Protein AF-0000000078786953 (afdb_homodimer)

pLDDT: mean 86.35, std 18.05, range [27.72, 98.38]

Organism: NCBI:txid997887

Structure (mmCIF, N/CA/C/O backbone):
data_AF-0000000078786953-model_v1
#
loop_
_entity.id
_entity.type
_entity.pdbx_description
1 polymer 'Uncharacterized protein'
#
loop_
_atom_site.group_PDB
_atom_site.id
_atom_site.type_symbol
_atom_site.label_atom_id
_atom_site.label_alt_id
_atom_site.label_comp_id
_atom_site.label_asym_id
_atom_site.label_entity_id
_atom_site.label_seq_id
_atom_site.pdbx_PDB_ins_code
_atom_site.Cartn_x
_atom_site.Cartn_y
_atom_site.Cartn_z
_atom_site.occupancy
_atom_site.B_iso_or_equiv
_atom_site.auth_seq_id
_atom_site.auth_comp_id
_atom_site.auth_asym_id
_atom_site.auth_atom_id
_atom_site.pdbx_PDB_model_num
ATOM 1 N N . MET A 1 1 ? 36.094 77.312 34.938 1 33.16 1 MET A N 1
ATOM 2 C CA . MET A 1 1 ? 34.781 76.875 34.469 1 33.16 1 MET A CA 1
ATOM 3 C C . MET A 1 1 ? 34.938 75.625 33.562 1 33.16 1 MET A C 1
ATOM 5 O O . MET A 1 1 ? 35.375 75.75 32.438 1 33.16 1 MET A O 1
ATOM 9 N N . LYS A 1 2 ? 35.406 74.438 34.219 1 42.31 2 LYS A N 1
ATOM 10 C CA . LYS A 1 2 ? 35.688 73.188 33.531 1 42.31 2 LYS A CA 1
ATOM 11 C C . LYS A 1 2 ? 34.438 72.625 32.875 1 42.31 2 LYS A C 1
ATOM 13 O O . LYS A 1 2 ? 33.406 72.438 33.531 1 42.31 2 LYS A O 1
ATOM 18 N N . LYS A 1 3 ? 34.344 72.75 31.469 1 45.06 3 LYS A N 1
ATOM 19 C CA . LYS A 1 3 ? 33.344 72.188 30.578 1 45.06 3 LYS A CA 1
ATOM 20 C C . LYS A 1 3 ? 33.25 70.688 30.766 1 45.06 3 LYS A C 1
ATOM 22 O O . LYS A 1 3 ? 34.219 69.938 30.484 1 45.06 3 LYS A O 1
ATOM 27 N N . VAL A 1 4 ? 32.562 70.125 31.859 1 34.94 4 VAL A N 1
ATOM 28 C CA . VAL A 1 4 ? 32.281 68.688 32.031 1 34.94 4 VAL A CA 1
ATOM 29 C C . VAL A 1 4 ? 31.484 68.188 30.828 1 34.94 4 VAL A C 1
ATOM 31 O O . VAL A 1 4 ? 30.375 68.625 30.562 1 34.94 4 VAL A O 1
ATOM 34 N N . LEU A 1 5 ? 32.188 67.812 29.656 1 32.62 5 LEU A N 1
ATOM 35 C CA . LEU A 1 5 ? 31.625 67.062 28.547 1 32.62 5 LEU A CA 1
ATOM 36 C C . LEU A 1 5 ? 30.984 65.812 29.016 1 32.62 5 LEU A C 1
ATOM 38 O O . LEU A 1 5 ? 31.672 64.875 29.5 1 32.62 5 LEU A O 1
ATOM 42 N N . ILE A 1 6 ? 29.781 65.875 29.719 1 33.28 6 ILE A N 1
ATOM 43 C CA . ILE A 1 6 ? 29.016 64.688 29.984 1 33.28 6 ILE A CA 1
ATOM 44 C C . ILE A 1 6 ? 28.781 63.906 28.688 1 33.28 6 ILE A C 1
ATOM 46 O O . ILE A 1 6 ? 28.109 64.375 27.781 1 33.28 6 ILE A O 1
ATOM 50 N N . GLY A 1 7 ? 29.828 63.188 28.219 1 32.62 7 GLY A N 1
ATOM 51 C CA . GLY A 1 7 ? 29.609 62.25 27.125 1 32.62 7 GLY A CA 1
ATOM 52 C C . GLY A 1 7 ? 28.422 61.344 27.344 1 32.62 7 GLY A C 1
ATOM 53 O O . GLY A 1 7 ? 28.359 60.625 28.344 1 32.62 7 GLY A O 1
ATOM 54 N N . LEU A 1 8 ? 27.188 61.812 26.938 1 29.62 8 LEU A N 1
ATOM 55 C CA . LEU A 1 8 ? 25.984 60.969 26.812 1 29.62 8 LEU A CA 1
ATOM 56 C C . LEU A 1 8 ? 26.312 59.656 26.109 1 29.62 8 LEU A C 1
ATOM 58 O O . LEU A 1 8 ? 26.609 59.656 24.906 1 29.62 8 LEU A O 1
ATOM 62 N N . PHE A 1 9 ? 27.016 58.719 26.812 1 31.55 9 PHE A N 1
ATOM 63 C CA . PHE A 1 9 ? 27.094 57.344 26.281 1 31.55 9 PHE A CA 1
ATOM 64 C C . PHE A 1 9 ? 25.703 56.812 25.984 1 31.55 9 PHE A C 1
ATOM 66 O O . PHE A 1 9 ? 24.938 56.531 26.906 1 31.55 9 PHE A O 1
ATOM 73 N N . LEU A 1 10 ? 25 57.344 24.938 1 31.84 10 LEU A N 1
ATOM 74 C CA . LEU A 1 10 ? 23.875 56.594 24.391 1 31.84 10 LEU A CA 1
ATOM 75 C C . LEU A 1 10 ? 24.25 55.156 24.109 1 31.84 10 LEU A C 1
ATOM 77 O O . LEU A 1 10 ? 25.047 54.875 23.219 1 31.84 10 LEU A O 1
ATOM 81 N N . GLY A 1 11 ? 24.547 54.344 25.156 1 30.58 11 GLY A N 1
ATOM 82 C CA . GLY A 1 11 ? 24.625 52.906 24.922 1 30.58 11 GLY A CA 1
ATOM 83 C C . GLY A 1 11 ? 23.516 52.375 24.016 1 30.58 11 GLY A C 1
ATOM 84 O O . GLY A 1 11 ? 22.344 52.5 24.344 1 30.58 11 GLY A O 1
ATOM 85 N N . LEU A 1 12 ? 23.625 52.562 22.719 1 28.92 12 LEU A N 1
ATOM 86 C CA . LEU A 1 12 ? 22.922 51.75 21.75 1 28.92 12 LEU A CA 1
ATOM 87 C C . LEU A 1 12 ? 22.906 50.281 22.172 1 28.92 12 LEU A C 1
ATOM 89 O O . LEU A 1 12 ? 23.938 49.594 22.109 1 28.92 12 LEU A O 1
ATOM 93 N N . PHE A 1 13 ? 22.344 49.938 23.375 1 30.8 13 PHE A N 1
ATOM 94 C CA . PHE A 1 13 ? 22.047 48.5 23.531 1 30.8 13 PHE A CA 1
ATOM 95 C C . PHE A 1 13 ? 21.5 47.938 22.234 1 30.8 13 PHE A C 1
ATOM 97 O O . PHE A 1 13 ? 20.5 48.406 21.703 1 30.8 13 PHE A O 1
ATOM 104 N N . CYS A 1 14 ? 22.359 47.688 21.297 1 31.44 14 CYS A N 1
ATOM 105 C CA . CYS A 1 14 ? 22.078 46.875 20.125 1 31.44 14 CYS A CA 1
ATOM 106 C C . CYS A 1 14 ? 21.062 45.781 20.438 1 31.44 14 CYS A C 1
ATOM 108 O O . CYS A 1 14 ? 21.266 45 21.359 1 31.44 14 CYS A O 1
ATOM 110 N N . CYS A 1 15 ? 19.75 46.094 20.406 1 32.31 15 CYS A N 1
ATOM 111 C CA . CYS A 1 15 ? 18.672 45.125 20.25 1 32.31 15 CYS A CA 1
ATOM 112 C C . CYS A 1 15 ? 19.109 43.938 19.422 1 32.31 15 CYS A C 1
ATOM 114 O O . CYS A 1 15 ? 19.438 44.094 18.234 1 32.31 15 CYS A O 1
ATOM 116 N N . SER A 1 16 ? 20.109 43.188 19.844 1 37.06 16 SER A N 1
ATOM 117 C CA . SER A 1 16 ? 20.25 41.906 19.125 1 37.06 16 SER A CA 1
ATOM 118 C C . SER A 1 16 ? 18.906 41.406 18.609 1 37.06 16 SER A C 1
ATOM 120 O O . SER A 1 16 ? 17.938 41.312 19.359 1 37.06 16 SER A O 1
ATOM 122 N N . ALA A 1 17 ? 18.516 41.75 17.422 1 42 17 ALA A N 1
ATOM 123 C CA . ALA A 1 17 ? 17.391 41.25 16.656 1 42 17 ALA A CA 1
ATOM 124 C C . ALA A 1 17 ? 17.219 39.75 16.891 1 42 17 ALA A C 1
ATOM 126 O O . ALA A 1 17 ? 17.844 38.906 16.219 1 42 17 ALA A O 1
ATOM 127 N N . TYR A 1 18 ? 17.438 39.125 18.031 1 43.44 18 TYR A N 1
ATOM 128 C CA . TYR A 1 18 ? 16.984 37.75 18.234 1 43.44 18 TYR A CA 1
ATOM 129 C C . TYR A 1 18 ? 15.633 37.531 17.578 1 43.44 18 TYR A C 1
ATOM 131 O O . TYR A 1 18 ? 14.773 38.406 17.578 1 43.44 18 TYR A O 1
ATOM 139 N N . SER A 1 19 ? 15.641 36.844 16.516 1 54.38 19 SER A N 1
ATOM 140 C CA . SER A 1 19 ? 14.352 36.438 15.984 1 54.38 19 SER A CA 1
ATOM 141 C C . SER A 1 19 ? 13.297 36.344 17.078 1 54.38 19 SER A C 1
ATOM 143 O O . SER A 1 19 ? 13.477 35.625 18.078 1 54.38 19 SER A O 1
ATOM 145 N N . GLN A 1 20 ? 12.688 37.406 17.438 1 77.62 20 GLN A N 1
ATOM 146 C CA . GLN A 1 20 ? 11.766 37.562 18.547 1 77.62 20 GLN A CA 1
ATOM 147 C C . GLN A 1 20 ? 10.641 36.531 18.5 1 77.62 20 GLN A C 1
ATOM 149 O O . GLN A 1 20 ? 10.016 36.344 17.453 1 77.62 20 GLN A O 1
ATOM 154 N N . THR A 1 21 ? 10.789 35.531 19.344 1 87.19 21 THR A N 1
ATOM 155 C CA . THR A 1 21 ? 9.727 34.562 19.562 1 87.19 21 THR A CA 1
ATOM 156 C C . THR A 1 21 ? 8.594 35.188 20.375 1 87.19 21 THR A C 1
ATOM 158 O O . THR A 1 21 ? 8.836 35.875 21.359 1 87.19 21 THR A O 1
ATOM 161 N N . GLU A 1 22 ? 7.414 35.219 19.859 1 88.69 22 GLU A N 1
ATOM 162 C CA . GLU A 1 22 ? 6.203 35.531 20.609 1 88.69 22 GLU A CA 1
ATOM 163 C C . GLU A 1 22 ? 5.672 34.312 21.344 1 88.69 22 GLU A C 1
ATOM 165 O O . GLU A 1 22 ? 5.281 33.312 20.703 1 88.69 22 GLU A O 1
ATOM 170 N N . VAL A 1 23 ? 5.801 34.312 22.688 1 91.25 23 VAL A N 1
ATOM 171 C CA . VAL A 1 23 ? 5.32 33.188 23.484 1 91.25 23 VAL A CA 1
ATOM 172 C C . VAL A 1 23 ? 3.879 33.469 23.922 1 91.25 23 VAL A C 1
ATOM 174 O O . VAL A 1 23 ? 3.592 34.469 24.578 1 91.25 23 VAL A O 1
ATOM 177 N N . ILE A 1 24 ? 2.98 32.625 23.469 1 92.06 24 ILE A N 1
ATOM 178 C CA . ILE A 1 24 ? 1.583 32.656 23.891 1 92.06 24 ILE A CA 1
ATOM 179 C C . ILE A 1 24 ? 1.299 31.5 24.844 1 92.06 24 ILE A C 1
ATOM 181 O O . ILE A 1 24 ? 1.058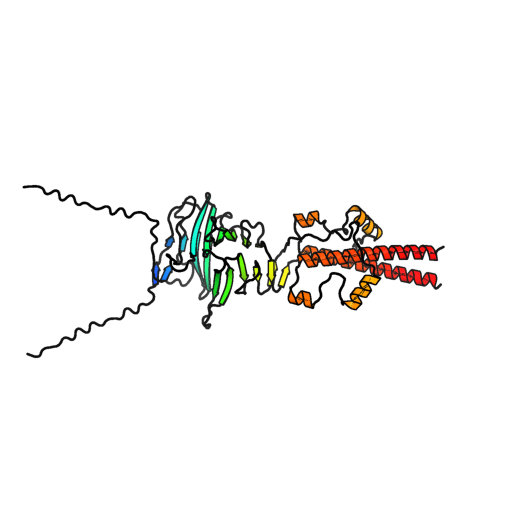 30.375 24.406 1 92.06 24 ILE A O 1
ATOM 185 N N . ASP A 1 25 ? 1.352 31.688 26.188 1 93.19 25 ASP A N 1
ATOM 186 C CA . ASP A 1 25 ? 1.233 30.625 27.188 1 93.19 25 ASP A CA 1
ATOM 187 C C . ASP A 1 25 ? -0.231 30.344 27.5 1 93.19 25 ASP A C 1
ATOM 189 O O . ASP A 1 25 ? -0.627 30.328 28.672 1 93.19 25 ASP A O 1
ATOM 193 N N . LYS A 1 26 ? -1.053 30.234 26.562 1 94.12 26 LYS A N 1
ATOM 194 C CA . LYS A 1 26 ? -2.447 29.812 26.594 1 94.12 26 LYS A CA 1
ATOM 195 C C . LYS A 1 26 ? -2.805 29 25.344 1 94.12 26 LYS A C 1
ATOM 197 O O . LYS A 1 26 ? -2.004 28.922 24.406 1 94.12 26 LYS A O 1
ATOM 202 N N . ASP A 1 27 ? -3.945 28.469 25.375 1 93.62 27 ASP A N 1
ATOM 203 C CA . ASP A 1 27 ? -4.457 27.891 24.125 1 93.62 27 ASP A CA 1
ATOM 204 C C . ASP A 1 27 ? -4.688 28.969 23.078 1 93.62 27 ASP A C 1
ATOM 206 O O . ASP A 1 27 ? -5.059 30.094 23.406 1 93.62 27 ASP A O 1
ATOM 210 N N . VAL A 1 28 ? -4.324 28.641 21.859 1 92.88 28 VAL A N 1
ATOM 211 C CA . VAL A 1 28 ? -4.559 29.562 20.734 1 92.88 28 VAL A CA 1
ATOM 212 C C . VAL A 1 28 ? -5.602 28.953 19.797 1 92.88 28 VAL A C 1
ATOM 214 O O . VAL A 1 28 ? -5.5 27.797 19.406 1 92.88 28 VAL A O 1
ATOM 217 N N . GLN A 1 29 ? -6.66 29.688 19.531 1 92.06 29 GLN A N 1
ATOM 218 C CA . GLN A 1 29 ? -7.684 29.266 18.578 1 92.06 29 GLN A CA 1
ATOM 219 C C . GLN A 1 29 ? -7.641 30.109 17.297 1 92.06 29 GLN A C 1
ATOM 221 O O . GLN A 1 29 ? -7.688 31.328 17.359 1 92.06 29 GLN A O 1
ATOM 226 N N . ILE A 1 30 ? -7.422 29.484 16.219 1 92.31 30 ILE A N 1
ATOM 227 C CA . ILE A 1 30 ? -7.492 30.141 14.922 1 92.31 30 ILE A CA 1
ATOM 228 C C . ILE A 1 30 ? -8.914 30.062 14.383 1 92.31 30 ILE A C 1
ATOM 230 O O . ILE A 1 30 ? -9.359 29 13.938 1 92.31 30 ILE A O 1
ATOM 234 N N . GLY A 1 31 ? -9.602 31.125 14.398 1 88.81 31 GLY A N 1
ATOM 235 C CA . GLY A 1 31 ? -10.992 31.172 13.969 1 88.81 31 GLY A CA 1
ATOM 236 C C . GLY A 1 31 ? -11.969 30.922 15.102 1 88.81 31 GLY A C 1
ATOM 237 O O . GLY A 1 31 ? -11.609 30.344 16.125 1 88.81 31 GLY A O 1
ATOM 238 N N . GLY A 1 32 ? -13.195 31.359 14.977 1 86 32 GLY A N 1
ATOM 239 C CA . GLY A 1 32 ? -14.258 31.172 15.953 1 86 32 GLY A CA 1
ATOM 240 C C . GLY A 1 32 ? -15.203 30.047 15.609 1 86 32 GLY A C 1
ATOM 241 O O . GLY A 1 32 ? -14.781 29 15.117 1 86 32 GLY A O 1
ATOM 242 N N . LEU A 1 33 ? -16.453 30.328 15.984 1 83.06 33 LEU A N 1
ATOM 243 C CA . LEU A 1 33 ? -17.5 29.359 15.719 1 83.06 33 LEU A CA 1
ATOM 244 C C . LEU A 1 33 ? -17.75 29.203 14.219 1 83.06 33 LEU A C 1
ATOM 246 O O . LEU A 1 33 ? -17.891 30.203 13.508 1 83.06 33 LEU A O 1
ATOM 250 N N . ILE A 1 34 ? -17.672 28.047 13.758 1 79.31 34 ILE A N 1
ATOM 251 C CA . ILE A 1 34 ? -17.953 27.703 12.367 1 79.31 34 ILE A CA 1
ATOM 252 C C . ILE A 1 34 ? -18.891 26.516 12.312 1 79.31 34 ILE A C 1
ATOM 254 O O . ILE A 1 34 ? -18.625 25.469 12.906 1 79.31 34 ILE A O 1
ATOM 258 N N . THR A 1 35 ? -20.062 26.625 11.773 1 81.31 35 THR A N 1
ATOM 259 C CA . THR A 1 35 ? -21.016 25.531 11.695 1 81.31 35 THR A CA 1
ATOM 260 C C . THR A 1 35 ? -20.75 24.688 10.453 1 81.31 35 THR A C 1
ATOM 262 O O . THR A 1 35 ? -20.734 23.453 10.523 1 81.31 35 THR A O 1
ATOM 265 N N . GLU A 1 36 ? -20.578 25.422 9.281 1 88 36 GLU A N 1
ATOM 266 C CA . GLU A 1 36 ? -20.312 24.75 8.016 1 88 36 GLU A CA 1
ATOM 267 C C . GLU A 1 36 ? -19.375 25.578 7.141 1 88 36 GLU A C 1
ATOM 269 O O . GLU A 1 36 ? -19.391 26.797 7.188 1 88 36 GLU A O 1
ATOM 274 N N . GLY A 1 37 ? -18.562 24.781 6.402 1 90.62 37 GLY A N 1
ATOM 275 C CA . GLY A 1 37 ? -17.672 25.453 5.477 1 90.62 37 GLY A CA 1
ATOM 276 C C . GLY A 1 37 ? -16.281 25.672 6.039 1 90.62 37 GLY A C 1
ATOM 277 O O . GLY A 1 37 ? -15.898 25.047 7.023 1 90.62 37 GLY A O 1
ATOM 278 N N . TYR A 1 38 ? -15.516 26.594 5.445 1 91.69 38 TYR A N 1
ATOM 279 C CA . TYR A 1 38 ? -14.109 26.828 5.762 1 91.69 38 TYR A CA 1
ATOM 280 C C . TYR A 1 38 ? -13.961 27.797 6.93 1 91.69 38 TYR A C 1
ATOM 282 O O . TYR A 1 38 ? -14.703 28.781 7.027 1 91.69 38 TYR A O 1
ATOM 290 N N . GLY A 1 39 ? -13.031 27.469 7.777 1 91.62 39 GLY A N 1
ATOM 291 C CA . GLY A 1 39 ? -12.648 28.391 8.836 1 91.62 39 GLY A CA 1
ATOM 292 C C . GLY A 1 39 ? -11.547 29.344 8.422 1 91.62 39 GLY A C 1
ATOM 293 O O . GLY A 1 39 ? -11.492 29.781 7.27 1 91.62 39 GLY A O 1
ATOM 294 N N . LYS A 1 40 ? -10.766 29.781 9.438 1 92 40 LYS A N 1
ATOM 295 C CA . LYS A 1 40 ? -9.656 30.688 9.18 1 92 40 LYS A CA 1
ATOM 296 C C . LYS A 1 40 ? -8.352 29.922 8.977 1 92 40 LYS A C 1
ATOM 298 O O . LYS A 1 40 ? -8.164 28.844 9.555 1 92 40 LYS A O 1
ATOM 303 N N . LYS A 1 41 ? -7.492 30.453 8.258 1 92.56 41 LYS A N 1
ATOM 304 C CA . LYS A 1 41 ? -6.234 29.797 7.895 1 92.56 41 LYS A CA 1
ATOM 305 C C . LYS A 1 41 ? -5.16 30.047 8.945 1 92.56 41 LYS A C 1
ATOM 307 O O . LYS A 1 41 ? -5.066 31.156 9.492 1 92.56 41 LYS A O 1
ATOM 312 N N . LEU A 1 42 ? -4.508 29.047 9.359 1 94.31 42 LEU A N 1
ATOM 313 C CA . LEU A 1 42 ? -3.145 29.203 9.844 1 94.31 42 LEU A CA 1
ATOM 314 C C . LEU A 1 42 ? -2.145 29.141 8.695 1 94.31 42 LEU A C 1
ATOM 316 O O . LEU A 1 42 ? -1.785 28.047 8.242 1 94.31 42 LEU A O 1
ATOM 320 N N . GLN A 1 43 ? -1.802 30.25 8.234 1 92.38 43 GLN A N 1
ATOM 321 C CA . GLN A 1 43 ? -0.935 30.344 7.062 1 92.38 43 GLN A CA 1
ATOM 322 C C . GLN A 1 43 ? 0.53 30.469 7.473 1 92.38 43 GLN A C 1
ATOM 324 O O . GLN A 1 43 ? 0.86 31.203 8.406 1 92.38 43 GLN A O 1
ATOM 329 N N . PHE A 1 44 ? 1.258 29.578 6.938 1 90.62 44 PHE A N 1
ATOM 330 C CA . PHE A 1 44 ? 2.699 29.688 7.137 1 90.62 44 PHE A CA 1
ATOM 331 C C . PHE A 1 44 ? 3.324 30.609 6.105 1 90.62 44 PHE A C 1
ATOM 333 O O . PHE A 1 44 ? 3.463 30.25 4.934 1 90.62 44 PHE A O 1
ATOM 340 N N . GLY A 1 45 ? 3.156 31.688 6.395 1 66.19 45 GLY A N 1
ATOM 341 C CA . GLY A 1 45 ? 3.49 32.906 5.656 1 66.19 45 GLY A CA 1
ATOM 342 C C . GLY A 1 45 ? 3.752 32.625 4.184 1 66.19 45 GLY A C 1
ATOM 343 O O . GLY A 1 45 ? 3.754 31.484 3.738 1 66.19 45 GLY A O 1
ATOM 344 N N . SER A 1 46 ? 2.895 32.75 2.672 1 60.5 46 SER A N 1
ATOM 345 C CA . SER A 1 46 ? 3.605 33.562 1.701 1 60.5 46 SER A CA 1
ATOM 346 C C . SER A 1 46 ? 2.777 34.781 1.296 1 60.5 46 SER A C 1
ATOM 348 O O . SER A 1 46 ? 1.757 34.656 0.617 1 60.5 46 SER A O 1
ATOM 350 N N . PRO A 1 47 ? 2.121 35.875 1.799 1 51.09 47 PRO A N 1
ATOM 351 C CA . PRO A 1 47 ? 1.402 37.094 1.431 1 51.09 47 PRO A CA 1
ATOM 352 C C . PRO A 1 47 ? 1.83 37.656 0.072 1 51.09 47 PRO A C 1
ATOM 354 O O . 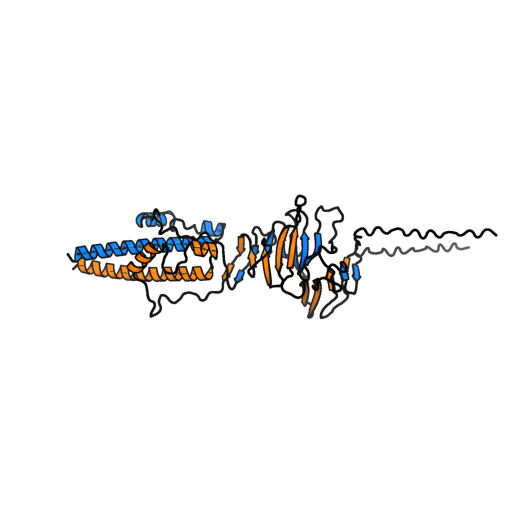PRO A 1 47 ? 1.421 38.75 -0.311 1 51.09 47 PRO A O 1
ATOM 357 N N . LYS A 1 48 ? 2.301 37.469 -0.806 1 62.41 48 LYS A N 1
ATOM 358 C CA . LYS A 1 48 ? 2.438 37.312 -2.252 1 62.41 48 LYS A CA 1
ATOM 359 C C . LYS A 1 48 ? 3.9 37.375 -2.678 1 62.41 48 LYS A C 1
ATOM 361 O O . LYS A 1 48 ? 4.203 37.656 -3.836 1 62.41 48 LYS A O 1
ATOM 366 N N . GLY A 1 49 ? 5.305 36.938 -1.514 1 59.19 49 GLY A N 1
ATOM 367 C CA . GLY A 1 49 ? 6.008 36.75 -2.771 1 59.19 49 GLY A CA 1
ATOM 368 C C . GLY A 1 49 ? 6.176 35.281 -3.152 1 59.19 49 GLY A C 1
ATOM 369 O O . GLY A 1 49 ? 6.488 34.969 -4.305 1 59.19 49 GLY A O 1
ATOM 370 N N . ASN A 1 50 ? 6.668 34.125 -2.729 1 66.19 50 ASN A N 1
ATOM 371 C CA . ASN A 1 50 ? 6.676 32.781 -3.316 1 66.19 50 ASN A CA 1
ATOM 372 C C . ASN A 1 50 ? 5.273 32.344 -3.719 1 66.19 50 ASN A C 1
ATOM 374 O O . ASN A 1 50 ? 4.289 32.719 -3.09 1 66.19 50 ASN A O 1
ATOM 378 N N . SER A 1 51 ? 5.125 32.062 -4.852 1 73.75 51 SER A N 1
ATOM 379 C CA . SER A 1 51 ? 3.861 31.797 -5.531 1 73.75 51 SER A CA 1
ATOM 380 C C . SER A 1 51 ? 3.131 30.609 -4.906 1 73.75 51 SER A C 1
ATOM 382 O O . SER A 1 51 ? 2.016 30.281 -5.312 1 73.75 51 SER A O 1
ATOM 384 N N . ASP A 1 52 ? 3.732 29.984 -3.654 1 83.62 52 ASP A N 1
ATOM 385 C CA . ASP A 1 52 ? 3.041 28.828 -3.096 1 83.62 52 ASP A CA 1
ATOM 386 C C . ASP A 1 52 ? 2.33 29.188 -1.795 1 83.62 52 ASP A C 1
ATOM 388 O O . ASP A 1 52 ? 2.949 29.719 -0.868 1 83.62 52 ASP A O 1
ATOM 392 N N . ASP A 1 53 ? 1.084 29.047 -1.712 1 85 53 ASP A N 1
ATOM 393 C CA . ASP A 1 53 ? 0.335 29.188 -0.468 1 85 53 ASP A CA 1
ATOM 394 C C . ASP A 1 53 ? 0.414 27.906 0.367 1 85 53 ASP A C 1
ATOM 396 O O . ASP A 1 53 ? 0.155 26.812 -0.137 1 85 53 ASP A O 1
ATOM 400 N N . VAL A 1 54 ? 0.875 28.016 1.635 1 92.06 54 VAL A N 1
ATOM 401 C CA . VAL A 1 54 ? 0.946 26.891 2.559 1 92.06 54 VAL A CA 1
ATOM 402 C C . VAL A 1 54 ? 0.147 27.203 3.822 1 92.06 54 VAL A C 1
ATOM 404 O O . VAL A 1 54 ? 0.477 28.141 4.555 1 92.06 54 VAL A O 1
ATOM 407 N N . TYR A 1 55 ? -0.946 26.438 4.059 1 93.62 55 TYR A N 1
ATOM 408 C CA . TYR A 1 55 ? -1.758 26.766 5.223 1 93.62 55 TYR A CA 1
ATOM 409 C C . TYR A 1 55 ? -2.539 25.547 5.703 1 93.62 55 TYR A C 1
ATOM 411 O O . TYR A 1 55 ? -2.795 24.609 4.93 1 93.62 55 TYR A O 1
ATOM 419 N N . PHE A 1 56 ? -2.855 25.594 6.965 1 96 56 PHE A N 1
ATOM 420 C CA . PHE A 1 56 ? -3.898 24.734 7.512 1 96 56 PHE A CA 1
ATOM 421 C C . PHE A 1 56 ? -5.246 25.453 7.512 1 96 56 PHE A C 1
ATOM 423 O O . PHE A 1 56 ? -5.32 26.641 7.797 1 96 56 PHE A O 1
ATOM 430 N N . ILE A 1 57 ? -6.301 24.703 7.242 1 94.44 57 ILE A N 1
ATOM 431 C CA . ILE A 1 57 ? -7.645 25.266 7.328 1 94.44 57 ILE A CA 1
ATOM 432 C C . ILE A 1 57 ? -8.641 24.172 7.727 1 94.44 57 ILE A C 1
ATOM 434 O O . ILE A 1 57 ? -8.531 23.031 7.262 1 94.44 57 ILE A O 1
ATOM 438 N N . ARG A 1 58 ? -9.5 24.531 8.633 1 94 58 ARG A N 1
ATOM 439 C CA . ARG A 1 58 ? -10.617 23.672 8.977 1 94 58 ARG A CA 1
ATOM 440 C C . ARG A 1 58 ? -11.75 23.812 7.961 1 94 58 ARG A C 1
ATOM 442 O O . ARG A 1 58 ? -12.062 24.922 7.52 1 94 58 ARG A O 1
ATOM 449 N N . ASN A 1 59 ? -12.32 22.703 7.535 1 93.25 59 ASN A N 1
ATOM 450 C CA . ASN A 1 59 ? -13.508 22.688 6.688 1 93.25 59 ASN A CA 1
ATOM 451 C C . ASN A 1 59 ? -14.602 21.797 7.27 1 93.25 59 ASN A C 1
ATOM 453 O O . ASN A 1 59 ? -14.453 20.578 7.32 1 93.25 59 ASN A O 1
ATOM 457 N N . ASN A 1 60 ? -15.664 22.406 7.773 1 92 60 ASN A N 1
ATOM 458 C CA . ASN A 1 60 ? -16.828 21.641 8.219 1 92 60 ASN A CA 1
ATOM 459 C C . ASN A 1 60 ? -17.703 21.234 7.039 1 92 60 ASN A C 1
ATOM 461 O O . ASN A 1 60 ? -18.422 22.062 6.477 1 92 60 ASN A O 1
ATOM 465 N N . ILE A 1 61 ? -17.625 19.969 6.75 1 91.06 61 ILE A N 1
ATOM 466 C CA . ILE A 1 61 ? -18.359 19.453 5.609 1 91.06 61 ILE A CA 1
ATOM 467 C C . ILE A 1 61 ? -19.859 19.422 5.93 1 91.06 61 ILE A C 1
ATOM 469 O O . ILE A 1 61 ? -20.672 19.812 5.102 1 91.06 61 ILE A O 1
ATOM 473 N N . GLU A 1 62 ? -20.266 18.891 7.012 1 88.88 62 GLU A N 1
ATOM 474 C CA . GLU A 1 62 ? -21.594 18.859 7.605 1 88.88 62 GLU A CA 1
ATOM 475 C C . GLU A 1 62 ? -21.516 18.844 9.133 1 88.88 62 GLU A C 1
ATOM 477 O O . GLU A 1 62 ? -20.438 18.953 9.703 1 88.88 62 GLU A O 1
ATOM 482 N N . SER A 1 63 ? -22.688 18.844 9.656 1 86.38 63 SER A N 1
ATOM 483 C CA . SER A 1 63 ? -22.688 18.781 11.117 1 86.38 63 SER A CA 1
ATOM 484 C C . SER A 1 63 ? -21.906 17.578 11.617 1 86.38 63 SER A C 1
ATOM 486 O O . SER A 1 63 ? -22.109 16.453 11.148 1 86.38 63 SER A O 1
ATOM 488 N N . ASP A 1 64 ? -20.953 17.875 12.445 1 88.56 64 ASP A N 1
ATOM 489 C CA . ASP A 1 64 ? -20.188 16.844 13.117 1 88.56 64 ASP A CA 1
ATOM 490 C C . ASP A 1 64 ? -19.281 16.094 12.133 1 88.56 64 ASP A C 1
ATOM 492 O O . ASP A 1 64 ? -19.062 14.891 12.281 1 88.56 64 ASP A O 1
ATOM 496 N N . ARG A 1 65 ? -19 16.609 11.031 1 92.19 65 ARG A N 1
ATOM 497 C CA . ARG A 1 65 ? -18.031 16.094 10.062 1 92.19 65 ARG A CA 1
ATOM 498 C C . ARG A 1 65 ? -17.062 17.172 9.625 1 92.19 65 ARG A C 1
ATOM 500 O O . ARG A 1 65 ? -17.438 18.125 8.953 1 92.19 65 ARG A O 1
ATOM 507 N N . THR A 1 66 ? -15.812 16.969 9.992 1 93.5 66 THR A N 1
ATOM 508 C CA . THR A 1 66 ? -14.828 18.031 9.828 1 93.5 66 THR A CA 1
ATOM 509 C C . THR A 1 66 ? -13.562 17.5 9.156 1 93.5 66 THR A C 1
ATOM 511 O O . THR A 1 66 ? -13.086 16.406 9.484 1 93.5 66 THR A O 1
ATOM 514 N N . ASP A 1 67 ? -13.062 18.266 8.188 1 94.38 67 ASP A N 1
ATOM 515 C CA . ASP A 1 67 ? -11.75 18.031 7.602 1 94.38 67 ASP A CA 1
ATOM 516 C C . ASP A 1 67 ? -10.734 19.062 8.07 1 94.38 67 ASP A C 1
ATOM 518 O O . ASP A 1 67 ? -11.039 20.25 8.133 1 94.38 67 ASP A O 1
ATOM 522 N N . LEU A 1 68 ? -9.609 18.609 8.555 1 96.5 68 LEU A N 1
ATOM 523 C CA . LEU A 1 68 ? -8.461 19.5 8.609 1 96.5 68 LEU A CA 1
ATOM 524 C C . LEU A 1 68 ? -7.602 19.359 7.355 1 96.5 68 LEU A C 1
ATOM 526 O O . LEU A 1 68 ? -7.133 18.266 7.043 1 96.5 68 LEU A O 1
ATOM 530 N N . ILE A 1 69 ? -7.41 20.484 6.707 1 96.44 69 ILE A N 1
ATOM 531 C CA . ILE A 1 69 ? -6.742 20.453 5.41 1 96.44 69 ILE A CA 1
ATOM 532 C C . ILE A 1 69 ? -5.383 21.141 5.516 1 96.44 69 ILE A C 1
ATOM 534 O O . ILE A 1 69 ? -5.277 22.25 6.062 1 96.44 69 ILE A O 1
ATOM 538 N N . LEU A 1 70 ? -4.34 20.484 5.109 1 96.75 70 LEU A N 1
ATOM 539 C CA . LEU A 1 70 ? -3.062 21.109 4.797 1 96.75 70 LEU A CA 1
ATOM 540 C C . LEU A 1 70 ? -2.922 21.359 3.297 1 96.75 70 LEU A C 1
ATOM 542 O O . LEU A 1 70 ? -2.789 20.406 2.523 1 96.75 70 LEU A O 1
ATOM 546 N N . SER A 1 71 ? -2.98 22.578 2.898 1 94.19 71 SER A N 1
ATOM 547 C CA . SER A 1 71 ? -2.766 22.969 1.507 1 94.19 71 SER A CA 1
ATOM 548 C C . SER A 1 71 ? -1.304 23.312 1.248 1 94.19 71 SER A C 1
ATOM 550 O O . SER A 1 71 ? -0.724 24.141 1.948 1 94.19 71 SER A O 1
ATOM 552 N N . LEU A 1 72 ? -0.763 22.594 0.208 1 92.75 72 LEU A N 1
ATOM 553 C CA . LEU A 1 72 ? 0.652 22.766 -0.093 1 92.75 72 LEU A CA 1
ATOM 554 C C . LEU A 1 72 ? 0.841 23.328 -1.5 1 92.75 72 LEU A C 1
ATOM 556 O O . LEU A 1 72 ? 0.933 22.562 -2.467 1 92.75 72 LEU A O 1
ATOM 560 N N . GLY A 1 73 ? 0.854 24.641 -1.673 1 86.19 73 GLY A N 1
ATOM 561 C CA . GLY A 1 73 ? 1.23 25.297 -2.914 1 86.19 73 GLY A CA 1
ATOM 562 C C . GLY A 1 73 ? 0.224 25.078 -4.031 1 86.19 73 GLY A C 1
ATOM 563 O O . GLY A 1 73 ? -0.943 24.781 -3.771 1 86.19 73 GLY A O 1
ATOM 564 N N . ASP A 1 74 ? 0.751 25.406 -5.34 1 83.75 74 ASP A N 1
ATOM 565 C CA . ASP A 1 74 ? -0.173 25.422 -6.469 1 83.75 74 ASP A CA 1
ATOM 566 C C . ASP A 1 74 ? 0.394 24.625 -7.648 1 83.75 74 ASP A C 1
ATOM 568 O O . ASP A 1 74 ? -0.058 24.797 -8.781 1 83.75 74 ASP A O 1
ATOM 572 N N . ASP A 1 75 ? 1.501 23.844 -7.355 1 84.62 75 ASP A N 1
ATOM 573 C CA . ASP A 1 75 ? 2.055 22.984 -8.398 1 84.62 75 ASP A CA 1
ATOM 574 C C . ASP A 1 75 ? 2.543 21.672 -7.809 1 84.62 75 ASP A C 1
ATOM 576 O O . ASP A 1 75 ? 2.184 21.312 -6.688 1 84.62 75 ASP A O 1
ATOM 580 N N . ASP A 1 76 ? 3.32 20.953 -8.562 1 86.38 76 ASP A N 1
ATOM 581 C CA . ASP A 1 76 ? 3.691 19.594 -8.188 1 86.38 76 ASP A CA 1
ATOM 582 C C . ASP A 1 76 ? 5.109 19.562 -7.617 1 86.38 76 ASP A C 1
ATOM 584 O O . ASP A 1 76 ? 5.762 18.516 -7.641 1 86.38 76 ASP A O 1
ATOM 588 N N . LYS A 1 77 ? 5.59 20.672 -7.105 1 88.5 77 LYS A N 1
ATOM 589 C CA . LYS A 1 77 ? 6.996 20.734 -6.723 1 88.5 77 LYS A CA 1
ATOM 590 C C . LYS A 1 77 ? 7.148 20.828 -5.207 1 88.5 77 LYS A C 1
ATOM 592 O O . LYS A 1 77 ? 8.266 20.797 -4.688 1 88.5 77 LYS A O 1
ATOM 597 N N . ASP A 1 78 ? 6.082 20.953 -4.531 1 91.62 78 ASP A N 1
ATOM 598 C CA . ASP A 1 78 ? 6.125 21.172 -3.09 1 91.62 78 ASP A CA 1
ATOM 599 C C . ASP A 1 78 ? 6 19.859 -2.322 1 91.62 78 ASP A C 1
ATOM 601 O O . ASP A 1 78 ? 5.609 18.844 -2.889 1 91.62 78 ASP A O 1
ATOM 605 N N . LYS A 1 79 ? 6.414 19.906 -1.025 1 94 79 LYS A N 1
ATOM 606 C CA . LYS A 1 79 ? 6.324 18.688 -0.219 1 94 79 LYS A CA 1
ATOM 607 C C . LYS A 1 79 ? 6.07 19.016 1.248 1 94 79 LYS A C 1
ATOM 609 O O . LYS A 1 79 ? 6.387 20.125 1.705 1 94 79 LYS A O 1
ATOM 614 N N . PHE A 1 80 ? 5.352 18.172 1.866 1 95.94 80 PHE A N 1
ATOM 615 C CA . PHE A 1 80 ? 5.27 18.094 3.32 1 95.94 80 PHE A CA 1
ATOM 616 C C . PHE A 1 80 ? 6.262 17.078 3.859 1 95.94 80 PHE A C 1
ATOM 618 O O . PHE A 1 80 ? 6.285 15.922 3.406 1 95.94 80 PHE A O 1
ATOM 625 N N . VAL A 1 81 ? 7.152 17.422 4.879 1 96.88 81 VAL A N 1
ATOM 626 C CA . VAL A 1 81 ? 8.242 16.578 5.336 1 96.88 81 VAL A CA 1
ATOM 627 C C . VAL A 1 81 ? 8.188 16.438 6.855 1 96.88 81 VAL A C 1
ATOM 629 O O . VAL A 1 81 ? 7.977 17.422 7.57 1 96.88 81 VAL A O 1
ATOM 632 N N . ILE A 1 82 ? 8.18 15.234 7.359 1 96 82 ILE A N 1
ATOM 633 C CA . ILE A 1 82 ? 8.43 14.93 8.766 1 96 82 ILE A CA 1
ATOM 634 C C . ILE A 1 82 ? 9.805 14.297 8.922 1 96 82 ILE A C 1
ATOM 636 O O . ILE A 1 82 ? 10.18 13.406 8.148 1 96 82 ILE A O 1
ATOM 640 N N . GLY A 1 83 ? 10.57 14.867 9.852 1 94.62 83 GLY A N 1
ATOM 641 C CA . GLY A 1 83 ? 11.906 14.344 10.094 1 94.62 83 GLY A CA 1
ATOM 642 C C . GLY A 1 83 ? 12.508 14.828 11.398 1 94.62 83 GLY A C 1
ATOM 643 O O . GLY A 1 83 ? 11.781 15.227 12.312 1 94.62 83 GLY A O 1
ATOM 644 N N . ARG A 1 84 ? 13.742 14.484 11.469 1 91 84 ARG A N 1
ATOM 645 C CA . ARG A 1 84 ? 14.438 14.906 12.68 1 91 84 ARG A CA 1
ATOM 646 C C . ARG A 1 84 ? 15.852 15.367 12.367 1 91 84 ARG A C 1
ATOM 648 O O . ARG A 1 84 ? 16.406 15.023 11.32 1 91 84 ARG A O 1
ATOM 655 N N . LYS A 1 85 ? 16.281 16.266 13.203 1 89.62 85 LYS A N 1
ATOM 656 C CA . LYS A 1 85 ? 17.703 16.594 13.281 1 89.62 85 LYS A CA 1
ATOM 657 C C . LYS A 1 85 ? 18.312 16.109 14.594 1 89.62 85 LYS A C 1
ATOM 659 O O . LYS A 1 85 ? 17.953 16.594 15.672 1 89.62 85 LYS A O 1
ATOM 664 N N . PHE A 1 86 ? 19.203 15.102 14.469 1 88 86 PHE A N 1
ATOM 665 C CA . PHE A 1 86 ? 19.844 14.625 15.68 1 88 86 PHE A CA 1
ATOM 666 C C . PHE A 1 86 ? 20.703 15.719 16.312 1 88 86 PHE A C 1
ATOM 668 O O . PHE A 1 86 ? 21.234 16.578 15.609 1 88 86 PHE A O 1
ATOM 675 N N . TRP A 1 87 ? 20.781 15.625 17.562 1 87.19 87 TRP A N 1
ATOM 676 C CA . TRP A 1 87 ? 21.453 16.656 18.328 1 87.19 87 TRP A CA 1
ATOM 677 C C . TRP A 1 87 ? 22.891 16.844 17.859 1 87.19 87 TRP A C 1
ATOM 679 O O . TRP A 1 87 ? 23.438 17.938 17.938 1 87.19 87 TRP A O 1
ATOM 689 N N . ASN A 1 88 ? 23.375 15.805 17.266 1 89.56 88 ASN A N 1
ATOM 690 C CA . ASN A 1 88 ? 24.766 15.859 16.859 1 89.56 88 ASN A CA 1
ATOM 691 C C . ASN A 1 88 ? 24.906 15.914 15.344 1 89.56 88 ASN A C 1
ATOM 693 O O . ASN A 1 88 ? 26 15.695 14.805 1 89.56 88 ASN A O 1
ATOM 697 N N . GLU A 1 89 ? 23.797 16.016 14.734 1 85.94 89 GLU A N 1
ATOM 698 C CA . GLU A 1 89 ? 23.812 16.094 13.273 1 85.94 89 GLU A CA 1
ATOM 699 C C . GLU A 1 89 ? 23.641 17.531 12.797 1 85.94 89 GLU A C 1
ATOM 701 O O . GLU A 1 89 ? 23.094 18.375 13.523 1 85.94 89 GLU A O 1
ATOM 706 N N . ALA A 1 90 ? 24.266 17.812 11.648 1 88.94 90 ALA A N 1
ATOM 707 C CA . ALA A 1 90 ? 24.203 19.156 11.094 1 88.94 90 ALA A CA 1
ATOM 708 C C . ALA A 1 90 ? 22.969 19.344 10.234 1 88.94 90 ALA A C 1
ATOM 710 O O . ALA A 1 90 ? 22.469 20.469 10.078 1 88.94 90 ALA A O 1
ATOM 711 N N . GLU A 1 91 ? 22.484 18.172 9.734 1 89.56 91 GLU A N 1
ATOM 712 C CA . GLU A 1 91 ? 21.453 18.328 8.727 1 89.56 91 GLU A CA 1
ATOM 713 C C . GLU A 1 91 ? 20.156 17.641 9.148 1 89.56 91 GLU A C 1
ATOM 715 O O . GLU A 1 91 ? 20.188 16.656 9.906 1 89.56 91 GLU A O 1
ATOM 720 N N . PHE A 1 92 ? 18.984 18.156 8.703 1 91.94 92 PHE A N 1
ATOM 721 C CA . PHE A 1 92 ? 17.656 17.594 8.883 1 91.94 92 PHE A CA 1
ATOM 722 C C . PHE A 1 92 ? 17.484 16.344 8.008 1 91.94 92 PHE A C 1
ATOM 724 O O . PHE A 1 92 ? 17.844 16.359 6.828 1 91.94 92 PHE A O 1
ATOM 731 N N . THR A 1 93 ? 17.109 15.266 8.633 1 92.12 93 THR A N 1
ATOM 732 C CA . THR A 1 93 ? 16.828 14.031 7.91 1 92.12 93 THR A CA 1
ATOM 733 C C . THR A 1 93 ? 15.328 13.859 7.688 1 92.12 93 THR A C 1
ATOM 735 O O . THR A 1 93 ? 14.547 13.875 8.641 1 92.12 93 THR A O 1
ATOM 738 N N . GLN A 1 94 ? 14.961 13.641 6.434 1 93.5 94 GLN A N 1
ATOM 739 C CA . GLN A 1 94 ? 13.562 13.438 6.07 1 93.5 94 GLN A CA 1
ATOM 740 C C . GLN A 1 94 ? 13.172 11.969 6.207 1 93.5 94 GLN A C 1
ATOM 742 O O . GLN A 1 94 ? 13.766 11.102 5.566 1 93.5 94 GLN A O 1
ATOM 747 N N . GLN A 1 95 ? 12.211 11.711 7.062 1 94.69 95 GLN A N 1
ATOM 748 C CA . GLN A 1 95 ? 11.797 10.336 7.309 1 94.69 95 GLN A CA 1
ATOM 749 C C . GLN A 1 95 ? 10.469 10.023 6.625 1 94.69 95 GLN A C 1
ATOM 751 O O . GLN A 1 95 ? 10.188 8.875 6.293 1 94.69 95 GLN A O 1
ATOM 756 N N . PHE A 1 96 ? 9.617 11 6.492 1 96.94 96 PHE A N 1
ATOM 757 C CA . PHE A 1 96 ? 8.328 10.953 5.809 1 96.94 96 PHE A CA 1
ATOM 758 C C . PHE A 1 96 ? 8.164 12.141 4.871 1 96.94 96 PHE A C 1
ATOM 760 O O . PHE A 1 96 ? 8.422 13.289 5.262 1 96.94 96 PHE A O 1
ATOM 767 N N . VAL A 1 97 ? 7.895 11.82 3.609 1 96.94 97 VAL A N 1
ATOM 768 C CA . VAL A 1 97 ? 7.719 12.891 2.633 1 96.94 97 VAL A CA 1
ATOM 769 C C . VAL A 1 97 ? 6.41 12.68 1.872 1 96.94 97 VAL A C 1
ATOM 771 O O . VAL A 1 97 ? 6.098 11.562 1.456 1 96.94 97 VAL A O 1
ATOM 774 N N . PHE A 1 98 ? 5.625 13.773 1.797 1 96.88 98 PHE A N 1
ATOM 775 C CA . PHE A 1 98 ? 4.504 13.82 0.87 1 96.88 98 PHE A CA 1
ATOM 776 C C . PHE A 1 98 ? 4.699 14.93 -0.162 1 96.88 98 PHE A C 1
ATOM 778 O O . PHE A 1 98 ? 4.855 16.094 0.195 1 96.88 98 PHE A O 1
ATOM 785 N N . GLN A 1 99 ? 4.676 14.523 -1.468 1 95.62 99 GLN A N 1
ATOM 786 C CA . GLN A 1 99 ? 4.836 15.477 -2.562 1 95.62 99 GLN A CA 1
ATOM 787 C C . GLN A 1 99 ? 3.484 15.859 -3.162 1 95.62 99 GLN A C 1
ATOM 789 O O . GLN A 1 99 ? 2.588 15.016 -3.271 1 95.62 99 GLN A O 1
ATOM 794 N N . THR A 1 100 ? 3.387 17.109 -3.666 1 93.19 100 THR A N 1
ATOM 795 C CA . THR A 1 100 ? 2.113 17.609 -4.176 1 93.19 100 THR A CA 1
ATOM 796 C C . THR A 1 100 ? 1.765 16.953 -5.504 1 93.19 100 THR A C 1
ATOM 798 O O . THR A 1 100 ? 0.652 17.109 -6.012 1 93.19 100 THR A O 1
ATOM 801 N N . ASN A 1 101 ? 2.676 16.172 -6.062 1 93.12 101 ASN A N 1
ATOM 802 C CA . ASN A 1 101 ? 2.33 15.359 -7.223 1 93.12 101 ASN A CA 1
ATOM 803 C C . ASN A 1 101 ? 1.597 14.086 -6.812 1 93.12 101 ASN A C 1
ATOM 805 O O . ASN A 1 101 ? 1.187 13.305 -7.668 1 93.12 101 ASN A O 1
ATOM 809 N N . GLY A 1 102 ? 1.52 13.844 -5.5 1 94.5 102 GLY A N 1
ATOM 810 C CA . GLY A 1 102 ? 0.712 12.742 -5.004 1 94.5 102 GLY A CA 1
ATOM 811 C C . GLY A 1 102 ? 1.54 11.57 -4.516 1 94.5 102 GLY A C 1
ATOM 812 O O . GLY A 1 102 ? 0.993 10.547 -4.102 1 94.5 102 GLY A O 1
ATOM 813 N N . ASN A 1 103 ? 2.902 11.695 -4.598 1 97.5 103 ASN A N 1
ATOM 814 C CA . ASN A 1 103 ? 3.775 10.617 -4.156 1 97.5 103 ASN A CA 1
ATOM 815 C C . ASN A 1 103 ? 4.137 10.75 -2.68 1 97.5 103 ASN A C 1
ATOM 817 O O . ASN A 1 103 ? 4.352 11.867 -2.191 1 97.5 103 ASN A O 1
ATOM 821 N N . MET A 1 104 ? 4.172 9.641 -2.055 1 97.94 104 MET A N 1
ATOM 822 C CA . MET A 1 104 ? 4.547 9.586 -0.644 1 97.94 104 MET A CA 1
ATOM 823 C C . MET A 1 104 ? 5.762 8.695 -0.436 1 97.94 104 MET A C 1
ATOM 825 O O . MET A 1 104 ? 5.875 7.637 -1.062 1 97.94 104 MET A O 1
ATOM 829 N N . GLY A 1 105 ? 6.68 9.117 0.416 1 98.25 105 GLY A N 1
ATOM 830 C CA . GLY A 1 105 ? 7.879 8.352 0.718 1 98.25 105 GLY A CA 1
ATOM 831 C C . GLY A 1 105 ? 8.07 8.102 2.201 1 98.25 105 GLY A C 1
ATOM 832 O O . GLY A 1 105 ? 7.898 9.016 3.016 1 98.25 105 GLY A O 1
ATOM 833 N N . ILE A 1 106 ? 8.336 6.938 2.525 1 98.25 106 ILE A N 1
ATOM 834 C CA . ILE A 1 106 ? 8.758 6.562 3.871 1 98.25 106 ILE A CA 1
ATOM 835 C C . ILE A 1 106 ? 10.211 6.102 3.848 1 98.25 106 ILE A C 1
ATOM 837 O O . ILE A 1 106 ? 10.531 5.062 3.264 1 98.25 106 ILE A O 1
ATOM 841 N N . GLY A 1 107 ? 11.055 6.852 4.414 1 97.19 107 GLY A N 1
ATOM 842 C CA . GLY A 1 107 ? 12.484 6.547 4.395 1 97.19 107 GLY A CA 1
ATOM 843 C C . GLY A 1 107 ? 13.148 6.914 3.084 1 97.19 107 GLY A C 1
ATOM 844 O O . GLY A 1 107 ? 14.242 6.43 2.781 1 97.19 107 GLY A O 1
ATOM 845 N N . ILE A 1 108 ? 12.492 7.602 2.285 1 96.31 108 ILE A N 1
ATOM 846 C CA . ILE A 1 108 ? 13.016 8.047 0.999 1 96.31 108 ILE A CA 1
ATOM 847 C C . ILE A 1 108 ? 12.578 9.484 0.735 1 96.31 108 ILE A C 1
ATOM 849 O O . ILE A 1 108 ? 11.391 9.812 0.848 1 96.31 108 ILE A O 1
ATOM 853 N N . ALA A 1 109 ? 13.461 10.328 0.343 1 95.25 109 ALA A N 1
ATOM 854 C CA . ALA A 1 109 ? 13.219 11.766 0.27 1 95.25 109 ALA A CA 1
ATOM 855 C C . ALA A 1 109 ? 12.547 12.148 -1.048 1 95.25 109 ALA A C 1
ATOM 857 O O . ALA A 1 109 ? 11.844 13.156 -1.126 1 95.25 109 ALA A O 1
ATOM 858 N N . ASN A 1 110 ? 12.805 11.336 -2.088 1 96.38 110 ASN A N 1
ATOM 859 C CA . ASN A 1 110 ? 12.266 11.648 -3.41 1 96.38 110 ASN A CA 1
ATOM 860 C C . ASN A 1 110 ? 11.531 10.453 -4.012 1 96.38 110 ASN A C 1
ATOM 862 O O . ASN A 1 110 ? 12.023 9.82 -4.949 1 96.38 110 ASN A O 1
ATOM 866 N N . PRO A 1 111 ? 10.328 10.164 -3.484 1 97.69 111 PRO A N 1
ATOM 867 C CA . PRO A 1 111 ? 9.562 9.031 -4.008 1 97.69 111 PRO A CA 1
ATOM 868 C C . PRO A 1 111 ? 9.18 9.211 -5.477 1 97.69 111 PRO A C 1
ATOM 870 O O . PRO A 1 111 ? 8.859 10.32 -5.906 1 97.69 111 PRO A O 1
ATOM 873 N N . LYS A 1 112 ? 9.203 8.117 -6.234 1 96.75 112 LYS A N 1
ATOM 874 C CA . LYS A 1 112 ? 8.883 8.141 -7.656 1 96.75 112 LYS A CA 1
ATOM 875 C C . LYS A 1 112 ? 7.574 7.41 -7.934 1 96.75 112 LYS A C 1
ATOM 877 O O . LYS A 1 112 ? 7.027 7.504 -9.039 1 96.75 112 LYS A O 1
ATOM 882 N N . ASN A 1 113 ? 7.109 6.652 -6.973 1 97.12 113 ASN A N 1
ATOM 883 C CA . ASN A 1 113 ? 5.828 5.961 -7.039 1 97.12 113 ASN A CA 1
ATOM 884 C C . ASN A 1 113 ? 4.832 6.527 -6.031 1 97.12 113 ASN A C 1
ATOM 886 O O . ASN A 1 113 ? 5.207 7.297 -5.145 1 97.12 113 ASN A O 1
ATOM 890 N N . LYS A 1 114 ? 3.586 6.094 -6.184 1 97.94 114 LYS A N 1
ATOM 891 C CA . LYS A 1 114 ? 2.57 6.617 -5.273 1 97.94 114 LYS A CA 1
ATOM 892 C C . LYS A 1 114 ? 2.963 6.387 -3.818 1 97.94 114 LYS A C 1
ATOM 894 O O . LYS A 1 114 ? 2.73 7.246 -2.963 1 97.94 114 LYS A O 1
ATOM 899 N N . LEU A 1 115 ? 3.594 5.277 -3.555 1 98.25 115 LEU A N 1
ATOM 900 C CA . LEU A 1 115 ? 4.164 4.984 -2.246 1 98.25 115 LEU A CA 1
ATOM 901 C C . LEU A 1 115 ? 5.504 4.266 -2.385 1 98.25 115 LEU A C 1
ATOM 903 O O . LEU A 1 115 ? 5.559 3.143 -2.891 1 98.25 115 LEU A O 1
ATOM 907 N N . ASP A 1 116 ? 6.555 4.93 -2.018 1 98.38 116 ASP A N 1
ATOM 908 C CA . ASP A 1 116 ? 7.875 4.316 -1.931 1 98.38 116 ASP A CA 1
ATOM 909 C C . ASP A 1 116 ? 8.281 4.102 -0.475 1 98.38 116 ASP A C 1
ATOM 911 O O . ASP A 1 116 ? 8.281 5.039 0.323 1 98.38 116 ASP A O 1
ATOM 915 N N . VAL A 1 117 ? 8.594 2.877 -0.144 1 98.38 117 VAL A N 1
ATOM 916 C CA . VAL A 1 117 ? 9.039 2.52 1.199 1 98.38 117 VAL A CA 1
ATOM 917 C C . VAL A 1 117 ? 10.445 1.934 1.139 1 98.38 117 VAL A C 1
ATOM 919 O O . VAL A 1 117 ? 10.656 0.875 0.544 1 98.38 117 VAL A O 1
ATOM 922 N N . ASN A 1 118 ? 11.375 2.646 1.68 1 97.88 118 ASN A N 1
ATOM 923 C CA . ASN A 1 118 ? 12.742 2.137 1.737 1 97.88 118 ASN A CA 1
ATOM 924 C C . ASN A 1 118 ? 12.93 1.168 2.9 1 97.88 118 ASN A C 1
ATOM 926 O O . ASN A 1 118 ? 13.703 1.438 3.82 1 97.88 118 ASN A O 1
ATOM 930 N N . GLY A 1 119 ? 12.203 0.032 2.896 1 97.81 119 GLY A N 1
ATOM 931 C CA . GLY A 1 119 ? 12.219 -1.013 3.906 1 97.81 119 GLY A CA 1
ATOM 932 C C . GLY A 1 119 ? 11.125 -2.049 3.707 1 97.81 119 GLY A C 1
ATOM 933 O O . GLY A 1 119 ? 10.719 -2.316 2.576 1 97.81 119 GLY A O 1
ATOM 934 N N . THR A 1 120 ? 10.688 -2.672 4.824 1 97.94 120 THR A N 1
ATOM 935 C CA . THR A 1 120 ? 9.711 -3.758 4.777 1 97.94 120 T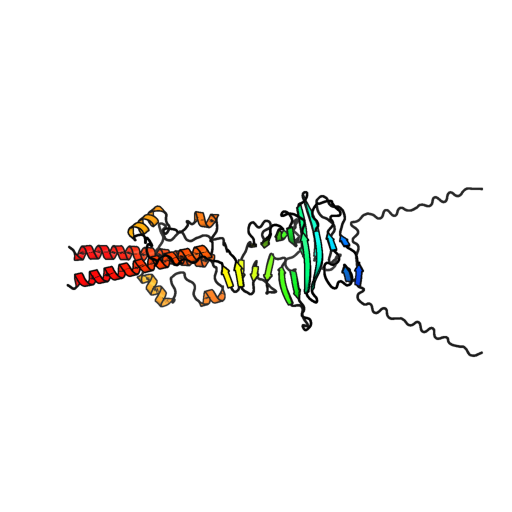HR A CA 1
ATOM 936 C C . THR A 1 120 ? 8.305 -3.236 5.078 1 97.94 120 THR A C 1
ATOM 938 O O . THR A 1 120 ? 8.109 -2.49 6.039 1 97.94 120 THR A O 1
ATOM 941 N N . ILE A 1 121 ? 7.391 -3.578 4.207 1 97.75 121 ILE A N 1
ATOM 942 C CA . ILE A 1 121 ? 5.973 -3.432 4.504 1 97.75 121 ILE A CA 1
ATOM 943 C C . ILE A 1 121 ? 5.43 -4.734 5.09 1 97.75 121 ILE A C 1
ATOM 945 O O . ILE A 1 121 ? 5.598 -5.805 4.5 1 97.75 121 ILE A O 1
ATOM 949 N N . ARG A 1 122 ? 4.805 -4.637 6.219 1 97.56 122 ARG A N 1
ATOM 950 C CA . ARG A 1 122 ? 4.145 -5.785 6.828 1 97.56 122 ARG A CA 1
ATOM 951 C C . ARG A 1 122 ? 2.639 -5.566 6.922 1 97.56 122 ARG A C 1
ATOM 953 O O . ARG A 1 122 ? 2.188 -4.496 7.332 1 97.56 122 ARG A O 1
ATOM 960 N N . ALA A 1 123 ? 1.904 -6.574 6.551 1 97.31 123 ALA A N 1
ATOM 961 C CA . ALA A 1 123 ? 0.449 -6.453 6.562 1 97.31 123 ALA A CA 1
ATOM 962 C C . ALA A 1 123 ? -0.211 -7.797 6.852 1 97.31 123 ALA A C 1
ATOM 964 O O . ALA A 1 123 ? 0.39 -8.852 6.633 1 97.31 123 ALA A O 1
ATOM 965 N N . LYS A 1 124 ? -1.382 -7.711 7.367 1 96.06 124 LYS A N 1
ATOM 966 C CA . LYS A 1 124 ? -2.191 -8.922 7.5 1 96.06 124 LYS A CA 1
ATOM 967 C C . LYS A 1 124 ? -2.639 -9.438 6.137 1 96.06 124 LYS A C 1
ATOM 969 O O . LYS A 1 124 ? -2.646 -10.641 5.895 1 96.06 124 LYS A O 1
ATOM 974 N N . GLU A 1 125 ? -2.947 -8.453 5.262 1 95.62 125 GLU A N 1
ATOM 975 C CA . GLU A 1 125 ? -3.393 -8.773 3.91 1 95.62 125 GLU A CA 1
ATOM 976 C C . GLU A 1 125 ? -2.982 -7.691 2.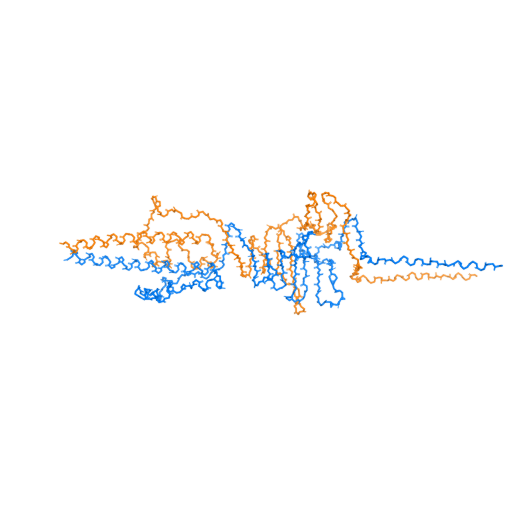92 1 95.62 125 GLU A C 1
ATOM 978 O O . GLU A 1 125 ? -2.971 -6.508 3.258 1 95.62 125 GLU A O 1
ATOM 983 N N . VAL A 1 126 ? -2.658 -8.156 1.777 1 95.38 126 VAL A N 1
ATOM 984 C CA . VAL A 1 126 ? -2.438 -7.262 0.645 1 95.38 126 VAL A CA 1
ATOM 985 C C . VAL A 1 126 ? -3.268 -7.723 -0.549 1 95.38 126 VAL A C 1
ATOM 987 O O . VAL A 1 126 ? -3.139 -8.867 -0.999 1 95.38 126 VAL A O 1
ATOM 990 N N . LYS A 1 127 ? -4.125 -6.812 -1.012 1 94 127 LYS A N 1
ATOM 991 C CA . LYS A 1 127 ? -4.941 -7.055 -2.199 1 94 127 LYS A CA 1
ATOM 992 C C . LYS A 1 127 ? -4.535 -6.125 -3.34 1 94 127 LYS A C 1
ATOM 994 O O . LYS A 1 127 ? -4.363 -4.922 -3.135 1 94 127 LYS A O 1
ATOM 999 N N . VAL A 1 128 ? -4.379 -6.73 -4.461 1 94.12 128 VAL A N 1
ATOM 1000 C CA . VAL A 1 128 ? -3.957 -5.949 -5.621 1 94.12 128 VAL A CA 1
ATOM 1001 C C . VAL A 1 128 ? -4.949 -6.145 -6.766 1 94.12 128 VAL A C 1
ATOM 1003 O O . VAL A 1 128 ? -5.445 -7.25 -6.984 1 94.12 128 VAL A O 1
ATOM 1006 N N . GLU A 1 129 ? -5.23 -5.07 -7.438 1 90.12 129 GLU A N 1
ATOM 1007 C CA . GLU A 1 129 ? -6.02 -5.219 -8.656 1 90.12 129 GLU A CA 1
ATOM 1008 C C . GLU A 1 129 ? -5.25 -5.992 -9.719 1 90.12 129 GLU A C 1
ATOM 1010 O O . GLU A 1 129 ? -4.035 -5.824 -9.867 1 90.12 129 GLU A O 1
ATOM 1015 N N . SER A 1 130 ? -5.977 -6.906 -10.367 1 84.06 130 SER A N 1
ATOM 1016 C CA . SER A 1 130 ? -5.32 -7.766 -11.352 1 84.06 130 SER A CA 1
ATOM 1017 C C . SER A 1 130 ? -6.262 -8.117 -12.492 1 84.06 130 SER A C 1
ATOM 1019 O O . SER A 1 130 ? -7.473 -8.234 -12.297 1 84.06 130 SER A O 1
ATOM 1021 N N . GLU A 1 131 ? -5.742 -8.266 -13.773 1 77.44 131 GLU A N 1
ATOM 1022 C CA . GLU A 1 131 ? -6.504 -8.75 -14.922 1 77.44 131 GLU A CA 1
ATOM 1023 C C . GLU A 1 131 ? -6.613 -10.273 -14.906 1 77.44 131 GLU A C 1
ATOM 1025 O O . GLU A 1 131 ? -7.539 -10.844 -15.492 1 77.44 131 GLU A O 1
ATOM 1030 N N . TRP A 1 132 ? -6.09 -10.969 -14.047 1 78.88 132 TRP A N 1
ATOM 1031 C CA . TRP A 1 132 ? -6.078 -12.406 -13.773 1 78.88 132 TRP A CA 1
ATOM 1032 C C . TRP A 1 132 ? -5.879 -13.203 -15.055 1 78.88 132 TRP A C 1
ATOM 1034 O O . TRP A 1 132 ? -6.066 -12.68 -16.156 1 78.88 132 TRP A O 1
ATOM 1044 N N . ALA A 1 133 ? -5.223 -14.398 -15.102 1 71.12 133 ALA A N 1
ATOM 1045 C CA . ALA A 1 133 ? -4.879 -15.242 -16.25 1 71.12 133 ALA A CA 1
ATOM 1046 C C . ALA A 1 133 ? -5.887 -16.375 -16.406 1 71.12 133 ALA A C 1
ATOM 1048 O O . ALA A 1 133 ? -5.852 -17.359 -15.672 1 71.12 133 ALA A O 1
ATOM 1049 N N . ASP A 1 134 ? -6.996 -16.172 -17.125 1 74.12 134 ASP A N 1
ATOM 1050 C CA . ASP A 1 134 ? -7.914 -17.281 -17.359 1 74.12 134 ASP A CA 1
ATOM 1051 C C . ASP A 1 134 ? -7.934 -17.672 -18.844 1 74.12 134 ASP A C 1
ATOM 1053 O O . ASP A 1 134 ? -8.953 -18.141 -19.359 1 74.12 134 ASP A O 1
ATOM 1057 N N . PHE A 1 135 ? -6.703 -17.625 -19.484 1 84.12 135 PHE A N 1
ATOM 1058 C CA . PHE A 1 135 ? -6.805 -17.75 -20.938 1 84.12 135 PHE A CA 1
ATOM 1059 C C . PHE A 1 135 ? -6.152 -19.047 -21.406 1 84.12 135 PHE A C 1
ATOM 1061 O O . PHE A 1 135 ? -6.336 -19.453 -22.562 1 84.12 135 PHE A O 1
ATOM 1068 N N . VAL A 1 136 ? -5.539 -19.75 -20.578 1 90.88 136 VAL A N 1
ATOM 1069 C CA . VAL A 1 136 ? -4.801 -20.938 -21 1 90.88 136 VAL A CA 1
ATOM 1070 C C . VAL A 1 136 ? -5.781 -22.016 -21.453 1 90.88 136 VAL A C 1
ATOM 1072 O O . VAL A 1 136 ? -5.52 -22.75 -22.422 1 90.88 136 VAL A O 1
ATOM 1075 N N . PHE A 1 137 ? -6.914 -22.094 -20.812 1 91.75 137 PHE A N 1
ATOM 1076 C CA . PHE A 1 137 ? -7.848 -23.172 -21.109 1 91.75 137 PHE A CA 1
ATOM 1077 C C . PHE A 1 137 ? -8.891 -22.734 -22.125 1 91.75 137 PHE A C 1
ATOM 1079 O O . PHE A 1 137 ? -9.812 -23.484 -22.438 1 91.75 137 PHE A O 1
ATOM 1086 N N . LYS A 1 138 ? -8.75 -21.547 -22.562 1 88.38 138 LYS A N 1
ATOM 1087 C CA . LYS A 1 138 ? -9.664 -21.062 -23.594 1 88.38 138 LYS A CA 1
ATOM 1088 C C . LYS A 1 138 ? -9.32 -21.656 -24.953 1 88.38 138 LYS A C 1
ATOM 1090 O O . LYS A 1 138 ? -8.156 -21.969 -25.219 1 88.38 138 LYS A O 1
ATOM 1095 N N . LYS A 1 139 ? -10.422 -21.609 -25.703 1 86.25 139 LYS A N 1
ATOM 1096 C CA . LYS A 1 139 ? -10.234 -22.078 -27.078 1 86.25 139 LYS A CA 1
ATOM 1097 C C . LYS A 1 139 ? -9.305 -21.156 -27.859 1 86.25 139 LYS A C 1
ATOM 1099 O O . LYS A 1 139 ? -9.398 -19.938 -27.75 1 86.25 139 LYS A O 1
ATOM 1104 N N . GLY A 1 140 ? -8.328 -21.734 -28.547 1 87.19 140 GLY A N 1
ATOM 1105 C CA . GLY A 1 140 ? -7.438 -20.922 -29.359 1 87.19 140 GLY A CA 1
ATOM 1106 C C . GLY A 1 140 ? -6.09 -20.688 -28.703 1 87.19 140 GLY A C 1
ATOM 1107 O O . GLY A 1 140 ? -5.184 -20.125 -29.328 1 87.19 140 GLY A O 1
ATOM 1108 N N . TYR A 1 141 ? -6.059 -20.969 -27.438 1 91.44 141 TYR A N 1
ATOM 1109 C CA . TYR A 1 141 ? -4.738 -20.859 -26.828 1 91.44 141 TYR A CA 1
ATOM 1110 C C . TYR A 1 141 ? -3.73 -21.766 -27.531 1 91.44 141 TYR A C 1
ATOM 1112 O O . TYR A 1 141 ? -3.986 -22.953 -27.734 1 91.44 141 TYR A O 1
ATOM 1120 N N . ASN A 1 142 ? -2.637 -21.109 -27.922 1 92.75 142 ASN A N 1
ATOM 1121 C CA . ASN A 1 142 ? -1.572 -21.875 -28.562 1 92.75 142 ASN A CA 1
ATOM 1122 C C . ASN A 1 142 ? -0.573 -22.406 -27.547 1 92.75 142 ASN A C 1
ATOM 1124 O O . ASN A 1 142 ? 0.413 -21.75 -27.219 1 92.75 142 ASN A O 1
ATOM 1128 N N . LEU A 1 143 ? -0.837 -23.594 -27.094 1 95.81 143 LEU A N 1
ATOM 1129 C CA . LEU A 1 143 ? 0.083 -24.234 -26.156 1 95.81 143 LEU A CA 1
ATOM 1130 C C . LEU A 1 143 ? 1.362 -24.656 -26.875 1 95.81 143 LEU A C 1
ATOM 1132 O O . LEU A 1 143 ? 1.325 -25.5 -27.781 1 95.81 143 LEU A O 1
ATOM 1136 N N . PRO A 1 144 ? 2.512 -24.109 -26.453 1 96.44 144 PRO A N 1
ATOM 1137 C CA . PRO A 1 144 ? 3.752 -24.594 -27.062 1 96.44 144 PRO A CA 1
ATOM 1138 C C . PRO A 1 144 ? 3.99 -26.078 -26.812 1 96.44 144 PRO A C 1
ATOM 1140 O O . PRO A 1 144 ? 3.672 -26.578 -25.734 1 96.44 144 PRO A O 1
ATOM 1143 N N . THR A 1 145 ? 4.59 -26.719 -27.844 1 97.06 145 THR A N 1
ATOM 1144 C CA . THR A 1 145 ? 4.949 -28.109 -27.625 1 97.06 145 THR A CA 1
ATOM 1145 C C . THR A 1 145 ? 6.09 -28.234 -26.625 1 97.06 145 THR A C 1
ATOM 1147 O O . THR A 1 145 ? 6.82 -27.266 -26.391 1 97.06 145 THR A O 1
ATOM 1150 N N . LEU A 1 146 ? 6.172 -29.391 -25.984 1 97 146 LEU A N 1
ATOM 1151 C CA . LEU A 1 146 ? 7.262 -29.609 -25.047 1 97 146 LEU A CA 1
ATOM 1152 C C . LEU A 1 146 ? 8.617 -29.438 -25.734 1 97 146 LEU A C 1
ATOM 1154 O O . LEU A 1 146 ? 9.578 -28.984 -25.109 1 97 146 LEU A O 1
ATOM 1158 N N . GLU A 1 147 ? 8.664 -29.859 -27.016 1 97.38 147 GLU A N 1
ATOM 1159 C CA . GLU A 1 147 ? 9.898 -29.656 -27.766 1 97.38 147 GLU A CA 1
ATOM 1160 C C . GLU A 1 147 ? 10.242 -28.172 -27.906 1 97.38 147 GLU A C 1
ATOM 1162 O O . GLU A 1 147 ? 11.398 -27.781 -27.734 1 97.38 147 GLU A O 1
ATOM 1167 N N . GLU A 1 148 ? 9.25 -27.359 -28.203 1 97.5 148 GLU A N 1
ATOM 1168 C CA . GLU A 1 148 ? 9.445 -25.922 -28.297 1 97.5 148 GLU A CA 1
ATOM 1169 C C . GLU A 1 148 ? 9.875 -25.328 -26.953 1 97.5 148 GLU A C 1
ATOM 1171 O O . GLU A 1 148 ? 10.727 -24.438 -26.906 1 97.5 148 GLU A O 1
ATOM 1176 N N . VAL A 1 149 ? 9.328 -25.797 -25.859 1 97.88 149 VAL A N 1
ATOM 1177 C CA . VAL A 1 149 ? 9.664 -25.328 -24.516 1 97.88 149 VAL A CA 1
ATOM 1178 C C . VAL A 1 149 ? 11.109 -25.703 -24.188 1 97.88 149 VAL A C 1
ATOM 1180 O O . VAL A 1 149 ? 11.883 -24.859 -23.703 1 97.88 149 VAL A O 1
ATOM 1183 N N . GLU A 1 150 ? 11.492 -26.906 -24.5 1 97.56 150 GLU A N 1
ATOM 1184 C CA . GLU A 1 150 ? 12.852 -27.359 -24.266 1 97.56 150 GLU A CA 1
ATOM 1185 C C . GLU A 1 150 ? 13.867 -26.516 -25.031 1 97.56 150 GLU A C 1
ATOM 1187 O O . GLU A 1 150 ? 14.891 -26.109 -24.469 1 97.56 150 GLU A O 1
ATOM 1192 N N . GLN A 1 151 ? 13.547 -26.266 -26.219 1 97.69 151 GLN A N 1
ATOM 1193 C CA . GLN A 1 151 ? 14.43 -25.438 -27.047 1 97.69 151 GLN A CA 1
ATOM 1194 C C . GLN A 1 151 ? 14.57 -24.031 -26.453 1 97.69 151 GLN A C 1
ATOM 1196 O O . GLN A 1 151 ? 15.672 -23.469 -26.438 1 97.69 151 GLN A O 1
ATOM 1201 N N . HIS A 1 152 ? 13.445 -23.484 -26.047 1 97.44 152 HIS A N 1
ATOM 1202 C CA . HIS A 1 152 ? 13.484 -22.156 -25.438 1 97.44 152 HIS A CA 1
ATOM 1203 C C . HIS A 1 152 ? 14.344 -22.141 -24.188 1 97.44 152 HIS A C 1
ATOM 1205 O O . HIS A 1 152 ? 15.133 -21.219 -23.969 1 97.44 152 HIS A O 1
ATOM 1211 N N . ILE A 1 153 ? 14.203 -23.109 -23.344 1 97.19 153 ILE A N 1
ATOM 1212 C CA . ILE A 1 153 ? 14.977 -23.219 -22.125 1 97.19 153 ILE A CA 1
ATOM 1213 C C . ILE A 1 153 ? 16.469 -23.297 -22.453 1 97.19 153 ILE A C 1
ATOM 1215 O O . ILE A 1 153 ? 17.297 -22.641 -21.797 1 97.19 153 ILE A O 1
ATOM 1219 N N . GLU A 1 154 ? 16.766 -24.016 -23.438 1 97.31 154 GLU A N 1
ATOM 1220 C CA . GLU A 1 154 ? 18.172 -24.156 -23.828 1 97.31 154 GLU A CA 1
ATOM 1221 C C . GLU A 1 154 ? 18.734 -22.828 -24.328 1 97.31 154 GLU A C 1
ATOM 1223 O O . GLU A 1 154 ? 19.875 -22.469 -24.016 1 97.31 154 GLU A O 1
ATOM 1228 N N . GLU A 1 155 ? 17.938 -22.109 -24.984 1 97.19 155 GLU A N 1
ATOM 1229 C CA . GLU A 1 155 ? 18.391 -20.875 -25.625 1 97.19 155 GLU A CA 1
ATOM 1230 C C . GLU A 1 155 ? 18.391 -19.703 -24.641 1 97.19 155 GLU A C 1
ATOM 1232 O O . GLU A 1 155 ? 19.312 -18.891 -24.641 1 97.19 155 GLU A O 1
ATOM 1237 N N . LYS A 1 156 ? 17.391 -19.641 -23.812 1 96.06 156 LYS A N 1
ATOM 1238 C CA . LYS A 1 156 ? 17.156 -18.422 -23.062 1 96.06 156 LYS A CA 1
ATOM 1239 C C . LYS A 1 156 ? 17.391 -18.641 -21.562 1 96.06 156 LYS A C 1
ATOM 1241 O O . LYS A 1 156 ? 17.531 -17.688 -20.812 1 96.06 156 LYS A O 1
ATOM 1246 N N . GLY A 1 157 ? 17.328 -19.891 -21.203 1 95.62 157 GLY A N 1
ATOM 1247 C CA . GLY A 1 157 ? 17.547 -20.219 -19.797 1 95.62 157 GLY A CA 1
ATOM 1248 C C . GLY A 1 157 ? 16.344 -19.953 -18.938 1 95.62 157 GLY A C 1
ATOM 1249 O O . GLY A 1 157 ? 16.453 -19.828 -17.703 1 95.62 157 GLY A O 1
ATOM 1250 N N . THR A 1 158 ? 15.102 -19.641 -19.562 1 96.38 158 THR A N 1
ATOM 1251 C CA . THR A 1 158 ? 13.852 -19.375 -18.859 1 96.38 158 THR A CA 1
ATOM 1252 C C . THR A 1 158 ? 12.688 -20.094 -19.531 1 96.38 158 THR A C 1
ATOM 1254 O O . THR A 1 158 ? 12.828 -20.594 -20.656 1 96.38 158 THR A O 1
ATOM 1257 N N . LEU A 1 159 ? 11.617 -20.219 -18.797 1 97.31 159 LEU A N 1
ATOM 1258 C CA . LEU A 1 159 ? 10.383 -20.625 -19.453 1 97.31 159 LEU A CA 1
ATOM 1259 C C . LEU A 1 159 ? 9.883 -19.547 -20.406 1 97.31 159 LEU A C 1
ATOM 1261 O O . LEU A 1 159 ? 10.164 -18.359 -20.203 1 97.31 159 LEU A O 1
ATOM 1265 N N . PRO A 1 160 ? 9.195 -20 -21.484 1 96 160 PRO A N 1
ATOM 1266 C CA . PRO A 1 160 ? 8.625 -18.984 -22.375 1 96 160 PRO A CA 1
ATOM 1267 C C . PRO A 1 160 ? 7.742 -17.969 -21.625 1 96 160 PRO A C 1
ATOM 1269 O O . PRO A 1 160 ? 6.871 -18.375 -20.859 1 96 160 PRO A O 1
ATOM 1272 N N . GLY A 1 161 ? 8.039 -16.641 -21.781 1 94.19 161 GLY A N 1
ATOM 1273 C CA . GLY A 1 161 ? 7.234 -15.594 -21.172 1 94.19 161 GLY A CA 1
ATOM 1274 C C . GLY A 1 161 ? 7.73 -15.18 -19.797 1 94.19 161 GLY A C 1
ATOM 1275 O O . GLY A 1 161 ? 7.25 -14.195 -19.234 1 94.19 161 GLY A O 1
ATOM 1276 N N . VAL A 1 162 ? 8.648 -15.898 -19.172 1 96.38 162 VAL A N 1
ATOM 1277 C CA . VAL A 1 162 ? 9.18 -15.586 -17.859 1 96.38 162 VAL A CA 1
ATOM 1278 C C . VAL A 1 162 ? 10.383 -14.656 -17.984 1 96.38 162 VAL A C 1
ATOM 1280 O O . VAL A 1 162 ? 11.297 -14.93 -18.766 1 96.38 162 VAL A O 1
ATOM 1283 N N . PRO A 1 163 ? 10.336 -13.547 -17.266 1 95.25 163 PRO A N 1
ATOM 1284 C CA . PRO A 1 163 ? 11.469 -12.617 -17.359 1 95.25 163 PRO A CA 1
ATOM 1285 C C . PRO A 1 163 ? 12.758 -13.211 -16.797 1 95.25 163 PRO A C 1
ATOM 1287 O O . PRO A 1 163 ? 12.719 -14.062 -15.906 1 95.25 163 PRO A O 1
ATOM 1290 N N . SER A 1 164 ? 13.852 -12.641 -17.312 1 95.31 164 SER A N 1
ATOM 1291 C CA . SER A 1 164 ? 15.164 -13.062 -16.828 1 95.31 164 SER A CA 1
ATOM 1292 C C . SER A 1 164 ? 15.484 -12.43 -15.484 1 95.31 164 SER A C 1
ATOM 1294 O O . SER A 1 164 ? 14.836 -11.469 -15.07 1 95.31 164 SER A O 1
ATOM 1296 N N . GLU A 1 165 ? 16.469 -12.992 -14.828 1 93.06 165 GLU A N 1
ATOM 1297 C CA . GLU A 1 165 ? 16.969 -12.414 -13.586 1 93.06 165 GLU A CA 1
ATOM 1298 C C . GLU A 1 165 ? 17.391 -10.961 -13.781 1 93.06 165 GLU A C 1
ATOM 1300 O O . GLU A 1 165 ? 17.109 -10.102 -12.945 1 93.06 165 GLU A O 1
ATOM 1305 N N . LYS A 1 166 ? 18.062 -10.703 -14.875 1 94.62 166 LYS A N 1
ATOM 1306 C CA . LYS A 1 166 ? 18.531 -9.352 -15.18 1 94.62 166 LYS A CA 1
ATOM 1307 C C . LYS A 1 166 ? 17.359 -8.375 -15.273 1 94.62 166 LYS A C 1
ATOM 1309 O O . LYS A 1 166 ? 17.422 -7.273 -14.727 1 94.62 166 LYS A O 1
ATOM 1314 N N . GLU A 1 167 ? 16.281 -8.812 -15.906 1 93.56 167 GLU A N 1
ATOM 1315 C CA . GLU A 1 167 ? 15.094 -7.973 -16.078 1 93.56 167 GLU A CA 1
ATOM 1316 C C . GLU A 1 167 ? 14.438 -7.676 -14.727 1 93.56 167 GLU A C 1
ATOM 1318 O O . GLU A 1 167 ? 14.031 -6.539 -14.461 1 93.56 167 GLU A O 1
ATOM 1323 N N . VAL A 1 168 ? 14.406 -8.664 -13.859 1 92.69 168 VAL A N 1
ATOM 1324 C CA . VAL A 1 168 ? 13.734 -8.531 -12.562 1 92.69 168 VAL A CA 1
ATOM 1325 C C . VAL A 1 168 ? 14.562 -7.633 -11.648 1 92.69 168 VAL A C 1
ATOM 1327 O O . VAL A 1 168 ? 14.008 -6.812 -10.906 1 92.69 168 VAL A O 1
ATOM 1330 N N . LYS A 1 169 ? 15.852 -7.758 -11.672 1 92.19 169 LYS A N 1
ATOM 1331 C CA . LYS A 1 169 ? 16.719 -6.926 -10.844 1 92.19 169 LYS A CA 1
ATOM 1332 C C . LYS A 1 169 ? 16.609 -5.453 -11.234 1 92.19 169 LYS A C 1
ATOM 1334 O O . LYS A 1 169 ? 16.656 -4.57 -10.383 1 92.19 169 LYS A O 1
ATOM 1339 N N . ALA A 1 170 ? 16.344 -5.227 -12.508 1 92.56 170 ALA A N 1
ATOM 1340 C CA . ALA A 1 170 ? 16.281 -3.861 -13.023 1 92.56 170 ALA A CA 1
ATOM 1341 C C . ALA A 1 170 ? 14.922 -3.23 -12.742 1 92.56 170 ALA A C 1
ATOM 1343 O O . ALA A 1 170 ? 14.828 -2.047 -12.406 1 92.56 170 ALA A O 1
ATOM 1344 N N . ASN A 1 171 ? 13.875 -4 -12.781 1 92.06 171 ASN A N 1
ATOM 1345 C CA . ASN A 1 171 ? 12.539 -3.414 -12.82 1 92.06 171 ASN A CA 1
ATOM 1346 C C . ASN A 1 171 ? 11.742 -3.746 -11.562 1 92.06 171 ASN A C 1
ATOM 1348 O O . ASN A 1 171 ? 10.711 -3.135 -11.305 1 92.06 171 ASN A O 1
ATOM 1352 N N . GLY A 1 172 ? 12.219 -4.703 -10.82 1 91.44 172 GLY A N 1
ATOM 1353 C CA . GLY A 1 172 ? 11.438 -5.219 -9.711 1 91.44 172 GLY A CA 1
ATOM 1354 C C . GLY A 1 172 ? 10.414 -6.262 -10.133 1 91.44 172 GLY A C 1
ATOM 1355 O O . GLY A 1 172 ? 10.344 -6.629 -11.305 1 91.44 172 GLY A O 1
ATOM 1356 N N . VAL A 1 173 ? 9.727 -6.793 -9.102 1 93.38 173 VAL A N 1
ATOM 1357 C CA . VAL A 1 173 ? 8.703 -7.801 -9.328 1 93.38 173 VAL A CA 1
ATOM 1358 C C . VAL A 1 173 ? 7.316 -7.191 -9.102 1 93.38 173 VAL A C 1
ATOM 1360 O O . VAL A 1 173 ? 7.055 -6.605 -8.047 1 93.38 173 VAL A O 1
ATOM 1363 N N . ASN A 1 174 ? 6.492 -7.219 -10.172 1 92.62 174 ASN A N 1
ATOM 1364 C CA . ASN A 1 174 ? 5.074 -6.93 -10 1 92.62 174 ASN A CA 1
ATOM 1365 C C . ASN A 1 174 ? 4.316 -8.141 -9.469 1 92.62 174 ASN A C 1
ATOM 1367 O O . ASN A 1 174 ? 4.125 -9.125 -10.188 1 92.62 174 ASN A O 1
ATOM 1371 N N . LEU A 1 175 ? 3.91 -8.016 -8.297 1 91.75 175 LEU A N 1
ATOM 1372 C CA . LEU A 1 175 ? 3.418 -9.188 -7.582 1 91.75 175 LEU A CA 1
ATOM 1373 C C . LEU A 1 175 ? 2.178 -9.758 -8.266 1 91.75 175 LEU A C 1
ATOM 1375 O O . LEU A 1 175 ? 2.055 -10.977 -8.422 1 91.75 175 LEU A O 1
ATOM 1379 N N . ALA A 1 176 ? 1.255 -8.891 -8.688 1 89.44 176 ALA A N 1
ATOM 1380 C CA . ALA A 1 176 ? 0.048 -9.367 -9.352 1 89.44 176 ALA A CA 1
ATOM 1381 C C . ALA A 1 176 ? 0.382 -10.008 -10.695 1 89.44 176 ALA A C 1
ATOM 1383 O O . ALA A 1 176 ? -0.144 -11.078 -11.031 1 89.44 176 ALA A O 1
ATOM 1384 N N . GLU A 1 177 ? 1.264 -9.398 -11.43 1 90.75 177 GLU A N 1
ATOM 1385 C CA . GLU A 1 177 ? 1.665 -9.945 -12.719 1 90.75 177 GLU A CA 1
ATOM 1386 C C . GLU A 1 177 ? 2.395 -11.273 -12.555 1 90.75 177 GLU A C 1
ATOM 1388 O O . GLU A 1 177 ? 2.223 -12.188 -13.367 1 90.75 177 GLU A O 1
ATOM 1393 N N . THR A 1 178 ? 3.195 -11.359 -11.586 1 93.5 178 THR A N 1
ATOM 1394 C CA . THR A 1 178 ? 3.941 -12.586 -11.328 1 93.5 178 THR A CA 1
ATOM 1395 C C . THR A 1 178 ? 2.996 -13.727 -10.961 1 93.5 178 THR A C 1
ATOM 1397 O O . THR A 1 178 ? 3.164 -14.852 -11.43 1 93.5 178 THR A O 1
ATOM 1400 N N . ASP A 1 179 ? 1.989 -13.398 -10.141 1 92.5 179 ASP A N 1
ATOM 1401 C CA . ASP A 1 179 ? 0.99 -14.406 -9.812 1 92.5 179 ASP A CA 1
ATOM 1402 C C . ASP A 1 179 ? 0.307 -14.938 -11.07 1 92.5 179 ASP A C 1
ATOM 1404 O O . ASP A 1 179 ? 0.108 -16.141 -11.211 1 92.5 179 ASP A O 1
ATOM 1408 N N . VAL A 1 180 ? -0.019 -14.039 -11.945 1 92.31 180 VAL A N 1
ATOM 1409 C CA . VAL A 1 180 ? -0.673 -14.398 -13.203 1 92.31 180 VAL A CA 1
ATOM 1410 C C . VAL A 1 180 ? 0.252 -15.289 -14.031 1 92.31 180 VAL A C 1
ATOM 1412 O O . VAL A 1 180 ? -0.176 -16.312 -14.57 1 92.31 180 VAL A O 1
ATOM 1415 N N . LEU A 1 181 ? 1.456 -14.945 -14.086 1 94.06 181 LEU A N 1
ATOM 1416 C CA . LEU A 1 181 ? 2.449 -15.688 -14.852 1 94.06 181 LEU A CA 1
ATOM 1417 C C . LEU A 1 181 ? 2.629 -17.094 -14.281 1 94.06 181 LEU A C 1
ATOM 1419 O O . LEU A 1 181 ? 2.656 -18.078 -15.031 1 94.06 181 LEU A O 1
ATOM 1423 N N . LEU A 1 182 ? 2.721 -17.203 -12.984 1 95.38 182 LEU A N 1
ATOM 1424 C CA . LEU A 1 182 ? 2.898 -18.5 -12.344 1 95.38 182 LEU A CA 1
ATOM 1425 C C . LEU A 1 182 ? 1.676 -19.375 -12.555 1 95.38 182 LEU A C 1
ATOM 1427 O O . LEU A 1 182 ? 1.81 -20.578 -12.836 1 95.38 182 LEU A O 1
ATOM 1431 N N . LEU A 1 183 ? 0.522 -18.75 -12.469 1 95 183 LEU A N 1
ATOM 1432 C CA . LEU A 1 183 ? -0.699 -19.5 -12.734 1 95 183 LEU A CA 1
ATOM 1433 C C . LEU A 1 183 ? -0.719 -20.016 -14.172 1 95 183 LEU A C 1
ATOM 1435 O O . LEU A 1 183 ? -1.061 -21.172 -14.422 1 95 183 LEU A O 1
ATOM 1439 N N . GLN A 1 184 ? -0.343 -19.219 -15.078 1 94.69 184 GLN A N 1
ATOM 1440 C CA . GLN A 1 184 ? -0.26 -19.625 -16.484 1 94.69 184 GLN A CA 1
ATOM 1441 C C . GLN A 1 184 ? 0.656 -20.828 -16.656 1 94.69 184 GLN A C 1
ATOM 1443 O O . GLN A 1 184 ? 0.313 -21.781 -17.375 1 94.69 184 GLN A O 1
ATOM 1448 N N . LYS A 1 185 ? 1.811 -20.828 -16.078 1 96.94 185 LYS A N 1
ATOM 1449 C CA . LYS A 1 185 ? 2.762 -21.938 -16.188 1 96.94 185 LYS A CA 1
ATOM 1450 C C . LYS A 1 185 ? 2.211 -23.203 -15.555 1 96.94 185 LYS A C 1
ATOM 1452 O O . LYS A 1 185 ? 2.391 -24.297 -16.094 1 96.94 185 LYS A O 1
ATOM 1457 N N . ILE A 1 186 ? 1.533 -23.031 -14.492 1 97 186 ILE A N 1
ATOM 1458 C CA . ILE A 1 186 ? 0.916 -24.172 -13.828 1 97 186 ILE A CA 1
ATOM 1459 C C . ILE A 1 186 ? -0.158 -24.781 -14.727 1 97 186 ILE A C 1
ATOM 1461 O O . ILE A 1 186 ? -0.256 -26 -14.844 1 97 186 ILE A O 1
ATOM 1465 N N . GLU A 1 187 ? -0.91 -23.984 -15.32 1 96.75 187 GLU A N 1
ATOM 1466 C CA . GLU A 1 187 ? -1.962 -24.453 -16.219 1 96.75 187 GLU A CA 1
ATOM 1467 C C . GLU A 1 187 ? -1.373 -25.141 -17.453 1 96.75 187 GLU A C 1
ATOM 1469 O O . GLU A 1 187 ? -1.869 -26.188 -17.875 1 96.75 187 GLU A O 1
ATOM 1474 N N . GLU A 1 188 ? -0.367 -24.609 -18 1 97 188 GLU A N 1
ATOM 1475 C CA . GLU A 1 188 ? 0.307 -25.25 -19.125 1 97 188 GLU A CA 1
ATOM 1476 C C . GLU A 1 188 ? 0.871 -26.609 -18.734 1 97 188 GLU A C 1
ATOM 1478 O O . GLU A 1 188 ? 0.693 -27.594 -19.469 1 97 188 GLU A O 1
ATOM 1483 N N . LEU A 1 189 ? 1.469 -26.641 -17.625 1 97.44 189 LEU A N 1
ATOM 1484 C CA . LEU A 1 189 ? 2.01 -27.906 -17.125 1 97.44 189 LEU A CA 1
ATOM 1485 C C . LEU A 1 189 ? 0.901 -28.922 -16.938 1 97.44 189 LEU A C 1
ATOM 1487 O O . LEU A 1 189 ? 1.091 -30.109 -17.234 1 97.44 189 LEU A O 1
ATOM 1491 N N . THR A 1 190 ? -0.215 -28.453 -16.453 1 97.25 190 THR A N 1
ATOM 1492 C CA . THR A 1 190 ? -1.358 -29.344 -16.281 1 97.25 190 THR A CA 1
ATOM 1493 C C . THR A 1 190 ? -1.787 -29.953 -17.609 1 97.25 190 THR A C 1
ATOM 1495 O O . THR A 1 190 ? -2.018 -31.156 -17.703 1 97.25 190 THR A O 1
ATOM 1498 N N . LEU A 1 191 ? -1.807 -29.172 -18.625 1 96.56 191 LEU A N 1
ATOM 1499 C CA . LEU A 1 191 ? -2.182 -29.656 -19.953 1 96.56 191 LEU A CA 1
ATOM 1500 C C . LEU A 1 191 ? -1.17 -30.672 -20.453 1 96.56 191 LEU A C 1
ATOM 1502 O O . LEU A 1 191 ? -1.55 -31.703 -21.031 1 96.56 191 LEU A O 1
ATOM 1506 N N . TYR A 1 192 ? 0.111 -30.406 -20.281 1 97.19 192 TYR A N 1
ATOM 1507 C CA . TYR A 1 192 ? 1.14 -31.359 -20.688 1 97.19 192 TYR A CA 1
ATOM 1508 C C . TYR A 1 192 ? 0.97 -32.688 -19.969 1 97.19 192 TYR A C 1
ATOM 1510 O O . TYR A 1 192 ? 1.109 -33.75 -20.594 1 97.19 192 TYR A O 1
ATOM 1518 N N . ILE A 1 193 ? 0.65 -32.625 -18.719 1 97.75 193 ILE A N 1
ATOM 1519 C CA . ILE A 1 193 ? 0.514 -33.844 -17.922 1 97.75 193 ILE A CA 1
ATOM 1520 C C . ILE A 1 193 ? -0.698 -34.656 -18.391 1 97.75 193 ILE A C 1
ATOM 1522 O O . ILE A 1 193 ? -0.644 -35.875 -18.484 1 97.75 193 ILE A O 1
ATOM 1526 N N . ILE A 1 194 ? -1.737 -33.969 -18.688 1 95.94 194 ILE A N 1
ATOM 1527 C CA . ILE A 1 194 ? -2.934 -34.625 -19.203 1 95.94 194 ILE A CA 1
ATOM 1528 C C . ILE A 1 194 ? -2.613 -35.312 -20.547 1 95.94 194 ILE A C 1
ATOM 1530 O O . ILE A 1 194 ? -3.002 -36.469 -20.766 1 95.94 194 ILE A O 1
ATOM 1534 N N . GLU A 1 195 ? -1.921 -34.688 -21.406 1 95.38 195 GLU A N 1
ATOM 1535 C CA . GLU A 1 195 ? -1.513 -35.25 -22.703 1 95.38 195 GLU A CA 1
ATOM 1536 C C . GLU A 1 195 ? -0.63 -36.469 -22.516 1 95.38 195 GLU A C 1
ATOM 1538 O O . GLU A 1 195 ? -0.812 -37.469 -23.203 1 95.38 195 GLU A O 1
ATOM 1543 N N . LEU A 1 196 ? 0.3 -36.344 -21.625 1 96.19 196 LEU A N 1
ATOM 1544 C CA . LEU A 1 196 ? 1.201 -37.469 -21.344 1 96.19 196 LEU A CA 1
ATOM 1545 C C . LEU A 1 196 ? 0.432 -38.656 -20.812 1 96.19 196 LEU A C 1
ATOM 1547 O O . LEU A 1 196 ? 0.722 -39.812 -21.172 1 96.19 196 LEU A O 1
ATOM 1551 N N . LYS A 1 197 ? -0.512 -38.406 -19.984 1 96.12 197 LYS A N 1
ATOM 1552 C CA . LYS A 1 197 ? -1.345 -39.469 -19.469 1 96.12 197 LYS A CA 1
ATOM 1553 C C . LYS A 1 197 ? -2.098 -40.188 -20.578 1 96.12 197 LYS A C 1
ATOM 1555 O O . LYS A 1 197 ? -2.164 -41.438 -20.609 1 96.12 197 LYS A O 1
ATOM 1560 N N . GLN A 1 198 ? -2.645 -39.406 -21.438 1 95.25 198 GLN A N 1
ATOM 1561 C CA . GLN A 1 198 ? -3.357 -39.969 -22.562 1 95.25 198 GLN A CA 1
ATOM 1562 C C . GLN A 1 198 ? -2.428 -40.844 -23.422 1 95.25 198 GLN A C 1
ATOM 1564 O O . GLN A 1 198 ? -2.811 -41.906 -23.875 1 95.25 198 GLN A O 1
ATOM 1569 N N . GLU A 1 199 ? -1.249 -40.375 -23.688 1 95 199 GLU A N 1
ATOM 1570 C CA . GLU A 1 199 ? -0.265 -41.125 -24.469 1 95 199 GLU A CA 1
ATOM 1571 C C . GLU A 1 199 ? 0.085 -42.438 -23.781 1 95 199 GLU A C 1
ATOM 1573 O O . GLU A 1 199 ? 0.221 -43.469 -24.453 1 95 199 GLU A O 1
ATOM 1578 N N . ILE A 1 200 ? 0.175 -42.344 -22.484 1 94.81 200 ILE A N 1
ATOM 1579 C CA . ILE A 1 200 ? 0.519 -43.562 -21.719 1 94.81 200 ILE A CA 1
ATOM 1580 C C . ILE A 1 200 ? -0.623 -44.562 -21.797 1 94.81 200 ILE A C 1
ATOM 1582 O O . ILE A 1 200 ? -0.387 -45.75 -21.969 1 94.81 200 ILE A O 1
ATOM 1586 N N . GLU A 1 201 ? -1.815 -44.062 -21.703 1 93.62 201 GLU A N 1
ATOM 1587 C CA . GLU A 1 201 ? -2.973 -44.969 -21.812 1 93.62 201 GLU A CA 1
ATOM 1588 C C . GLU A 1 201 ? -3.037 -45.625 -23.188 1 93.62 201 GLU A C 1
ATOM 1590 O O . GLU A 1 201 ? -3.359 -46.812 -23.312 1 93.62 201 GLU A O 1
ATOM 1595 N N . ASP A 1 202 ? -2.742 -44.906 -24.203 1 94.06 202 ASP A N 1
ATOM 1596 C CA . ASP A 1 202 ? -2.717 -45.438 -25.562 1 94.06 202 ASP A CA 1
ATOM 1597 C C . ASP A 1 202 ? -1.651 -46.531 -25.719 1 94.06 202 ASP A C 1
ATOM 1599 O O . ASP A 1 202 ? -1.895 -47.562 -26.328 1 94.06 202 ASP A O 1
ATOM 1603 N N . LEU A 1 203 ? -0.527 -46.281 -25.156 1 92.31 203 LEU A N 1
ATOM 1604 C CA . LEU A 1 203 ? 0.566 -47.25 -25.234 1 92.31 203 LEU A CA 1
ATOM 1605 C C . LEU A 1 203 ? 0.21 -48.531 -24.484 1 92.31 203 LEU A C 1
ATOM 1607 O O . LEU A 1 203 ? 0.532 -49.625 -24.938 1 92.31 203 LEU A O 1
ATOM 1611 N N . LYS A 1 204 ? -0.457 -48.406 -23.391 1 91.94 204 LYS A N 1
ATOM 1612 C CA . LYS A 1 204 ? -0.898 -49.562 -22.625 1 91.94 204 LYS A CA 1
ATOM 1613 C C . LYS A 1 204 ? -1.86 -50.438 -23.438 1 91.94 204 LYS A C 1
ATOM 1615 O O . LYS A 1 204 ? -1.78 -51.656 -23.391 1 91.94 204 LYS A O 1
ATOM 1620 N N . SER A 1 205 ? -2.68 -49.75 -24.141 1 92 205 SER A N 1
ATOM 1621 C CA . SER A 1 205 ? -3.643 -50.469 -24.969 1 92 205 SER A CA 1
ATOM 1622 C C . SER A 1 205 ? -2.947 -51.25 -26.094 1 92 205 SER A C 1
ATOM 1624 O O . SER A 1 205 ? -3.367 -52.344 -26.469 1 92 205 SER A O 1
ATOM 1626 N N . GLN A 1 206 ? -1.897 -50.719 -26.641 1 89.5 206 GLN A N 1
ATOM 1627 C CA . GLN A 1 206 ? -1.158 -51.344 -27.75 1 89.5 206 GLN A CA 1
ATOM 1628 C C . GLN A 1 206 ? -0.349 -52.531 -27.266 1 89.5 206 GLN A C 1
ATOM 1630 O O . GLN A 1 206 ? -0.189 -53.5 -27.984 1 89.5 206 GLN A O 1
ATOM 1635 N N . VAL A 1 207 ? 0.164 -52.438 -26.078 1 87.56 207 VAL A N 1
ATOM 1636 C CA . VAL A 1 207 ? 0.987 -53.5 -25.531 1 87.56 207 VAL A CA 1
ATOM 1637 C C . VAL A 1 207 ? 0.097 -54.688 -25.094 1 87.56 207 VAL A C 1
ATOM 1639 O O . VAL A 1 207 ? 0.493 -55.844 -25.172 1 87.56 207 VAL A O 1
ATOM 1642 N N . ASN A 1 208 ? -1.152 -54.406 -24.609 1 83.31 208 ASN A N 1
ATOM 1643 C CA . ASN A 1 208 ? -2.062 -55.438 -24.141 1 83.31 208 ASN A CA 1
ATOM 1644 C C . ASN A 1 208 ? -2.822 -56.094 -25.297 1 83.31 208 ASN A C 1
ATOM 1646 O O . ASN A 1 208 ? -3.482 -57.125 -25.109 1 83.31 208 ASN A O 1
ATOM 1650 N N . ASN A 1 209 ? -2.912 -55.562 -26.453 1 74.38 209 ASN A N 1
ATOM 1651 C CA . ASN A 1 209 ? -3.48 -56.219 -27.625 1 74.38 209 ASN A CA 1
ATOM 1652 C C . ASN A 1 209 ? -2.4 -56.844 -28.5 1 74.38 209 ASN A C 1
ATOM 1654 O O . ASN A 1 209 ? -2.652 -57.844 -29.172 1 74.38 209 ASN A O 1
ATOM 1658 N N . MET B 1 1 ? -23.922 83.062 24.922 1 31.86 1 MET B N 1
ATOM 1659 C CA . MET B 1 1 ? -22.906 82 25.172 1 31.86 1 MET B CA 1
ATOM 1660 C C . MET B 1 1 ? -23.188 80.75 24.344 1 31.86 1 MET B C 1
ATOM 1662 O O . MET B 1 1 ? -24.234 80.125 24.484 1 31.86 1 MET B O 1
ATOM 1666 N N . LYS B 1 2 ? -22.625 80.75 23.047 1 40.5 2 LYS B N 1
ATOM 1667 C CA . LYS B 1 2 ? -22.859 79.75 21.984 1 40.5 2 LYS B CA 1
ATOM 1668 C C . LYS B 1 2 ? -22.281 78.375 22.344 1 40.5 2 LYS B C 1
ATOM 1670 O O . LYS B 1 2 ? -21.078 78.312 22.625 1 40.5 2 LYS B O 1
ATOM 1675 N N . LYS B 1 3 ? -23.125 77.5 22.953 1 42.66 3 LYS B N 1
ATOM 1676 C CA . LYS B 1 3 ? -22.797 76.062 23.203 1 42.66 3 LYS B CA 1
ATOM 1677 C C . LYS B 1 3 ? -22.266 75.438 21.953 1 42.66 3 LYS B C 1
ATOM 1679 O O . LYS B 1 3 ? -22.969 75.312 20.938 1 42.66 3 LYS B O 1
ATOM 1684 N N . VAL B 1 4 ? -20.953 75.625 21.594 1 32.56 4 VAL B N 1
ATOM 1685 C CA . VAL B 1 4 ? -20.312 74.875 20.516 1 32.56 4 VAL B CA 1
ATOM 1686 C C . VAL B 1 4 ? -20.391 73.375 20.797 1 32.56 4 VAL B C 1
ATOM 1688 O O . VAL B 1 4 ? -19.875 72.938 21.812 1 32.56 4 VAL B O 1
ATOM 1691 N N . LEU B 1 5 ? -21.547 72.688 20.453 1 30.27 5 LEU B N 1
ATOM 1692 C CA . LEU B 1 5 ? -21.672 71.25 20.422 1 30.27 5 LEU B CA 1
ATOM 1693 C C . LEU B 1 5 ? -20.578 70.625 19.578 1 30.27 5 LEU B C 1
ATOM 1695 O O . LEU B 1 5 ? -20.516 70.812 18.375 1 30.27 5 LEU B O 1
ATOM 1699 N N . ILE B 1 6 ? -19.328 70.688 20.078 1 30.44 6 ILE B N 1
ATOM 1700 C CA . ILE B 1 6 ? -18.297 69.938 19.375 1 30.44 6 ILE B CA 1
ATOM 1701 C C . ILE B 1 6 ? -18.75 68.5 19.188 1 30.44 6 ILE B C 1
ATOM 1703 O O . ILE B 1 6 ? -18.969 67.75 20.156 1 30.44 6 ILE B O 1
ATOM 1707 N N . GLY B 1 7 ? -19.594 68.25 18.141 1 29.84 7 GLY B N 1
ATOM 1708 C CA . GLY B 1 7 ? -19.938 66.875 17.703 1 29.84 7 GLY B CA 1
ATOM 1709 C C . GLY B 1 7 ? -18.719 66 17.547 1 29.84 7 GLY B C 1
ATOM 1710 O O . GLY B 1 7 ? -17.812 66.312 16.766 1 29.84 7 GLY B O 1
ATOM 1711 N N . LEU B 1 8 ? -18.188 65.5 18.688 1 27.92 8 LEU B N 1
ATOM 1712 C CA . LEU B 1 8 ? -17.141 64.438 18.656 1 27.92 8 LEU B CA 1
ATOM 1713 C C . LEU B 1 8 ? -17.469 63.375 17.625 1 27.92 8 LEU B C 1
ATOM 1715 O O . LEU B 1 8 ? -18.438 62.656 17.781 1 27.92 8 LEU B O 1
ATOM 1719 N N . PHE B 1 9 ? -17.219 63.688 16.312 1 28.94 9 PHE B N 1
ATOM 1720 C CA . PHE B 1 9 ? -17.234 62.656 15.281 1 28.94 9 PHE B CA 1
ATOM 1721 C C . PHE B 1 9 ? -16.391 61.469 15.703 1 28.94 9 PHE B C 1
ATOM 1723 O O . PHE B 1 9 ? -15.156 61.562 15.766 1 28.94 9 PHE B O 1
ATOM 1730 N N . LEU B 1 10 ? -16.797 60.688 16.719 1 31.45 10 LEU B N 1
ATOM 1731 C CA . LEU B 1 10 ? -16.234 59.375 16.859 1 31.45 10 LEU B CA 1
ATOM 1732 C C . LEU B 1 10 ? -16.188 58.625 15.523 1 31.45 10 LEU B C 1
ATOM 1734 O O . LEU B 1 10 ? -17.234 58.312 14.961 1 31.45 10 LEU B O 1
ATOM 1738 N N . GLY B 1 11 ? -15.383 59.156 14.555 1 28.95 11 GLY B N 1
ATOM 1739 C CA . GLY B 1 11 ? -15.141 58.344 13.375 1 28.95 11 GLY B CA 1
ATOM 1740 C C . GLY B 1 11 ? -14.977 56.844 13.688 1 28.95 11 GLY B C 1
ATOM 1741 O O . GLY B 1 11 ? -14.102 56.469 14.461 1 28.95 11 GLY B O 1
ATOM 1742 N N . LEU B 1 12 ? -16.109 56.156 13.891 1 27.72 12 LEU B N 1
ATOM 1743 C CA . LEU B 1 12 ? -16.203 54.719 13.703 1 27.72 12 LEU B CA 1
ATOM 1744 C C . LEU B 1 12 ? -15.359 54.281 12.516 1 27.72 12 LEU B C 1
ATOM 1746 O O . LEU B 1 12 ? -15.727 54.5 11.367 1 27.72 12 LEU B O 1
ATOM 1750 N N . PHE B 1 13 ? -14.055 54.625 12.453 1 29.33 13 PHE B N 1
ATOM 1751 C CA . PHE B 1 13 ? -13.281 53.938 11.438 1 29.33 13 PHE B CA 1
ATOM 1752 C C . PHE B 1 13 ? -13.742 52.469 11.312 1 29.33 13 PHE B C 1
ATOM 1754 O O . PHE B 1 13 ? -13.758 51.75 12.297 1 29.33 13 PHE B O 1
ATOM 1761 N N . CYS B 1 14 ? -14.812 52.281 10.617 1 30.66 14 CYS B N 1
ATOM 1762 C CA . CYS B 1 14 ? -15.352 51.062 10.078 1 30.66 14 CYS B CA 1
ATOM 1763 C C . CYS B 1 14 ? -14.234 50.094 9.719 1 30.66 14 CYS B C 1
ATOM 1765 O O . CYS B 1 14 ? -13.461 50.344 8.789 1 30.66 14 CYS B O 1
ATOM 1767 N N . CYS B 1 15 ? -13.461 49.719 10.719 1 30.58 15 CYS B N 1
ATOM 1768 C CA . CYS B 1 15 ? -12.555 48.562 10.516 1 30.58 15 CYS B CA 1
ATOM 1769 C C . CYS B 1 15 ? -13.18 47.531 9.602 1 30.58 15 CYS B C 1
ATOM 1771 O O . CYS B 1 15 ? -14.242 47 9.898 1 30.58 15 CYS B O 1
ATOM 1773 N N . SER B 1 16 ? -13.344 47.844 8.336 1 33.91 16 SER B N 1
ATOM 1774 C CA . SER B 1 16 ? -13.703 46.844 7.34 1 33.91 16 SER B CA 1
ATOM 1775 C C . SER B 1 16 ? -13.219 45.469 7.754 1 33.91 16 SER B C 1
ATOM 1777 O O . SER B 1 16 ? -12.07 45.281 8.164 1 33.91 16 SER B O 1
ATOM 1779 N N . ALA B 1 17 ? -14.055 44.625 8.297 1 38.59 17 ALA B N 1
ATOM 1780 C CA . ALA B 1 17 ? -13.922 43.219 8.672 1 38.59 17 ALA B CA 1
ATOM 1781 C C . ALA B 1 17 ? -13.188 42.438 7.594 1 38.59 17 ALA B C 1
ATOM 1783 O O . ALA B 1 17 ? -13.812 41.844 6.699 1 38.59 17 ALA B O 1
ATOM 1784 N N . TYR B 1 18 ? -12.398 42.969 6.68 1 37.59 18 TYR B N 1
ATOM 1785 C CA . TYR B 1 18 ? -11.602 42.094 5.836 1 37.59 18 TYR B CA 1
ATOM 1786 C C . TYR B 1 18 ? -11 40.969 6.645 1 37.59 18 TYR B C 1
ATOM 1788 O O . TYR B 1 18 ? -10.781 41.094 7.852 1 37.59 18 TYR B O 1
ATOM 1796 N N . SER B 1 19 ? -11.297 39.781 6.176 1 49.78 19 SER B N 1
ATOM 1797 C CA . SER B 1 19 ? -10.586 38.625 6.742 1 49.78 19 SER B CA 1
ATOM 1798 C C . SER B 1 19 ? -9.203 39.031 7.246 1 49.78 19 SER B C 1
ATOM 1800 O O . SER B 1 19 ? -8.367 39.469 6.473 1 49.78 19 SER B O 1
ATOM 1802 N N . GLN B 1 20 ? -9.102 39.781 8.297 1 69.19 20 GLN B N 1
ATOM 1803 C CA . GLN B 1 20 ? -7.883 40.375 8.836 1 69.19 20 GLN B CA 1
ATOM 1804 C C . GLN B 1 20 ? -6.848 39.312 9.18 1 69.19 20 GLN B C 1
ATOM 1806 O O . GLN B 1 20 ? -7.152 38.344 9.891 1 69.19 20 GLN B O 1
ATOM 1811 N N . THR B 1 21 ? -6.098 39.188 8.234 1 79.31 21 THR B N 1
ATOM 1812 C CA . THR B 1 21 ? -4.914 38.375 8.516 1 79.31 21 THR B CA 1
ATOM 1813 C C . THR B 1 21 ? -4.027 39.062 9.555 1 79.31 21 THR B C 1
ATOM 1815 O O . THR B 1 21 ? -3.723 40.25 9.43 1 79.31 21 THR B O 1
ATOM 1818 N N . GLU B 1 22 ? -3.992 38.5 10.734 1 84.94 22 GLU B N 1
ATOM 1819 C CA . GLU B 1 22 ? -2.953 38.938 11.672 1 84.94 22 GLU B CA 1
ATOM 1820 C C . GLU B 1 22 ? -1.604 38.312 11.305 1 84.94 22 GLU B C 1
ATOM 1822 O O . GLU B 1 22 ? -1.476 37.094 11.219 1 84.94 22 GLU B O 1
ATOM 1827 N N . VAL B 1 23 ? -0.665 39.188 10.953 1 86.88 23 VAL B N 1
ATOM 1828 C CA . VAL B 1 23 ? 0.677 38.719 10.609 1 86.88 23 VAL B CA 1
ATOM 1829 C C . VAL B 1 23 ? 1.574 38.781 11.844 1 86.88 23 VAL B C 1
ATOM 1831 O O . VAL B 1 23 ? 1.737 39.844 12.453 1 86.88 23 VAL B O 1
ATOM 1834 N N . ILE B 1 24 ? 2.053 37.656 12.273 1 86.94 24 ILE B N 1
ATOM 1835 C CA . ILE B 1 24 ? 3.049 37.562 13.344 1 86.94 24 ILE B CA 1
ATOM 1836 C C . ILE B 1 24 ? 4.43 37.312 12.734 1 86.94 24 ILE B C 1
ATOM 1838 O O . ILE B 1 24 ? 4.746 36.219 12.297 1 86.94 24 ILE B O 1
ATOM 1842 N N . ASP B 1 25 ? 5.199 38.375 12.602 1 86.25 25 ASP B N 1
ATOM 1843 C CA . ASP B 1 25 ? 6.516 38.281 11.977 1 86.25 25 ASP B CA 1
ATOM 1844 C C . ASP B 1 25 ? 7.594 37.938 13 1 86.25 25 ASP B C 1
ATOM 1846 O O . ASP B 1 25 ? 8.633 38.594 13.062 1 86.25 25 ASP B O 1
ATOM 1850 N N . LYS B 1 26 ? 7.246 37.031 13.961 1 86.5 26 LYS B N 1
ATOM 1851 C CA . LYS B 1 26 ? 8.109 36.438 14.961 1 86.5 26 LYS B CA 1
ATOM 1852 C C . LYS B 1 26 ? 7.902 34.906 15.008 1 86.5 26 LYS B C 1
ATOM 1854 O O . LYS B 1 26 ? 6.906 34.406 14.492 1 86.5 26 LYS B O 1
ATOM 1859 N N . ASP B 1 27 ? 8.883 34.375 15.422 1 90.69 27 ASP B N 1
ATOM 1860 C CA . ASP B 1 27 ? 8.594 33 15.82 1 90.69 27 ASP B CA 1
ATOM 1861 C C . ASP B 1 27 ? 7.465 32.938 16.859 1 90.69 27 ASP B C 1
ATOM 1863 O O . ASP B 1 27 ? 7.352 33.844 17.703 1 90.69 27 ASP B O 1
ATOM 1867 N N . VAL B 1 28 ? 6.586 31.906 16.672 1 91.88 28 VAL B N 1
ATOM 1868 C CA . VAL B 1 28 ? 5.469 31.781 17.609 1 91.88 28 VAL B CA 1
ATOM 1869 C C . VAL B 1 28 ? 5.633 30.5 18.438 1 91.88 28 VAL B C 1
ATOM 1871 O O . VAL B 1 28 ? 5.91 29.438 17.891 1 91.88 28 VAL B O 1
ATOM 1874 N N . GLN B 1 29 ? 5.672 30.688 19.75 1 93.62 29 GLN B N 1
ATOM 1875 C CA . GLN B 1 29 ? 5.652 29.562 20.656 1 93.62 29 GLN B CA 1
ATOM 1876 C C . GLN B 1 29 ? 4.312 29.453 21.391 1 93.62 29 GLN B C 1
ATOM 1878 O O . GLN B 1 29 ? 3.902 30.391 22.078 1 93.62 29 GLN B O 1
ATOM 1883 N N . ILE B 1 30 ? 3.605 28.359 21.125 1 94.19 30 ILE B N 1
ATOM 1884 C CA . ILE B 1 30 ? 2.365 28.078 21.828 1 94.19 30 ILE B CA 1
ATOM 1885 C C . ILE B 1 30 ? 2.666 27.281 23.109 1 94.19 30 ILE B C 1
ATOM 1887 O O . ILE B 1 30 ? 3.104 26.141 23.031 1 94.19 30 ILE B O 1
ATOM 1891 N N . GLY B 1 31 ? 2.41 27.906 24.25 1 92.56 31 GLY B N 1
ATOM 1892 C CA . GLY B 1 31 ? 2.723 27.281 25.531 1 92.56 31 GLY B CA 1
ATOM 1893 C C . GLY B 1 31 ? 4.105 27.641 26.047 1 92.56 31 GLY B C 1
ATOM 1894 O O . GLY B 1 31 ? 4.98 28.031 25.266 1 92.56 31 GLY B O 1
ATOM 1895 N N . GLY B 1 32 ? 4.324 27.531 27.328 1 88.88 32 GLY B N 1
ATOM 1896 C CA . GLY B 1 32 ? 5.609 27.766 27.969 1 88.88 32 GLY B CA 1
ATOM 1897 C C . GLY B 1 32 ? 6.344 26.469 28.297 1 88.88 32 GLY B C 1
ATOM 1898 O O . GLY B 1 32 ? 6.23 25.484 27.562 1 88.88 32 GLY B O 1
ATOM 1899 N N . LEU B 1 33 ? 7.188 26.578 29.203 1 87.19 33 LEU B N 1
ATOM 1900 C CA . LEU B 1 33 ? 7.977 25.438 29.641 1 87.19 33 LEU B CA 1
ATOM 1901 C C . LEU B 1 33 ? 7.07 24.328 30.188 1 87.19 33 LEU B C 1
ATOM 1903 O O . LEU B 1 33 ? 6.199 24.578 31.016 1 87.19 33 LEU B O 1
ATOM 1907 N N . ILE B 1 34 ? 7.133 23.172 29.578 1 85.94 34 ILE B N 1
ATOM 1908 C CA . ILE B 1 34 ? 6.418 21.984 30.031 1 85.94 34 ILE B CA 1
ATOM 1909 C C . ILE B 1 34 ? 7.402 20.828 30.234 1 85.94 34 ILE B C 1
ATOM 1911 O O . ILE B 1 34 ? 8.18 20.5 29.344 1 85.94 34 ILE B O 1
ATOM 1915 N N . THR B 1 35 ? 7.504 20.266 31.391 1 88.12 35 THR B N 1
ATOM 1916 C CA . THR B 1 35 ? 8.414 19.172 31.672 1 88.12 35 THR B CA 1
ATOM 1917 C C . THR B 1 35 ? 7.77 17.828 31.328 1 88.12 35 THR B C 1
ATOM 1919 O O . THR B 1 35 ? 8.383 16.984 30.672 1 88.12 35 THR B O 1
ATOM 1922 N N . GLU B 1 36 ? 6.531 17.609 31.766 1 92.75 36 GLU B N 1
ATOM 1923 C CA . GLU B 1 36 ? 5.773 16.391 31.5 1 92.75 36 GLU B CA 1
ATOM 1924 C C . GLU B 1 36 ? 4.289 16.688 31.312 1 92.75 36 GLU B C 1
ATOM 1926 O O . GLU B 1 36 ? 3.762 17.625 31.938 1 92.75 36 GLU B O 1
ATOM 1931 N N . GLY B 1 37 ? 3.686 15.797 30.422 1 96 37 GLY B N 1
ATOM 1932 C CA . GLY B 1 37 ? 2.254 15.969 30.219 1 96 37 GLY B CA 1
ATOM 1933 C C . GLY B 1 37 ? 1.919 16.844 29.016 1 96 37 GLY B C 1
ATOM 1934 O O . GLY B 1 37 ? 2.771 17.078 28.156 1 96 37 GLY B O 1
ATOM 1935 N N . TYR B 1 38 ? 0.625 17.312 29 1 96.5 38 TYR B N 1
ATOM 1936 C CA . TYR B 1 38 ? 0.112 18.031 27.844 1 96.5 38 TYR B CA 1
ATOM 1937 C C . TYR B 1 38 ? 0.419 19.516 27.938 1 96.5 38 TYR B C 1
ATOM 1939 O O . TYR B 1 38 ? 0.351 20.094 29.016 1 96.5 38 TYR B O 1
ATOM 1947 N N . GLY B 1 39 ? 0.788 20.109 26.828 1 96.75 39 GLY B N 1
ATOM 1948 C CA . GLY B 1 39 ? 0.945 21.547 26.719 1 96.75 39 GLY B CA 1
ATOM 1949 C C . GLY B 1 39 ? -0.34 22.266 26.359 1 96.75 39 GLY B C 1
ATOM 1950 O O . GLY B 1 39 ? -1.422 21.891 26.812 1 96.75 39 GLY B O 1
ATOM 1951 N N . LYS B 1 40 ? -0.093 23.422 25.641 1 95.94 40 LYS B N 1
ATOM 1952 C CA . LYS B 1 40 ? -1.232 24.219 25.188 1 95.94 40 LYS B CA 1
ATOM 1953 C C . LYS B 1 40 ? -1.631 23.844 23.766 1 95.94 40 LYS B C 1
ATOM 1955 O O . LYS B 1 40 ? -0.792 23.422 22.969 1 95.94 40 LYS B O 1
ATOM 1960 N N . LYS B 1 41 ? -2.918 24.109 23.453 1 95.75 41 LYS B N 1
ATOM 1961 C CA . LYS B 1 41 ? -3.475 23.688 22.172 1 95.75 41 LYS B CA 1
ATOM 1962 C C . LYS B 1 41 ? -3.346 24.797 21.125 1 95.75 41 LYS B C 1
ATOM 1964 O O . LYS B 1 41 ? -3.51 25.969 21.453 1 95.75 41 LYS B O 1
ATOM 1969 N N . LEU B 1 42 ? -2.957 24.438 19.953 1 96.25 42 LEU B N 1
ATOM 1970 C CA . LEU B 1 42 ? -3.299 25.188 18.75 1 96.25 42 LEU B CA 1
ATOM 1971 C C . LEU B 1 42 ? -4.578 24.656 18.109 1 96.25 42 LEU B C 1
ATOM 1973 O O . LEU B 1 42 ? -4.555 23.625 17.422 1 96.25 42 LEU B O 1
ATOM 1977 N N . GLN B 1 43 ? -5.629 25.25 18.328 1 94.75 43 GLN B N 1
ATOM 1978 C CA . GLN B 1 43 ? -6.953 24.766 17.969 1 94.75 43 GLN B CA 1
ATOM 1979 C C . GLN B 1 43 ? -7.457 25.453 16.703 1 94.75 43 GLN B C 1
ATOM 1981 O O . GLN B 1 43 ? -7.262 26.656 16.516 1 94.75 43 GLN B O 1
ATOM 1986 N N . PHE B 1 44 ? -7.926 24.719 15.773 1 93.5 44 PHE B N 1
ATOM 1987 C CA . PHE B 1 44 ? -8.578 25.25 14.586 1 93.5 44 PHE B CA 1
ATOM 1988 C C . PHE B 1 44 ? -10.078 25.391 14.805 1 93.5 44 PHE B C 1
ATOM 1990 O O . PHE B 1 44 ? -10.781 24.391 14.961 1 93.5 44 PHE B O 1
ATOM 1997 N N . GLY B 1 45 ? -10.414 26.297 15 1 70.88 45 GLY B N 1
ATOM 1998 C CA . GLY B 1 45 ? -11.625 26.797 15.625 1 70.88 45 GLY B CA 1
ATOM 1999 C C . GLY B 1 45 ? -12.719 25.75 15.75 1 70.88 45 GLY B C 1
ATOM 2000 O O . GLY B 1 45 ? -12.664 24.719 15.086 1 70.88 45 GLY B O 1
ATOM 2001 N N . SER B 1 46 ? -13.148 25.031 17.219 1 60.5 46 SER B N 1
ATOM 2002 C CA . SER B 1 46 ? -14.578 24.844 17.484 1 60.5 46 SER B CA 1
ATOM 2003 C C . SER B 1 46 ? -14.945 25.328 18.875 1 60.5 46 SER B C 1
ATOM 2005 O O . SER B 1 46 ? -14.508 24.766 19.875 1 60.5 46 SER B O 1
ATOM 2007 N N . PRO B 1 47 ? -15.125 26.359 19.75 1 53.28 47 PRO B N 1
ATOM 2008 C CA . PRO B 1 47 ? -15.805 26.859 20.938 1 53.28 47 PRO B CA 1
ATOM 2009 C C . PRO B 1 47 ? -17.266 26.438 21 1 53.28 47 PRO B C 1
ATOM 2011 O O . PRO B 1 47 ? -18.078 26.859 20.172 1 53.28 47 PRO B O 1
ATOM 2014 N N . LYS B 1 48 ? -18.062 25.531 20.656 1 60.78 48 LYS B N 1
ATOM 2015 C CA . LYS B 1 48 ? -18.922 24.344 20.688 1 60.78 48 LYS B CA 1
ATOM 2016 C C . LYS B 1 48 ? -19.969 24.406 19.578 1 60.78 48 LYS B C 1
ATOM 2018 O O . LYS B 1 48 ? -21.094 23.938 19.766 1 60.78 48 LYS B O 1
ATOM 2023 N N . GLY B 1 49 ? -19.266 25.047 18.234 1 62.34 49 GLY B N 1
ATOM 2024 C CA . GLY B 1 49 ? -20.141 24.672 17.141 1 62.34 49 GLY B CA 1
ATOM 2025 C C . GLY B 1 49 ? -19.5 23.719 16.156 1 62.34 49 GLY B C 1
ATOM 2026 O O . GLY B 1 49 ? -19.141 22.594 16.516 1 62.34 49 GLY B O 1
ATOM 2027 N N . ASN B 1 50 ? -19.281 23.125 15.383 1 63.56 50 ASN B N 1
ATOM 2028 C CA . ASN B 1 50 ? -19.125 21.781 14.836 1 63.56 50 ASN B CA 1
ATOM 2029 C C . ASN B 1 50 ? -18.516 20.812 15.852 1 63.56 50 ASN B C 1
ATOM 2031 O O . ASN B 1 50 ? -17.5 21.141 16.484 1 63.56 50 ASN B O 1
ATOM 2035 N N . SER B 1 51 ? -19.344 20 16.656 1 76.12 51 SER B N 1
ATOM 2036 C CA . SER B 1 51 ? -19.125 19.094 17.781 1 76.12 51 SER B CA 1
ATOM 2037 C C . SER B 1 51 ? -17.766 18.406 17.688 1 76.12 51 SER B C 1
ATOM 2039 O O . SER B 1 51 ? -17.406 17.609 18.547 1 76.12 51 SER B O 1
ATOM 2041 N N . ASP B 1 52 ? -16.906 18.859 16.656 1 87.12 52 ASP B N 1
ATOM 2042 C CA . ASP B 1 52 ? -15.602 18.219 16.516 1 87.12 52 ASP B CA 1
ATOM 2043 C C . ASP B 1 52 ? -14.484 19.125 17.031 1 87.12 52 ASP B C 1
ATOM 2045 O O . ASP B 1 52 ? -14.359 20.266 16.594 1 87.12 52 ASP B O 1
ATOM 2049 N N . ASP B 1 53 ? -13.68 18.734 17.984 1 90.56 53 ASP B N 1
ATOM 2050 C CA . ASP B 1 53 ? -12.469 19.422 18.406 1 90.56 53 ASP B CA 1
ATOM 2051 C C . ASP B 1 53 ? -11.289 19.078 17.5 1 90.56 53 ASP B C 1
ATOM 2053 O O . ASP B 1 53 ? -10.961 17.906 17.328 1 90.56 53 ASP B O 1
ATOM 2057 N N . VAL B 1 54 ? -10.703 20.078 16.828 1 94.38 54 VAL B N 1
ATOM 2058 C CA . VAL B 1 54 ? -9.555 19.875 15.961 1 94.38 54 VAL B CA 1
ATOM 2059 C C . VAL B 1 54 ? -8.383 20.719 16.453 1 94.38 54 VAL B C 1
ATOM 2061 O O . VAL B 1 54 ? -8.438 21.953 16.438 1 94.38 54 VAL B O 1
ATOM 2064 N N . TYR B 1 55 ? -7.246 19.984 16.922 1 95.88 55 TYR B N 1
ATOM 2065 C CA . TYR B 1 55 ? -6.148 20.766 17.484 1 95.88 55 TYR B CA 1
ATOM 2066 C C . TYR B 1 55 ? -4.844 19.984 17.438 1 95.88 55 TYR B C 1
ATOM 2068 O O . TYR B 1 55 ? -4.852 18.75 17.375 1 95.88 55 TYR B O 1
ATOM 2076 N N . PHE B 1 56 ? -3.766 20.734 17.438 1 97.25 56 PHE B N 1
ATOM 2077 C CA . PHE B 1 56 ? -2.447 20.203 17.75 1 97.25 56 PHE B CA 1
ATOM 2078 C C . PHE B 1 56 ? -2.119 20.406 19.234 1 97.25 56 PHE B C 1
ATOM 2080 O O . PHE B 1 56 ? -2.43 21.453 19.797 1 97.25 56 PHE B O 1
ATOM 2087 N N . ILE B 1 57 ? -1.424 19.422 19.828 1 96.94 57 ILE B N 1
ATOM 2088 C CA . ILE B 1 57 ? -0.993 19.562 21.219 1 96.94 57 ILE B CA 1
A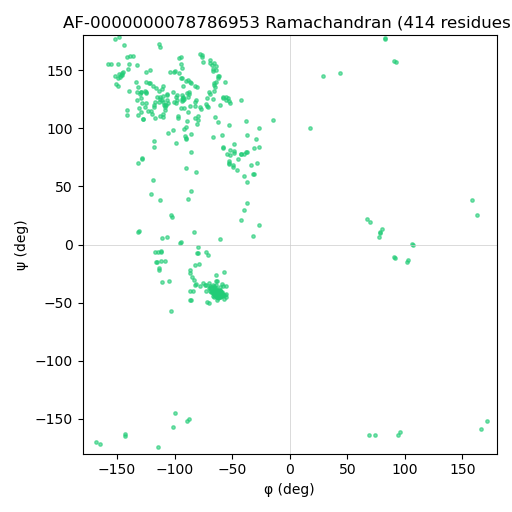TOM 2089 C C . ILE B 1 57 ? 0.292 18.766 21.438 1 96.94 57 ILE B C 1
ATOM 2091 O O . ILE B 1 57 ? 0.449 17.672 20.891 1 96.94 57 ILE B O 1
ATOM 2095 N N . ARG B 1 58 ? 1.137 19.375 22.141 1 97.12 58 ARG B N 1
ATOM 2096 C CA . ARG B 1 58 ? 2.338 18.672 22.578 1 97.12 58 ARG B CA 1
ATOM 2097 C C . ARG B 1 58 ? 2.053 17.828 23.828 1 97.12 58 ARG B C 1
ATOM 2099 O O . ARG B 1 58 ? 1.336 18.266 24.719 1 97.12 58 ARG B O 1
ATOM 2106 N N . ASN B 1 59 ? 2.545 16.625 23.844 1 97.06 59 ASN B N 1
ATOM 2107 C CA . ASN B 1 59 ? 2.492 15.75 25.016 1 97.06 59 ASN B CA 1
ATOM 2108 C C . ASN B 1 59 ? 3.871 15.203 25.375 1 97.06 59 ASN B C 1
ATOM 2110 O O . ASN B 1 59 ? 4.426 14.383 24.641 1 97.06 59 ASN B O 1
ATOM 2114 N N . ASN B 1 60 ? 4.48 15.68 26.484 1 96.25 60 ASN B N 1
ATOM 2115 C CA . ASN B 1 60 ? 5.723 15.102 27 1 96.25 60 ASN B CA 1
ATOM 2116 C C . ASN B 1 60 ? 5.465 13.836 27.812 1 96.25 60 ASN B C 1
ATOM 2118 O O . ASN B 1 60 ? 5.023 13.906 28.953 1 96.25 60 ASN B O 1
ATOM 2122 N N . ILE B 1 61 ? 5.754 12.812 27.172 1 96.44 61 ILE B N 1
ATOM 2123 C CA . ILE B 1 61 ? 5.504 11.516 27.797 1 96.44 61 ILE B CA 1
ATOM 2124 C C . ILE B 1 61 ? 6.477 11.305 28.953 1 96.44 61 ILE B C 1
ATOM 2126 O O . ILE B 1 61 ? 6.074 10.883 30.047 1 96.44 61 ILE B O 1
ATOM 2130 N N . GLU B 1 62 ? 7.719 11.492 28.75 1 93.31 62 GLU B N 1
ATOM 2131 C CA . GLU B 1 62 ? 8.812 11.5 29.719 1 93.31 62 GLU B CA 1
ATOM 2132 C C . GLU B 1 62 ? 9.953 12.398 29.266 1 93.31 62 GLU B C 1
ATOM 2134 O O . GLU B 1 62 ? 9.852 13.062 28.234 1 93.31 62 GLU B O 1
ATOM 2139 N N . SER B 1 63 ? 10.914 12.492 30.125 1 90.88 63 SER B N 1
ATOM 2140 C CA . SER B 1 63 ? 12.055 13.328 29.781 1 90.88 63 SER B CA 1
ATOM 2141 C C . SER B 1 63 ? 12.625 12.945 28.422 1 90.88 63 SER B C 1
ATOM 2143 O O . SER B 1 63 ? 12.898 11.766 28.156 1 90.88 63 SER B O 1
ATOM 2145 N N . ASP B 1 64 ? 12.68 13.961 27.5 1 90.44 64 ASP B N 1
ATOM 2146 C CA . ASP B 1 64 ? 13.273 13.812 26.172 1 90.44 64 ASP B CA 1
ATOM 2147 C C . ASP B 1 64 ? 12.453 12.859 25.312 1 90.44 64 ASP B C 1
ATOM 2149 O O . ASP B 1 64 ? 13 12.102 24.5 1 90.44 64 ASP B O 1
ATOM 2153 N N . ARG B 1 65 ? 11.25 12.68 25.625 1 94.62 65 ARG B N 1
ATOM 2154 C CA . ARG B 1 65 ? 10.281 11.93 24.828 1 94.62 65 ARG B CA 1
ATOM 2155 C C . ARG B 1 65 ? 8.984 12.711 24.672 1 94.62 65 ARG B C 1
ATOM 2157 O O . ARG B 1 65 ? 8.234 12.891 25.625 1 94.62 65 ARG B O 1
ATOM 2164 N N . THR B 1 66 ? 8.773 13.117 23.453 1 95.31 66 THR B N 1
ATOM 2165 C CA . THR B 1 66 ? 7.66 14.039 23.219 1 95.31 66 THR B CA 1
ATOM 2166 C C . THR B 1 66 ? 6.836 13.594 22.016 1 95.31 66 THR B C 1
ATOM 2168 O O . THR B 1 66 ? 7.387 13.141 21 1 95.31 66 THR B O 1
ATOM 2171 N N . ASP B 1 67 ? 5.469 13.734 22.156 1 96.12 67 ASP B N 1
ATOM 2172 C CA . ASP B 1 67 ? 4.555 13.562 21.031 1 96.12 67 ASP B CA 1
ATOM 2173 C C . ASP B 1 67 ? 3.938 14.898 20.625 1 96.12 67 ASP B C 1
ATOM 2175 O O . ASP B 1 67 ? 3.584 15.719 21.484 1 96.12 67 ASP B O 1
ATOM 2179 N N . LEU B 1 68 ? 3.924 15.062 19.312 1 97 68 LEU B N 1
ATOM 2180 C CA . LEU B 1 68 ? 2.979 16.047 18.797 1 97 68 LEU B CA 1
ATOM 2181 C C . LEU B 1 68 ? 1.714 15.359 18.281 1 97 68 LEU B C 1
ATOM 2183 O O . LEU B 1 68 ? 1.777 14.539 17.375 1 97 68 LEU B O 1
ATOM 2187 N N . ILE B 1 69 ? 0.57 15.781 18.891 1 97.44 69 ILE B N 1
ATOM 2188 C CA . ILE B 1 69 ? -0.691 15.102 18.609 1 97.44 69 ILE B CA 1
ATOM 2189 C C . ILE B 1 69 ? -1.603 16.016 17.797 1 97.44 69 ILE B C 1
ATOM 2191 O O . ILE B 1 69 ? -1.768 17.188 18.125 1 97.44 69 ILE B O 1
ATOM 2195 N N . LEU B 1 70 ? -2.104 15.516 16.688 1 97.25 70 LEU B N 1
ATOM 2196 C CA . LEU B 1 70 ? -3.248 16.094 16 1 97.25 70 LEU B CA 1
ATOM 2197 C C . LEU B 1 70 ? -4.535 15.375 16.375 1 97.25 70 LEU B C 1
ATOM 2199 O O . LEU B 1 70 ? -4.711 14.195 16.047 1 97.25 70 LEU B O 1
ATOM 2203 N N . SER B 1 71 ? -5.367 16.031 17.078 1 95.81 71 SER B N 1
ATOM 2204 C CA . SER B 1 71 ? -6.688 15.508 17.406 1 95.81 71 SER B CA 1
ATOM 2205 C C . SER B 1 71 ? -7.738 15.969 16.406 1 95.81 71 SER B C 1
ATOM 2207 O O . SER B 1 71 ? -7.898 17.172 16.172 1 95.81 71 SER B O 1
ATOM 2209 N N . LEU B 1 72 ? -8.422 14.961 15.805 1 93.94 72 LEU B N 1
ATOM 2210 C CA . LEU B 1 72 ? -9.391 15.25 14.75 1 93.94 72 LEU B CA 1
ATOM 2211 C C . LEU B 1 72 ? -10.789 14.805 15.164 1 93.94 72 LEU B C 1
ATOM 2213 O O . LEU B 1 72 ? -11.195 13.68 14.867 1 93.94 72 LEU B O 1
ATOM 2217 N N . GLY B 1 73 ? -11.516 15.578 15.891 1 89.94 73 GLY B N 1
ATOM 2218 C CA . GLY B 1 73 ? -12.906 15.312 16.219 1 89.94 73 GLY B CA 1
ATOM 2219 C C . GLY B 1 73 ? -13.078 14.211 17.25 1 89.94 73 GLY B C 1
ATOM 2220 O O . GLY B 1 73 ? -12.172 13.953 18.031 1 89.94 73 GLY B O 1
ATOM 2221 N N . ASP B 1 74 ? -14.461 13.633 17.344 1 87.69 74 ASP B N 1
ATOM 2222 C CA . ASP B 1 74 ? -14.797 12.695 18.406 1 87.69 74 ASP B CA 1
ATOM 2223 C C . ASP B 1 74 ? -15.516 11.469 17.844 1 87.69 74 ASP B C 1
ATOM 2225 O O . ASP B 1 74 ? -16.141 10.719 18.594 1 87.69 74 ASP B O 1
ATOM 2229 N N . ASP B 1 75 ? -15.547 11.289 16.5 1 89.94 75 ASP B N 1
ATOM 2230 C CA . ASP B 1 75 ? -16.156 10.117 15.867 1 89.94 75 ASP B CA 1
ATOM 2231 C C . ASP B 1 75 ? -15.359 9.672 14.641 1 89.94 75 ASP B C 1
ATOM 2233 O O . ASP B 1 75 ? -14.195 10.047 14.484 1 89.94 75 ASP B O 1
ATOM 2237 N N . ASP B 1 76 ? -15.969 8.883 13.836 1 91.25 76 ASP B N 1
ATOM 2238 C CA . ASP B 1 76 ? -15.234 8.258 12.75 1 91.25 76 ASP B CA 1
ATOM 2239 C C . ASP B 1 76 ? -15.523 8.953 11.422 1 91.25 76 ASP B C 1
ATOM 2241 O O . ASP B 1 76 ? -15.359 8.359 10.352 1 91.25 76 ASP B O 1
ATOM 2245 N N . LYS B 1 77 ? -15.906 10.195 11.461 1 91.5 77 LYS B N 1
ATOM 2246 C CA . LYS B 1 77 ? -16.375 10.836 10.234 1 91.5 77 LYS B CA 1
ATOM 2247 C C . LYS B 1 77 ? -15.398 11.922 9.781 1 91.5 77 LYS B C 1
ATOM 2249 O O . LYS B 1 77 ? -15.578 12.523 8.719 1 91.5 77 LYS B O 1
ATOM 2254 N N . ASP B 1 78 ? -14.398 12.258 10.516 1 94.44 78 ASP B N 1
ATOM 2255 C CA . ASP B 1 78 ? -13.492 13.375 10.258 1 94.44 78 ASP B CA 1
ATOM 2256 C C . ASP B 1 78 ? -12.234 12.898 9.531 1 94.44 78 ASP B C 1
ATOM 2258 O O . ASP B 1 78 ? -11.938 11.703 9.508 1 94.44 78 ASP B O 1
ATOM 2262 N N . LYS B 1 79 ? -11.555 13.852 8.891 1 96.44 79 LYS B N 1
ATOM 2263 C CA . LYS B 1 79 ? -10.352 13.453 8.164 1 96.44 79 LYS B CA 1
ATOM 2264 C C . LYS B 1 79 ? -9.289 14.539 8.219 1 96.44 79 LYS B C 1
ATOM 2266 O O . LYS B 1 79 ? -9.602 15.711 8.43 1 96.44 79 LYS B O 1
ATOM 2271 N N . PHE B 1 80 ? -8.055 14.125 8.227 1 97.38 80 PHE B N 1
ATOM 2272 C CA . PHE B 1 80 ? -6.91 14.961 7.879 1 97.38 80 PHE B CA 1
ATOM 2273 C C . PHE B 1 80 ? -6.559 14.82 6.402 1 97.38 80 PHE B C 1
ATOM 2275 O O . PHE B 1 80 ? -6.383 13.703 5.906 1 97.38 80 PHE B O 1
ATOM 2282 N N . VAL B 1 81 ? -6.484 15.922 5.668 1 97.19 81 VAL B N 1
ATOM 2283 C CA . VAL B 1 81 ? -6.285 15.891 4.223 1 97.19 81 VAL B CA 1
ATOM 2284 C C . VAL B 1 81 ? -5.07 16.734 3.852 1 97.19 81 VAL B C 1
ATOM 2286 O O . VAL B 1 81 ? -4.891 17.844 4.367 1 97.19 81 VAL B O 1
ATOM 2289 N N . ILE B 1 82 ? -4.191 16.203 3.061 1 95.94 82 ILE B N 1
ATOM 2290 C CA . ILE B 1 82 ? -3.135 16.969 2.412 1 95.94 82 ILE B CA 1
ATOM 2291 C C . ILE B 1 82 ? -3.387 17.031 0.908 1 95.94 82 ILE B C 1
ATOM 2293 O O . ILE B 1 82 ? -3.719 16.016 0.291 1 95.94 82 ILE B O 1
ATOM 2297 N N . GLY B 1 83 ? -3.246 18.234 0.365 1 93.56 83 GLY B N 1
ATOM 2298 C CA . GLY B 1 83 ? -3.436 18.391 -1.068 1 93.56 83 GLY B CA 1
ATOM 2299 C C . GLY B 1 83 ? -2.971 19.734 -1.595 1 93.56 83 GLY B C 1
ATOM 2300 O O . GLY B 1 83 ? -2.133 20.391 -0.975 1 93.56 83 GLY B O 1
ATOM 2301 N N . ARG B 1 84 ? -3.359 19.906 -2.822 1 88.19 84 ARG B N 1
ATOM 2302 C CA . ARG B 1 84 ? -3.01 21.156 -3.482 1 88.19 84 ARG B CA 1
ATOM 2303 C C . ARG B 1 84 ? -4.168 21.672 -4.332 1 88.19 84 ARG B C 1
ATOM 2305 O O . ARG B 1 84 ? -5.082 20.922 -4.668 1 88.19 84 ARG B O 1
ATOM 2312 N N . LYS B 1 85 ? -4.086 22.938 -4.488 1 85.19 85 LYS B N 1
ATOM 2313 C CA . LYS B 1 85 ? -4.934 23.562 -5.508 1 85.19 85 LYS B CA 1
ATOM 2314 C C . LYS B 1 85 ? -4.094 24.203 -6.605 1 85.19 85 LYS B C 1
ATOM 2316 O O . LYS B 1 85 ? -3.467 25.234 -6.391 1 85.19 85 LYS B O 1
ATOM 2321 N N . PHE B 1 86 ? -4.168 23.547 -7.734 1 79.94 86 PHE B N 1
ATOM 2322 C CA . PHE B 1 86 ? -3.396 24.125 -8.828 1 79.94 86 PHE B CA 1
ATOM 2323 C C . PHE B 1 86 ? -3.922 25.5 -9.195 1 79.94 86 PHE B C 1
ATOM 2325 O O . PHE B 1 86 ? -5.125 25.766 -9.109 1 79.94 86 PHE B O 1
ATOM 2332 N N . TRP B 1 87 ? -3.045 26.281 -9.734 1 76.44 87 TRP B N 1
ATOM 2333 C CA . TRP B 1 87 ? -3.379 27.672 -10.031 1 76.44 87 TRP B CA 1
ATOM 2334 C C . TRP B 1 87 ? -4.48 27.766 -11.078 1 76.44 87 TRP B C 1
ATOM 2336 O O . TRP B 1 87 ? -5.262 28.719 -11.094 1 76.44 87 TRP B O 1
ATOM 2346 N N . ASN B 1 88 ? -4.516 26.688 -11.883 1 78.19 88 ASN B N 1
ATOM 2347 C CA . ASN B 1 88 ? -5.492 26.703 -12.961 1 78.19 88 ASN B CA 1
ATOM 2348 C C . ASN B 1 88 ? -6.664 25.766 -12.672 1 78.19 88 ASN B C 1
ATOM 2350 O O . ASN B 1 88 ? -7.445 25.438 -13.57 1 78.19 88 ASN B O 1
ATOM 2354 N N . GLU B 1 89 ? -6.648 25.25 -11.508 1 77.94 89 GLU B N 1
ATOM 2355 C CA . GLU B 1 89 ? -7.738 24.359 -11.117 1 77.94 89 GLU B CA 1
ATOM 2356 C C . GLU B 1 89 ? -8.711 25.062 -10.18 1 77.94 89 GLU B C 1
ATOM 2358 O O . GLU B 1 89 ? -8.336 26 -9.469 1 77.94 89 GLU B O 1
ATOM 2363 N N . ALA B 1 90 ? -10.008 24.609 -10.312 1 78.19 90 ALA B N 1
ATOM 2364 C CA . ALA B 1 90 ? -11.062 25.234 -9.516 1 78.19 90 ALA B CA 1
ATOM 2365 C C . ALA B 1 90 ? -11.172 24.562 -8.141 1 78.19 90 ALA B C 1
ATOM 2367 O O . ALA B 1 90 ? -11.617 25.188 -7.176 1 78.19 90 ALA B O 1
ATOM 2368 N N . GLU B 1 91 ? -10.672 23.359 -8.156 1 82.06 91 GLU B N 1
ATOM 2369 C CA . GLU B 1 91 ? -10.977 22.609 -6.938 1 82.06 91 GLU B CA 1
ATOM 2370 C C . GLU B 1 91 ? -9.703 22.094 -6.27 1 82.06 91 GLU B C 1
ATOM 2372 O O . GLU B 1 91 ? -8.688 21.875 -6.938 1 82.06 91 GLU B O 1
ATOM 2377 N N . PHE B 1 92 ? -9.797 22.016 -4.98 1 87.38 92 PHE B N 1
ATOM 2378 C CA . PHE B 1 92 ? -8.75 21.406 -4.172 1 87.38 92 PHE B CA 1
ATOM 2379 C C . PHE B 1 92 ? -8.688 19.906 -4.41 1 87.38 92 PHE B C 1
ATOM 2381 O O . PHE B 1 92 ? -9.719 19.234 -4.465 1 87.38 92 PHE B O 1
ATOM 2388 N N . THR B 1 93 ? -7.488 19.438 -4.688 1 89 93 THR B N 1
ATOM 2389 C CA . THR B 1 93 ? -7.273 18 -4.891 1 89 93 THR B CA 1
ATOM 2390 C C . THR B 1 93 ? -6.688 17.359 -3.637 1 89 93 THR B C 1
ATOM 2392 O O . THR B 1 93 ? -5.621 17.75 -3.168 1 89 93 THR B O 1
ATOM 2395 N N . GLN B 1 94 ? -7.434 16.359 -3.176 1 91.88 94 GLN B N 1
ATOM 2396 C CA . GLN B 1 94 ? -6.949 15.594 -2.031 1 91.88 94 GLN B CA 1
ATOM 2397 C C . GLN B 1 94 ? -5.961 14.516 -2.469 1 91.88 94 GLN B C 1
ATOM 2399 O O . GLN B 1 94 ? -6.309 13.633 -3.258 1 91.88 94 GLN B O 1
ATOM 2404 N N . GLN B 1 95 ? -4.805 14.547 -1.952 1 93 95 GLN B N 1
ATOM 2405 C CA . GLN B 1 95 ? -3.783 13.602 -2.383 1 93 95 GLN B CA 1
ATOM 2406 C C . GLN B 1 95 ? -3.467 12.594 -1.279 1 93 95 GLN B C 1
ATOM 2408 O O . GLN B 1 95 ? -3.037 11.469 -1.56 1 93 95 GLN B O 1
ATOM 2413 N N . PHE B 1 96 ? -3.576 13.023 -0.11 1 95.88 96 PHE B N 1
ATOM 2414 C CA . PHE B 1 96 ? -3.441 12.188 1.078 1 95.88 96 PHE B CA 1
ATOM 2415 C C . PHE B 1 96 ? -4.621 12.391 2.021 1 95.88 96 PHE B C 1
ATOM 2417 O O . PHE B 1 96 ? -5.016 13.531 2.287 1 95.88 96 PHE B O 1
ATOM 2424 N N . VAL B 1 97 ? -5.207 11.25 2.479 1 97.31 97 VAL B N 1
ATOM 2425 C CA . VAL B 1 97 ? -6.328 11.336 3.41 1 97.31 97 VAL B CA 1
ATOM 2426 C C . VAL B 1 97 ? -6.109 10.367 4.57 1 97.31 97 VAL B C 1
ATOM 2428 O O . VAL B 1 97 ? -5.703 9.219 4.363 1 97.31 97 VAL B O 1
ATOM 2431 N N . PHE B 1 98 ? -6.277 10.898 5.742 1 97.69 98 PHE B N 1
ATOM 2432 C CA . PHE B 1 98 ? -6.395 10.055 6.926 1 97.69 98 PHE B CA 1
ATOM 2433 C C . PHE B 1 98 ? -7.758 10.242 7.586 1 97.69 98 PHE B C 1
ATOM 2435 O O . PHE B 1 98 ? -8.102 11.344 8.008 1 97.69 98 PHE B O 1
ATOM 2442 N N . GLN B 1 99 ? -8.516 9.125 7.672 1 97.25 99 GLN B N 1
ATOM 2443 C CA . GLN B 1 99 ? -9.836 9.148 8.289 1 97.25 99 GLN B CA 1
ATOM 2444 C C . GLN B 1 99 ? -9.773 8.703 9.75 1 97.25 99 GLN B C 1
ATOM 2446 O O . GLN B 1 99 ? -8.984 7.82 10.102 1 97.25 99 GLN B O 1
ATOM 2451 N N . THR B 1 100 ? -10.664 9.273 10.57 1 96.5 100 THR B N 1
ATOM 2452 C CA . THR B 1 100 ? -10.633 8.977 12 1 96.5 100 THR B CA 1
ATOM 2453 C C . THR B 1 100 ? -11.109 7.551 12.266 1 96.5 100 THR B C 1
ATOM 2455 O O . THR B 1 100 ? -10.961 7.043 13.375 1 96.5 100 THR B O 1
ATOM 2458 N N . ASN B 1 101 ? -11.625 6.859 11.297 1 96.12 101 ASN B N 1
ATOM 2459 C CA . ASN B 1 101 ? -11.914 5.438 11.453 1 96.12 101 ASN B CA 1
ATOM 2460 C C . ASN B 1 101 ? -10.656 4.586 11.297 1 96.12 101 ASN B C 1
ATOM 2462 O O . ASN B 1 101 ? -10.719 3.359 11.391 1 96.12 101 ASN B O 1
ATOM 2466 N N . GLY B 1 102 ? -9.539 5.223 10.906 1 96.94 102 GLY B N 1
ATOM 2467 C CA . GLY B 1 102 ? -8.266 4.531 10.859 1 96.94 102 GLY B CA 1
ATOM 2468 C C . GLY B 1 102 ? -7.801 4.227 9.445 1 96.94 102 GLY B C 1
ATOM 2469 O O . GLY B 1 102 ? -6.75 3.611 9.25 1 96.94 102 GLY B O 1
ATOM 2470 N N . ASN B 1 103 ? -8.617 4.613 8.422 1 98 103 ASN B N 1
ATOM 2471 C CA . ASN B 1 103 ? -8.25 4.359 7.035 1 98 103 ASN B CA 1
ATOM 2472 C C . ASN B 1 103 ? -7.418 5.504 6.457 1 98 103 ASN B C 1
ATOM 2474 O O . ASN B 1 103 ? -7.684 6.672 6.742 1 98 103 ASN B O 1
ATOM 2478 N N . MET B 1 104 ? -6.484 5.066 5.695 1 98.12 104 MET B N 1
ATOM 2479 C CA . MET B 1 104 ? -5.617 6.023 5.016 1 98.12 104 MET B CA 1
ATOM 2480 C C . MET B 1 104 ? -5.672 5.828 3.504 1 98.12 104 MET B C 1
ATOM 2482 O O . MET B 1 104 ? -5.703 4.695 3.02 1 98.12 104 MET B O 1
ATOM 2486 N N . GLY B 1 105 ? -5.703 6.93 2.799 1 98.19 105 GLY B N 1
ATOM 2487 C CA . GLY B 1 105 ? -5.727 6.895 1.345 1 98.19 105 GLY B CA 1
ATOM 2488 C C . GLY B 1 105 ? -4.609 7.703 0.711 1 98.19 105 GLY B C 1
ATOM 2489 O O . GLY B 1 105 ? -4.355 8.844 1.113 1 98.19 105 GLY B O 1
ATOM 2490 N N . ILE B 1 106 ? -3.916 7.176 -0.164 1 98.06 106 ILE B N 1
ATOM 2491 C CA . ILE B 1 106 ? -2.955 7.867 -1.018 1 98.06 106 ILE B CA 1
ATOM 2492 C C . ILE B 1 106 ? -3.475 7.91 -2.453 1 98.06 106 ILE B C 1
ATOM 2494 O O . ILE B 1 106 ? -3.566 6.875 -3.115 1 98.06 106 ILE B O 1
ATOM 2498 N N . GLY B 1 107 ? -3.863 9.078 -2.922 1 96.12 107 GLY B N 1
ATOM 2499 C CA . GLY B 1 107 ? -4.473 9.219 -4.234 1 96.12 107 GLY B CA 1
ATOM 2500 C C . GLY B 1 107 ? -5.93 8.789 -4.266 1 96.12 107 GLY B C 1
ATOM 2501 O O . GLY B 1 107 ? -6.496 8.578 -5.34 1 96.12 107 GLY B O 1
ATOM 2502 N N . ILE B 1 108 ? -6.449 8.484 -3.137 1 95.56 108 ILE B N 1
ATOM 2503 C CA . ILE B 1 108 ? -7.84 8.07 -2.982 1 95.56 108 ILE B CA 1
ATOM 2504 C C . ILE B 1 108 ? -8.5 8.883 -1.866 1 95.56 108 ILE B C 1
ATOM 2506 O O . ILE B 1 108 ? -7.98 8.945 -0.749 1 95.56 108 ILE B O 1
ATOM 2510 N N . ALA B 1 109 ? -9.633 9.445 -2.156 1 94.19 109 ALA B N 1
ATOM 2511 C CA . ALA B 1 109 ? -10.258 10.383 -1.224 1 94.19 109 ALA B CA 1
ATOM 2512 C C . ALA B 1 109 ? -11.062 9.641 -0.156 1 94.19 109 ALA B C 1
ATOM 2514 O O . ALA B 1 109 ? -11.227 10.141 0.959 1 94.19 109 ALA B O 1
ATOM 2515 N N . ASN B 1 110 ? -11.594 8.484 -0.512 1 95.38 110 ASN B N 1
ATOM 2516 C CA . ASN B 1 110 ? -12.445 7.73 0.402 1 95.38 110 ASN B CA 1
ATOM 2517 C C . ASN B 1 110 ? -11.977 6.289 0.543 1 95.38 110 ASN B C 1
ATOM 2519 O O . ASN B 1 110 ? -12.617 5.367 0.039 1 95.38 110 ASN B O 1
ATOM 2523 N N . PRO B 1 111 ? -10.875 6.078 1.283 1 97.38 111 PRO B N 1
ATOM 2524 C CA . PRO B 1 111 ? -10.352 4.719 1.459 1 97.38 111 PRO B CA 1
ATOM 2525 C C . PRO B 1 111 ? -11.32 3.807 2.207 1 97.38 111 PRO B C 1
ATOM 2527 O O . PRO B 1 111 ? -11.984 4.246 3.145 1 97.38 111 PRO B O 1
ATOM 2530 N N . LYS B 1 112 ? -11.398 2.574 1.757 1 95.94 112 LYS B N 1
ATOM 2531 C CA . LYS B 1 112 ? -12.281 1.585 2.359 1 95.94 112 LYS B CA 1
ATOM 2532 C C . LYS B 1 112 ? -11.492 0.538 3.137 1 95.94 112 LYS B C 1
ATOM 2534 O O . LYS B 1 112 ? -12.07 -0.262 3.875 1 95.94 112 LYS B O 1
ATOM 2539 N N . ASN B 1 113 ? -10.18 0.497 2.914 1 96.5 113 ASN B N 1
ATOM 2540 C CA . ASN B 1 113 ? -9.258 -0.367 3.643 1 96.5 113 ASN B CA 1
ATOM 2541 C C . ASN B 1 113 ? -8.297 0.443 4.508 1 96.5 113 ASN B C 1
ATOM 2543 O O . ASN B 1 113 ? -8.242 1.669 4.402 1 96.5 113 ASN B O 1
ATOM 2547 N N . LYS B 1 114 ? -7.539 -0.261 5.312 1 97.88 114 LYS B N 1
ATOM 2548 C CA . LYS B 1 114 ? -6.625 0.451 6.203 1 97.88 114 LYS B CA 1
ATOM 2549 C C . LYS B 1 114 ? -5.652 1.318 5.41 1 97.88 114 LYS B C 1
ATOM 2551 O O . LYS B 1 114 ? -5.305 2.422 5.84 1 97.88 114 LYS B O 1
ATOM 2556 N N . LEU B 1 115 ? -5.309 0.83 4.297 1 98.19 115 LEU B N 1
ATOM 2557 C CA . LEU B 1 115 ? -4.527 1.606 3.34 1 98.19 115 LEU B CA 1
ATOM 2558 C C . LEU B 1 115 ? -4.996 1.34 1.912 1 98.19 115 LEU B C 1
ATOM 2560 O O . LEU B 1 115 ? -4.977 0.197 1.451 1 98.19 115 LEU B O 1
ATOM 2564 N N . ASP B 1 116 ? -5.496 2.299 1.28 1 97.94 116 ASP B N 1
ATOM 2565 C CA . ASP B 1 116 ? -5.793 2.252 -0.148 1 97.94 116 ASP B CA 1
ATOM 2566 C C . ASP B 1 116 ? -4.844 3.154 -0.936 1 97.94 116 ASP B C 1
ATOM 2568 O O . ASP B 1 116 ? -4.711 4.34 -0.629 1 97.94 116 ASP B O 1
ATOM 2572 N N . VAL B 1 117 ? -4.145 2.611 -1.859 1 98.12 117 VAL B N 1
ATOM 2573 C CA . VAL B 1 117 ? -3.203 3.352 -2.697 1 98.12 117 VAL B CA 1
ATOM 2574 C C . VAL B 1 117 ? -3.641 3.271 -4.156 1 98.12 117 VAL B C 1
ATOM 2576 O O . VAL B 1 117 ? -3.74 2.18 -4.723 1 98.12 117 VAL B O 1
ATOM 2579 N N . ASN B 1 118 ? -3.936 4.367 -4.762 1 97.31 118 ASN B N 1
ATOM 2580 C CA . ASN B 1 118 ? -4.301 4.41 -6.172 1 97.31 118 ASN B CA 1
ATOM 2581 C C . ASN B 1 118 ? -3.078 4.609 -7.062 1 97.31 118 ASN B C 1
ATOM 2583 O O . ASN B 1 118 ? -2.947 5.641 -7.723 1 97.31 118 ASN B O 1
ATOM 2587 N N . GLY B 1 119 ? -2.197 3.582 -7.066 1 96.44 119 GLY B N 1
ATOM 2588 C CA . GLY B 1 119 ? -0.958 3.582 -7.828 1 96.44 119 GLY B CA 1
ATOM 2589 C C . GLY B 1 119 ? -0.003 2.479 -7.414 1 96.44 119 GLY B C 1
ATOM 2590 O O . GLY B 1 119 ? -0.416 1.49 -6.805 1 96.44 119 GLY B O 1
ATOM 2591 N N . THR B 1 120 ? 1.285 2.682 -7.727 1 96.81 120 THR B N 1
ATOM 2592 C CA . THR B 1 120 ? 2.305 1.668 -7.48 1 96.81 120 THR B CA 1
ATOM 2593 C C . THR B 1 120 ? 2.904 1.833 -6.086 1 96.81 120 THR B C 1
ATOM 2595 O O . THR B 1 120 ? 3.209 2.951 -5.664 1 96.81 120 THR B O 1
ATOM 2598 N N . ILE B 1 121 ? 2.955 0.79 -5.41 1 97.38 121 ILE B N 1
ATOM 2599 C CA . ILE B 1 121 ? 3.76 0.705 -4.195 1 97.38 121 ILE B CA 1
ATOM 2600 C C . ILE B 1 121 ? 5.098 0.034 -4.512 1 97.38 121 ILE B C 1
ATOM 2602 O O . ILE B 1 121 ? 5.129 -1.058 -5.082 1 97.38 121 ILE B O 1
ATOM 2606 N N . ARG B 1 122 ? 6.109 0.653 -4.227 1 96.88 122 ARG B N 1
ATOM 2607 C CA . ARG B 1 122 ? 7.445 0.075 -4.34 1 96.88 122 ARG B CA 1
ATOM 2608 C C . ARG B 1 122 ? 8.109 -0.042 -2.971 1 96.88 122 ARG B C 1
ATOM 2610 O O . ARG B 1 122 ? 8.172 0.934 -2.221 1 96.88 122 ARG B O 1
ATOM 2617 N N . ALA B 1 123 ? 8.578 -1.2 -2.623 1 97.12 123 ALA B N 1
ATOM 2618 C CA . ALA B 1 123 ? 9.219 -1.469 -1.337 1 97.12 123 ALA B CA 1
ATOM 2619 C C . ALA B 1 123 ? 10.398 -2.422 -1.5 1 97.12 123 ALA B C 1
ATOM 2621 O O . ALA B 1 123 ? 10.5 -3.121 -2.512 1 97.12 123 ALA B O 1
ATOM 2622 N N . LYS B 1 124 ? 11.266 -2.457 -0.545 1 95.38 124 LYS B N 1
ATOM 2623 C CA . LYS B 1 124 ? 12.336 -3.449 -0.55 1 95.38 124 LYS B CA 1
ATOM 2624 C C . LYS B 1 124 ? 11.789 -4.852 -0.293 1 95.38 124 LYS B C 1
ATOM 2626 O O . LYS B 1 124 ? 12.273 -5.828 -0.868 1 95.38 124 LYS B O 1
ATOM 2631 N N . GLU B 1 125 ? 10.781 -4.863 0.597 1 95.5 125 GLU B N 1
ATOM 2632 C CA . GLU B 1 125 ? 10.18 -6.137 0.971 1 95.5 125 GLU B CA 1
ATOM 2633 C C . GLU B 1 125 ? 8.719 -5.953 1.384 1 95.5 125 GLU B C 1
ATOM 2635 O O . GLU B 1 125 ? 8.352 -4.918 1.943 1 95.5 125 GLU B O 1
ATOM 2640 N N . VAL B 1 126 ? 7.895 -6.961 1.047 1 95.44 126 VAL B N 1
ATOM 2641 C CA . VAL B 1 126 ? 6.512 -7.027 1.511 1 95.44 126 VAL B CA 1
ATOM 2642 C C . VAL B 1 126 ? 6.262 -8.367 2.203 1 95.44 126 VAL B C 1
ATOM 2644 O O . VAL B 1 126 ? 6.457 -9.43 1.606 1 95.44 126 VAL B O 1
ATOM 2647 N N . LYS B 1 127 ? 5.914 -8.281 3.471 1 95.81 127 LYS B N 1
ATOM 2648 C CA . LYS B 1 127 ? 5.578 -9.461 4.262 1 95.81 127 LYS B CA 1
ATOM 2649 C C . LYS B 1 127 ? 4.094 -9.477 4.613 1 95.81 127 LYS B C 1
ATOM 2651 O O . LYS B 1 127 ? 3.582 -8.531 5.223 1 95.81 127 LYS B O 1
ATOM 2656 N N . VAL B 1 128 ? 3.463 -10.562 4.238 1 95.38 128 VAL B N 1
ATOM 2657 C CA . VAL B 1 128 ? 2.029 -10.695 4.473 1 95.38 128 VAL B CA 1
ATOM 2658 C C . VAL B 1 128 ? 1.767 -11.891 5.383 1 95.38 128 VAL B C 1
ATOM 2660 O O . VAL B 1 128 ? 2.385 -12.953 5.227 1 95.38 128 VAL B O 1
ATOM 2663 N N . GLU B 1 129 ? 0.939 -11.734 6.312 1 92.69 129 GLU B N 1
ATOM 2664 C CA . GLU B 1 129 ? 0.566 -12.852 7.176 1 92.69 129 GLU B CA 1
ATOM 2665 C C . GLU B 1 129 ? -0.158 -13.938 6.383 1 92.69 129 GLU B C 1
ATOM 2667 O O . GLU B 1 129 ? -0.978 -13.633 5.516 1 92.69 129 GLU B O 1
ATOM 2672 N N . SER B 1 130 ? 0.2 -15.195 6.605 1 88.75 130 SER B N 1
ATOM 2673 C CA . SER B 1 130 ? -0.378 -16.297 5.848 1 88.75 130 SER B CA 1
ATOM 2674 C C . SER B 1 130 ? -0.476 -17.562 6.695 1 88.75 130 SER B C 1
ATOM 2676 O O . SER B 1 130 ? 0.342 -17.781 7.594 1 88.75 130 SER B O 1
ATOM 2678 N N . GLU B 1 131 ? -1.568 -18.453 6.555 1 78.06 131 GLU B N 1
ATOM 2679 C CA . GLU B 1 131 ? -1.681 -19.766 7.172 1 78.06 131 GLU B CA 1
ATOM 2680 C C . GLU B 1 131 ? -0.957 -20.828 6.348 1 78.06 131 GLU B C 1
ATOM 2682 O O . GLU B 1 131 ? -0.561 -21.875 6.875 1 78.06 131 GLU B O 1
ATOM 2687 N N . TRP B 1 132 ? -0.232 -20.609 5.441 1 77.75 132 TRP B N 1
ATOM 2688 C CA . TRP B 1 132 ? 0.559 -21.344 4.461 1 77.75 132 TRP B CA 1
ATOM 2689 C C . TRP B 1 132 ? -0.07 -22.703 4.168 1 77.75 132 TRP B C 1
ATOM 2691 O O . TRP B 1 132 ? -0.823 -23.234 4.988 1 77.75 132 TRP B O 1
ATOM 2701 N N . ALA B 1 133 ? -0.054 -23.297 2.959 1 72.38 133 ALA B N 1
ATOM 2702 C CA . ALA B 1 133 ? -0.646 -24.516 2.43 1 72.38 133 ALA B CA 1
ATOM 2703 C C . ALA B 1 133 ? 0.305 -25.703 2.586 1 72.38 133 ALA B C 1
ATOM 2705 O O . ALA B 1 133 ? 1.296 -25.812 1.861 1 72.38 133 ALA B O 1
ATOM 2706 N N . ASP B 1 134 ? 0.163 -26.469 3.709 1 78.5 134 ASP B N 1
ATOM 2707 C CA . ASP B 1 134 ? 1.005 -27.656 3.822 1 78.5 134 ASP B CA 1
ATOM 2708 C C . ASP B 1 134 ? 0.158 -28.922 3.941 1 78.5 134 ASP B C 1
ATOM 2710 O O . ASP B 1 134 ? 0.534 -29.859 4.645 1 78.5 134 ASP B O 1
ATOM 2714 N N . PHE B 1 135 ? -0.914 -28.938 3.045 1 85.94 135 PHE B N 1
ATOM 2715 C CA . PHE B 1 135 ? -1.829 -30.031 3.355 1 85.94 135 PHE B CA 1
ATOM 2716 C C . PHE B 1 135 ? -1.893 -31.031 2.203 1 85.94 135 PHE B C 1
ATOM 2718 O O . PHE B 1 135 ? -2.416 -32.125 2.359 1 85.94 135 PHE B O 1
ATOM 2725 N N . VAL B 1 136 ? -1.307 -30.844 1.076 1 90.06 136 VAL B N 1
ATOM 2726 C CA . VAL B 1 136 ? -1.457 -31.672 -0.109 1 90.06 136 VAL B CA 1
ATOM 2727 C C . VAL B 1 136 ? -0.788 -33.031 0.125 1 90.06 136 VAL B C 1
ATOM 2729 O O . VAL B 1 136 ? -1.308 -34.062 -0.293 1 90.06 136 VAL B O 1
ATOM 2732 N N . PHE B 1 137 ? 0.291 -33.062 0.886 1 91 137 PHE B N 1
ATOM 2733 C CA . PHE B 1 137 ? 1.047 -34.312 1.063 1 91 137 PHE B CA 1
ATOM 2734 C C . PHE B 1 137 ? 0.604 -35.031 2.328 1 91 137 PHE B C 1
ATOM 2736 O O . PHE B 1 137 ? 1.18 -36.062 2.691 1 91 137 PHE B O 1
ATOM 2743 N N . LYS B 1 138 ? -0.368 -34.406 2.959 1 89.94 138 LYS B N 1
ATOM 2744 C CA . LYS B 1 138 ? -0.888 -35.062 4.16 1 89.94 138 LYS B CA 1
ATOM 2745 C C . LYS B 1 138 ? -1.795 -36.219 3.799 1 89.94 138 LYS B C 1
ATOM 2747 O O . LYS B 1 138 ? -2.436 -36.219 2.746 1 89.94 138 LYS B O 1
ATOM 2752 N N . LYS B 1 139 ? -1.912 -37 4.852 1 88.31 139 LYS B N 1
ATOM 2753 C CA . LYS B 1 139 ? -2.781 -38.156 4.691 1 88.31 139 LYS B CA 1
ATOM 2754 C C . LYS B 1 139 ? -4.246 -37.75 4.598 1 88.31 139 LYS B C 1
ATOM 2756 O O . LYS B 1 139 ? -4.699 -36.875 5.352 1 88.31 139 LYS B O 1
ATOM 2761 N N . GLY B 1 140 ? -4.906 -38.281 3.604 1 89.62 140 GLY B N 1
ATOM 2762 C CA . GLY B 1 140 ? -6.324 -37.969 3.482 1 89.62 140 GLY B CA 1
ATOM 2763 C C . GLY B 1 140 ? -6.633 -36.938 2.418 1 89.62 140 GLY B C 1
ATOM 2764 O O . GLY B 1 140 ? -7.801 -36.656 2.137 1 89.62 140 GLY B O 1
ATOM 2765 N N . TYR B 1 141 ? -5.562 -36.312 2.006 1 91.69 141 TYR B N 1
ATOM 2766 C CA . TYR B 1 141 ? -5.82 -35.406 0.906 1 91.69 141 TYR B CA 1
ATOM 2767 C C . TYR B 1 141 ? -6.434 -36.125 -0.284 1 91.69 141 TYR B C 1
ATOM 2769 O O . TYR B 1 141 ? -5.91 -37.156 -0.732 1 91.69 141 TYR B O 1
ATOM 2777 N N . ASN B 1 142 ? -7.551 -35.594 -0.698 1 93.06 142 ASN B N 1
ATOM 2778 C CA . ASN B 1 142 ? -8.211 -36.188 -1.861 1 93.06 142 ASN B CA 1
ATOM 2779 C C . ASN B 1 142 ? -7.727 -35.531 -3.16 1 93.06 142 ASN B C 1
ATOM 2781 O O . ASN B 1 142 ? -8.297 -34.531 -3.621 1 93.06 142 ASN B O 1
ATOM 2785 N N . LEU B 1 143 ? -6.68 -36.125 -3.727 1 95.56 143 LEU B N 1
ATOM 2786 C CA . LEU B 1 143 ? -6.156 -35.656 -5 1 95.56 143 LEU B CA 1
ATOM 2787 C C . LEU B 1 143 ? -7.113 -36 -6.141 1 95.56 143 LEU B C 1
ATOM 2789 O O . LEU B 1 143 ? -7.383 -37.156 -6.414 1 95.56 143 LEU B O 1
ATOM 2793 N N . PRO B 1 144 ? -7.621 -34.969 -6.812 1 96.56 144 PRO B N 1
ATOM 2794 C CA . PRO B 1 144 ? -8.461 -35.281 -7.973 1 96.56 144 PRO B CA 1
ATOM 2795 C C . PRO B 1 144 ? -7.699 -36.031 -9.055 1 96.56 144 PRO B C 1
ATOM 2797 O O . PRO B 1 144 ? -6.512 -35.781 -9.281 1 96.56 144 PRO B O 1
ATOM 2800 N N . THR B 1 145 ? -8.469 -36.969 -9.727 1 96.56 145 THR B N 1
ATOM 2801 C CA . THR B 1 145 ? -7.84 -37.656 -10.852 1 96.56 145 THR B CA 1
ATOM 2802 C C . THR B 1 145 ? -7.625 -36.688 -12.016 1 96.56 145 THR B C 1
ATOM 2804 O O . THR B 1 145 ? -8.281 -35.656 -12.094 1 96.56 145 THR B O 1
ATOM 2807 N N . LEU B 1 146 ? -6.707 -37.062 -12.883 1 97.06 146 LEU B N 1
ATOM 2808 C CA . LEU B 1 146 ? -6.469 -36.219 -14.047 1 97.06 146 LEU B CA 1
ATOM 2809 C C . LEU B 1 146 ? -7.719 -36.094 -14.906 1 97.06 146 LEU B C 1
ATOM 2811 O O . LEU B 1 146 ? -7.969 -35.062 -15.516 1 97.06 146 LEU B O 1
ATOM 2815 N N . GLU B 1 147 ? -8.453 -37.219 -14.961 1 96.06 147 GLU B N 1
ATOM 2816 C CA . GLU B 1 147 ? -9.719 -37.188 -15.695 1 96.06 147 GLU B CA 1
ATOM 2817 C C . GLU B 1 147 ? -10.68 -36.156 -15.094 1 96.06 147 GLU B C 1
ATOM 2819 O O . GLU B 1 147 ? -11.328 -35.406 -15.82 1 96.06 147 GLU B O 1
ATOM 2824 N N . GLU B 1 148 ? -10.727 -36.125 -13.781 1 97.12 148 GLU B N 1
ATOM 2825 C CA . GLU B 1 148 ? -11.578 -35.156 -13.094 1 97.12 148 GLU B CA 1
ATOM 2826 C C . GLU B 1 148 ? -11.102 -33.75 -13.352 1 97.12 148 GLU B C 1
ATOM 2828 O O . GLU B 1 148 ? -11.922 -32.844 -13.516 1 97.12 148 GLU B O 1
ATOM 2833 N N . VAL B 1 149 ? -9.828 -33.562 -13.336 1 97.44 149 VAL B N 1
ATOM 2834 C CA . VAL B 1 149 ? -9.25 -32.25 -13.586 1 97.44 149 VAL B CA 1
ATOM 2835 C C . VAL B 1 149 ? -9.586 -31.781 -15.008 1 97.44 149 VAL B C 1
ATOM 2837 O O . VAL B 1 149 ? -10.023 -30.656 -15.219 1 97.44 149 VAL B O 1
ATOM 2840 N N . GLU B 1 150 ? -9.445 -32.656 -15.953 1 96.06 150 GLU B N 1
ATOM 2841 C CA . GLU B 1 150 ? -9.75 -32.344 -17.344 1 96.06 150 GLU B CA 1
ATOM 2842 C C . GLU B 1 150 ? -11.219 -31.969 -17.516 1 96.06 150 GLU B C 1
ATOM 2844 O O . GLU B 1 150 ? -11.531 -31.016 -18.234 1 96.06 150 GLU B O 1
ATOM 2849 N N . GLN B 1 151 ? -12.062 -32.719 -16.906 1 96.38 151 GLN B N 1
ATOM 2850 C CA . GLN B 1 151 ? -13.492 -32.438 -16.969 1 96.38 151 GLN B CA 1
ATOM 2851 C C . GLN B 1 151 ? -13.805 -31.062 -16.375 1 96.38 151 GLN B C 1
ATOM 2853 O O . GLN B 1 151 ? -14.617 -30.312 -16.922 1 96.38 151 GLN B O 1
ATOM 2858 N N . HIS B 1 152 ? -13.172 -30.781 -15.25 1 96.25 152 HIS B N 1
ATOM 2859 C CA . HIS B 1 152 ? -13.383 -29.484 -14.625 1 96.25 152 HIS B CA 1
ATOM 2860 C C . HIS B 1 152 ? -12.922 -28.344 -15.547 1 96.25 152 HIS B C 1
ATOM 2862 O O . HIS B 1 152 ? -13.602 -27.328 -15.672 1 96.25 152 HIS B O 1
ATOM 2868 N N . ILE B 1 153 ? -11.812 -28.484 -16.141 1 95.25 153 ILE B N 1
ATOM 2869 C CA . ILE B 1 153 ? -11.281 -27.484 -17.062 1 95.25 153 ILE B CA 1
ATOM 2870 C C . ILE B 1 153 ? -12.258 -27.281 -18.203 1 95.25 153 ILE B C 1
ATOM 2872 O O . ILE B 1 153 ? -12.523 -26.141 -18.594 1 95.25 153 ILE B O 1
ATOM 2876 N N . GLU B 1 154 ? -12.805 -28.312 -18.734 1 93.56 154 GLU B N 1
ATOM 2877 C CA . GLU B 1 154 ? -13.75 -28.219 -19.844 1 93.56 154 GLU B CA 1
ATOM 2878 C C . GLU B 1 154 ? -15.023 -27.484 -19.422 1 93.56 154 GLU B C 1
ATOM 2880 O O . GLU B 1 154 ? -15.562 -26.688 -20.188 1 93.56 154 GLU B O 1
ATOM 2885 N N . GLU B 1 155 ? -15.398 -27.688 -18.219 1 94.38 155 GLU B N 1
ATOM 2886 C CA . GLU B 1 155 ? -16.672 -27.141 -17.75 1 94.38 155 GLU B CA 1
ATOM 2887 C C . GLU B 1 155 ? -16.5 -25.719 -17.25 1 94.38 155 GLU B C 1
ATOM 2889 O O . GLU B 1 155 ? -17.359 -24.859 -17.484 1 94.38 155 GLU B O 1
ATOM 2894 N N . LYS B 1 156 ? -15.398 -25.422 -16.547 1 92.94 156 LYS B N 1
ATOM 2895 C CA . LYS B 1 156 ? -15.297 -24.172 -15.805 1 92.94 156 LYS B CA 1
ATOM 2896 C C . LYS B 1 156 ? -14.227 -23.266 -16.406 1 92.94 156 LYS B C 1
ATOM 2898 O O . LYS B 1 156 ? -14.188 -22.062 -16.109 1 92.94 156 LYS B O 1
ATOM 2903 N N . GLY B 1 157 ? -13.328 -23.859 -17.109 1 91.69 157 GLY B N 1
ATOM 2904 C CA . GLY B 1 157 ? -12.281 -23.078 -17.75 1 91.69 157 GLY B CA 1
ATOM 2905 C C . GLY B 1 157 ? -11.164 -22.688 -16.797 1 91.69 157 GLY B C 1
ATOM 2906 O O . GLY B 1 157 ? -10.43 -21.734 -17.047 1 91.69 157 GLY B O 1
ATOM 2907 N N . THR B 1 158 ? -11.117 -23.312 -15.586 1 93.69 158 THR B N 1
ATOM 2908 C CA . THR B 1 158 ? -10.086 -23.078 -14.586 1 93.69 158 THR B CA 1
ATOM 2909 C C . THR B 1 158 ? -9.648 -24.391 -13.938 1 93.69 158 THR B C 1
ATOM 2911 O O . THR B 1 158 ? -10.297 -25.422 -14.125 1 93.69 158 THR B O 1
ATOM 2914 N N . LEU B 1 159 ? -8.492 -24.312 -13.32 1 96.25 159 LEU B N 1
ATOM 2915 C CA . LEU B 1 159 ? -8.148 -25.422 -12.445 1 96.25 159 LEU B CA 1
ATOM 2916 C C . LEU B 1 159 ? -9.086 -25.484 -11.25 1 96.25 159 LEU B C 1
ATOM 2918 O O . LEU B 1 159 ? -9.641 -24.469 -10.836 1 96.25 159 LEU B O 1
ATOM 2922 N N . PRO B 1 160 ? -9.289 -26.766 -10.719 1 95.56 160 PRO B N 1
ATOM 2923 C CA . PRO B 1 160 ? -10.133 -26.859 -9.523 1 95.56 160 PRO B CA 1
ATOM 2924 C C . PRO B 1 160 ? -9.641 -25.969 -8.383 1 95.56 160 PRO B C 1
ATOM 2926 O O . PRO B 1 160 ? -8.453 -26 -8.031 1 95.56 160 PRO B O 1
ATOM 2929 N N . GLY B 1 161 ? -10.516 -25.078 -7.789 1 93.38 161 GLY B N 1
ATOM 2930 C CA . GLY B 1 161 ? -10.188 -24.234 -6.66 1 93.38 161 GLY B CA 1
ATOM 2931 C C . GLY B 1 161 ? -9.633 -22.875 -7.07 1 93.38 161 GLY B C 1
ATOM 2932 O O . GLY B 1 161 ? -9.461 -22 -6.234 1 93.38 161 GLY B O 1
ATOM 2933 N N . VAL B 1 162 ? -9.328 -22.719 -8.336 1 94.94 162 VAL B N 1
ATOM 2934 C CA . VAL B 1 162 ? -8.797 -21.453 -8.836 1 94.94 162 VAL B CA 1
ATOM 2935 C C . VAL B 1 162 ? -9.945 -20.531 -9.219 1 94.94 162 VAL B C 1
ATOM 2937 O O . VAL B 1 162 ? -10.852 -20.922 -9.953 1 94.94 162 VAL B O 1
ATOM 2940 N N . PRO B 1 163 ? -9.875 -19.297 -8.703 1 92.69 163 PRO B N 1
ATOM 2941 C CA . PRO B 1 163 ? -10.961 -18.375 -9.047 1 92.69 163 PRO B CA 1
ATOM 2942 C C . PRO B 1 163 ? -10.961 -17.984 -10.523 1 92.69 163 PRO B C 1
ATOM 2944 O O . PRO B 1 163 ? -9.906 -17.984 -11.164 1 92.69 163 PRO B O 1
ATOM 2947 N N . SER B 1 164 ? -12.18 -17.625 -10.992 1 90.5 164 SER B N 1
ATOM 2948 C CA . SER B 1 164 ? -12.32 -17.156 -12.367 1 90.5 164 SER B CA 1
ATOM 2949 C C . SER B 1 164 ? -11.82 -15.727 -12.523 1 90.5 164 SER B C 1
ATOM 2951 O O . SER B 1 164 ? -11.633 -15.016 -11.539 1 90.5 164 SER B O 1
ATOM 2953 N N . GLU B 1 165 ? -11.586 -15.336 -13.766 1 88.06 165 GLU B N 1
ATOM 2954 C CA . GLU B 1 165 ? -11.211 -13.961 -14.078 1 88.06 165 GLU B CA 1
ATOM 2955 C C . GLU B 1 165 ? -12.25 -12.977 -13.547 1 88.06 165 GLU B C 1
ATOM 2957 O O . GLU B 1 165 ? -11.891 -11.93 -12.992 1 88.06 165 GLU B O 1
ATOM 2962 N N . LYS B 1 166 ? -13.508 -13.312 -13.742 1 88.19 166 LYS B N 1
ATOM 2963 C CA . LYS B 1 166 ? -14.594 -12.461 -13.273 1 88.19 166 LYS B CA 1
ATOM 2964 C C . LYS B 1 166 ? -14.508 -12.234 -11.766 1 88.19 166 LYS B C 1
ATOM 2966 O O . LYS B 1 166 ? -14.664 -11.102 -11.297 1 88.19 166 LYS B O 1
ATOM 2971 N N . GLU B 1 167 ? -14.227 -13.266 -11 1 89.88 167 GLU B N 1
ATOM 2972 C CA . GLU B 1 167 ? -14.125 -13.18 -9.547 1 89.88 167 GLU B CA 1
ATOM 2973 C C . GLU B 1 167 ? -12.945 -12.305 -9.133 1 89.88 167 GLU B C 1
ATOM 2975 O O . GLU B 1 167 ? -13.062 -11.484 -8.211 1 89.88 167 GLU B O 1
ATOM 2980 N N . VAL B 1 168 ? -11.852 -12.477 -9.797 1 90.19 168 VAL B N 1
ATOM 2981 C CA . VAL B 1 168 ? -10.633 -11.75 -9.453 1 90.19 168 VAL B CA 1
ATOM 2982 C C . VAL B 1 168 ? -10.797 -10.273 -9.797 1 90.19 168 VAL B C 1
ATOM 2984 O O . VAL B 1 168 ? -10.344 -9.398 -9.055 1 90.19 168 VAL B O 1
ATOM 2987 N N . LYS B 1 169 ? -11.422 -9.961 -10.922 1 87.81 169 LYS B N 1
ATOM 2988 C CA . LYS B 1 169 ? -11.648 -8.57 -11.32 1 87.81 169 LYS B CA 1
ATOM 2989 C C . LYS B 1 169 ? -12.547 -7.852 -10.312 1 87.81 169 LYS B C 1
ATOM 2991 O O . LYS B 1 169 ? -12.352 -6.664 -10.047 1 87.81 169 LYS B O 1
ATOM 2996 N N . ALA B 1 170 ? -13.43 -8.578 -9.703 1 89.44 170 ALA B N 1
ATOM 2997 C CA . ALA B 1 170 ? -14.383 -7.992 -8.766 1 89.44 170 ALA B CA 1
ATOM 2998 C C . ALA B 1 170 ? -13.742 -7.801 -7.387 1 89.44 170 ALA B C 1
ATOM 3000 O O . ALA B 1 170 ? -13.992 -6.797 -6.715 1 89.44 170 ALA B O 1
ATOM 3001 N N . ASN B 1 171 ? -12.891 -8.656 -7.016 1 89.81 171 ASN B N 1
ATOM 3002 C CA . ASN B 1 171 ? -12.469 -8.68 -5.617 1 89.81 171 ASN B CA 1
ATOM 3003 C C . ASN B 1 171 ? -10.984 -8.359 -5.477 1 89.81 171 ASN B C 1
ATOM 3005 O O . ASN B 1 171 ? -10.5 -8.094 -4.375 1 89.81 171 ASN B O 1
ATOM 3009 N N . GLY B 1 172 ? -10.25 -8.414 -6.531 1 89.12 172 GLY B N 1
ATOM 3010 C CA . GLY B 1 172 ? -8.805 -8.32 -6.484 1 89.12 172 GLY B CA 1
ATOM 3011 C C . GLY B 1 172 ? -8.133 -9.641 -6.168 1 89.12 172 GLY B C 1
ATOM 3012 O O . GLY B 1 172 ? -8.797 -10.68 -6.07 1 89.12 172 GLY B O 1
ATOM 3013 N N . VAL B 1 173 ? -6.82 -9.578 -6.164 1 91.81 173 VAL B N 1
ATOM 3014 C CA . VAL B 1 173 ? -6.023 -10.758 -5.855 1 91.81 173 VAL B CA 1
ATOM 3015 C C . VAL B 1 173 ? -5.375 -10.602 -4.484 1 91.81 173 VAL B C 1
ATOM 3017 O O . VAL B 1 173 ? -4.645 -9.633 -4.242 1 91.81 173 VAL B O 1
ATOM 3020 N N . ASN B 1 174 ? -5.742 -11.531 -3.578 1 93 174 ASN B N 1
ATOM 3021 C CA . ASN B 1 174 ? -5.031 -11.602 -2.307 1 93 174 ASN B CA 1
ATOM 3022 C C . ASN B 1 174 ? -3.689 -12.305 -2.453 1 93 174 ASN B C 1
ATOM 3024 O O . ASN B 1 174 ? -3.639 -13.492 -2.791 1 93 174 ASN B O 1
ATOM 3028 N N . LEU B 1 175 ? -2.652 -11.578 -2.164 1 93.56 175 LEU B N 1
ATOM 3029 C CA . LEU B 1 175 ? -1.32 -12.07 -2.492 1 93.56 175 LEU B CA 1
ATOM 3030 C C . LEU B 1 175 ? -1.012 -13.352 -1.725 1 93.56 175 LEU B C 1
ATOM 3032 O O . LEU B 1 175 ? -0.563 -14.344 -2.311 1 93.56 175 LEU B O 1
ATOM 3036 N N . ALA B 1 176 ? -1.248 -13.391 -0.458 1 93.06 176 ALA B N 1
ATOM 3037 C CA . ALA B 1 176 ? -0.928 -14.555 0.361 1 93.06 176 ALA B CA 1
ATOM 3038 C C . ALA B 1 176 ? -1.779 -15.758 -0.039 1 93.06 176 ALA B C 1
ATOM 3040 O O . ALA B 1 176 ? -1.269 -16.875 -0.168 1 93.06 176 ALA B O 1
ATOM 3041 N N . GLU B 1 177 ? -3.012 -15.539 -0.223 1 92.5 177 GLU B N 1
ATOM 3042 C CA . GLU B 1 177 ? -3.908 -16.625 -0.626 1 92.5 177 GLU B CA 1
ATOM 3043 C C . GLU B 1 177 ? -3.508 -17.188 -1.984 1 92.5 177 GLU B C 1
ATOM 3045 O O . GLU B 1 177 ? -3.584 -18.406 -2.203 1 92.5 177 GLU B O 1
ATOM 3050 N N . THR B 1 178 ? -3.141 -16.359 -2.854 1 93.12 178 THR B N 1
ATOM 3051 C CA . THR B 1 178 ? -2.744 -16.797 -4.191 1 93.12 178 THR B CA 1
ATOM 3052 C C . THR B 1 178 ? -1.469 -17.625 -4.133 1 93.12 178 THR B C 1
ATOM 3054 O O . THR B 1 178 ? -1.362 -18.656 -4.812 1 93.12 178 THR B O 1
ATOM 3057 N N . ASP B 1 179 ? -0.542 -17.219 -3.299 1 93 179 ASP B N 1
ATOM 3058 C CA . ASP B 1 179 ? 0.673 -18.016 -3.119 1 93 179 ASP B CA 1
ATOM 3059 C C . ASP B 1 179 ? 0.345 -19.422 -2.633 1 93 179 ASP B C 1
ATOM 3061 O O . ASP B 1 179 ? 0.904 -20.391 -3.131 1 93 179 ASP B O 1
ATOM 3065 N N . VAL B 1 180 ? -0.545 -19.469 -1.674 1 93.94 180 VAL B N 1
ATOM 3066 C CA . VAL B 1 180 ? -0.959 -20.75 -1.123 1 93.94 180 VAL B CA 1
ATOM 3067 C C . VAL B 1 180 ? -1.604 -21.594 -2.219 1 93.94 180 VAL B C 1
ATOM 3069 O O . VAL B 1 180 ? -1.299 -22.781 -2.354 1 93.94 180 VAL B O 1
ATOM 3072 N N . LEU B 1 181 ?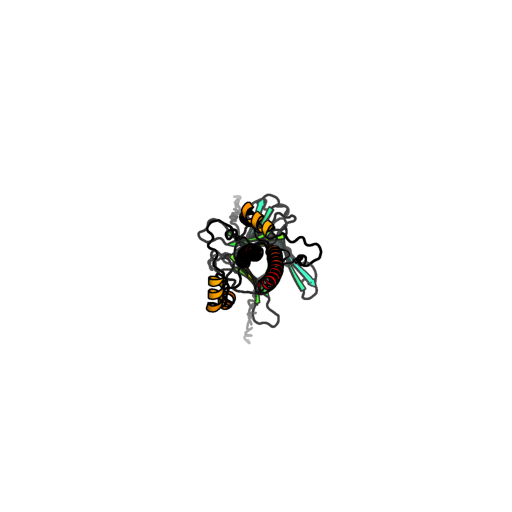 -2.434 -20.984 -2.967 1 94.06 181 LEU B N 1
ATOM 3073 C CA . LEU B 1 181 ? -3.135 -21.672 -4.047 1 94.06 181 LEU B CA 1
ATOM 3074 C C . LEU B 1 181 ? -2.15 -22.188 -5.086 1 94.06 181 LEU B C 1
ATOM 3076 O O . LEU B 1 181 ? -2.246 -23.344 -5.516 1 94.06 181 LEU B O 1
ATOM 3080 N N . LEU B 1 182 ? -1.202 -21.406 -5.492 1 94.56 182 LEU B N 1
ATOM 3081 C CA . LEU B 1 182 ? -0.213 -21.797 -6.488 1 94.56 182 LEU B CA 1
ATOM 3082 C C . LEU B 1 182 ? 0.646 -22.953 -5.965 1 94.56 182 LEU B C 1
ATOM 3084 O O . LEU B 1 182 ? 0.923 -23.906 -6.695 1 94.56 182 LEU B O 1
ATOM 3088 N N . LEU B 1 183 ? 0.972 -22.844 -4.699 1 94.31 183 LEU B N 1
ATOM 3089 C CA . LEU B 1 183 ? 1.747 -23.922 -4.098 1 94.31 183 LEU B CA 1
ATOM 3090 C C . LEU B 1 183 ? 0.951 -25.219 -4.086 1 94.31 183 LEU B C 1
ATOM 3092 O O . LEU B 1 183 ? 1.485 -26.281 -4.41 1 94.31 183 LEU B O 1
ATOM 3096 N N . GLN B 1 184 ? -0.254 -25.125 -3.729 1 94.88 184 GLN B N 1
ATOM 3097 C CA . GLN B 1 184 ? -1.124 -26.297 -3.752 1 94.88 184 GLN B CA 1
ATOM 3098 C C . GLN B 1 184 ? -1.144 -26.953 -5.137 1 94.88 184 GLN B C 1
ATOM 3100 O O . GLN B 1 184 ? -1.048 -28.172 -5.258 1 94.88 184 GLN B O 1
ATOM 3105 N N . LYS B 1 185 ? -1.259 -26.203 -6.164 1 96.5 185 LYS B N 1
ATOM 3106 C CA . LYS B 1 185 ? -1.312 -26.734 -7.527 1 96.5 185 LYS B CA 1
ATOM 3107 C C . LYS B 1 185 ? 0.025 -27.344 -7.934 1 96.5 185 LYS B C 1
ATOM 3109 O O . LYS B 1 185 ? 0.061 -28.375 -8.602 1 96.5 185 LYS B O 1
ATOM 3114 N N . ILE B 1 186 ? 1.065 -26.734 -7.5 1 95.81 186 ILE B N 1
ATOM 3115 C CA . ILE B 1 186 ? 2.395 -27.266 -7.777 1 95.81 186 ILE B CA 1
ATOM 3116 C C . ILE B 1 186 ? 2.559 -28.625 -7.105 1 95.81 186 ILE B C 1
ATOM 3118 O O . ILE B 1 186 ? 3.082 -29.562 -7.707 1 95.81 186 ILE B O 1
ATOM 3122 N N . GLU B 1 187 ? 2.1 -28.719 -5.945 1 95.81 187 GLU B N 1
ATOM 3123 C CA . GLU B 1 187 ? 2.199 -29.969 -5.215 1 95.81 187 GLU B CA 1
ATOM 3124 C C . GLU B 1 187 ? 1.339 -31.047 -5.863 1 95.81 187 GLU B C 1
ATOM 3126 O O . GLU B 1 187 ? 1.768 -32.219 -5.988 1 95.81 187 GLU B O 1
ATOM 3131 N N . GLU B 1 188 ? 0.182 -30.719 -6.27 1 96.88 188 GLU B N 1
ATOM 3132 C CA . GLU B 1 188 ? -0.676 -31.672 -6.973 1 96.88 188 GLU B CA 1
ATOM 3133 C C . GLU B 1 188 ? -0.033 -32.125 -8.281 1 96.88 188 GLU B C 1
ATOM 3135 O O . GLU B 1 188 ? -0.003 -33.344 -8.57 1 96.88 188 GLU B O 1
ATOM 3140 N N . LEU B 1 189 ? 0.498 -31.234 -9.016 1 97.25 189 LEU B N 1
ATOM 3141 C CA . LEU B 1 189 ? 1.198 -31.562 -10.25 1 97.25 189 LEU B CA 1
ATOM 3142 C C . LEU B 1 189 ? 2.357 -32.531 -9.969 1 97.25 189 LEU B C 1
ATOM 3144 O O . LEU B 1 189 ? 2.594 -33.469 -10.734 1 97.25 189 LEU B O 1
ATOM 3148 N N . THR B 1 190 ? 3.041 -32.219 -8.914 1 96.06 190 THR B N 1
ATOM 3149 C CA . THR B 1 190 ? 4.168 -33.062 -8.539 1 96.06 190 THR B CA 1
ATOM 3150 C C . THR B 1 190 ? 3.707 -34.5 -8.305 1 96.06 190 THR B C 1
ATOM 3152 O O . THR B 1 190 ? 4.344 -35.438 -8.773 1 96.06 190 THR B O 1
ATOM 3155 N N . LEU B 1 191 ? 2.584 -34.688 -7.66 1 96.06 191 LEU B N 1
ATOM 3156 C CA . LEU B 1 191 ? 2.039 -36 -7.418 1 96.06 191 LEU B CA 1
ATOM 3157 C C . LEU B 1 191 ? 1.652 -36.688 -8.734 1 96.06 191 LEU B C 1
ATOM 3159 O O . LEU B 1 191 ? 1.902 -37.875 -8.914 1 96.06 191 LEU B O 1
ATOM 3163 N N . TYR B 1 192 ? 1.058 -35.969 -9.633 1 97.19 192 TYR B N 1
ATOM 3164 C CA . TYR B 1 192 ? 0.701 -36.531 -10.93 1 97.19 192 TYR B CA 1
ATOM 3165 C C . TYR B 1 192 ? 1.941 -37 -11.688 1 97.19 192 TYR B C 1
ATOM 3167 O O . TYR B 1 192 ? 1.93 -38.031 -12.32 1 97.19 192 TYR B O 1
ATOM 3175 N N . ILE B 1 193 ? 2.965 -36.25 -11.609 1 97.19 193 ILE B N 1
ATOM 3176 C CA . ILE B 1 193 ? 4.207 -36.562 -12.305 1 97.19 193 ILE B CA 1
ATOM 3177 C C . ILE B 1 193 ? 4.793 -37.844 -11.734 1 97.19 193 ILE B C 1
ATOM 3179 O O . ILE B 1 193 ? 5.254 -38.719 -12.477 1 97.19 193 ILE B O 1
ATOM 3183 N N . ILE B 1 194 ? 4.73 -37.969 -10.477 1 95.56 194 ILE B N 1
ATOM 3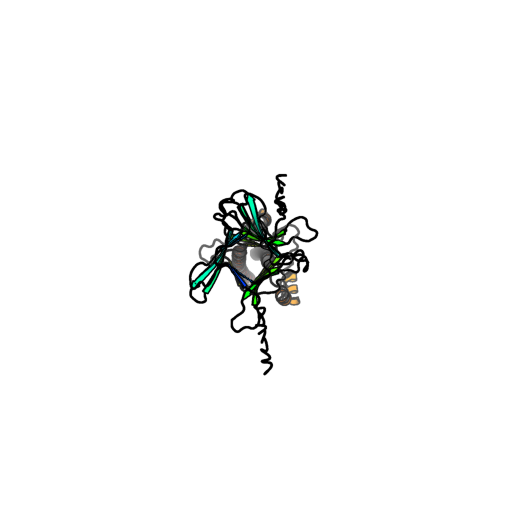184 C CA . ILE B 1 194 ? 5.227 -39.188 -9.812 1 95.56 194 ILE B CA 1
ATOM 3185 C C . ILE B 1 194 ? 4.422 -40.406 -10.273 1 95.56 194 ILE B C 1
ATOM 3187 O O . ILE B 1 194 ? 4.992 -41.438 -10.609 1 95.56 194 ILE B O 1
ATOM 3191 N N . GLU B 1 195 ? 3.145 -40.25 -10.289 1 95.25 195 GLU B N 1
ATOM 3192 C CA . GLU B 1 195 ? 2.268 -41.312 -10.742 1 95.25 195 GLU B CA 1
ATOM 3193 C C . GLU B 1 195 ? 2.555 -41.688 -12.195 1 95.25 195 GLU B C 1
ATOM 3195 O O . GLU B 1 195 ? 2.627 -42.875 -12.539 1 95.25 195 GLU B O 1
ATOM 3200 N N . LEU B 1 196 ? 2.703 -40.75 -13.031 1 96.44 196 LEU B N 1
ATOM 3201 C CA . LEU B 1 196 ? 2.988 -40.969 -14.438 1 96.44 196 LEU B CA 1
ATOM 3202 C C . LEU B 1 196 ? 4.324 -41.688 -14.609 1 96.44 196 LEU B C 1
ATOM 3204 O O . LEU B 1 196 ? 4.445 -42.594 -15.438 1 96.44 196 LEU B O 1
ATOM 3208 N N . LYS B 1 197 ? 5.273 -41.281 -13.867 1 95.81 197 LYS B N 1
ATOM 3209 C CA . LYS B 1 197 ? 6.586 -41.906 -13.938 1 95.81 197 LYS B CA 1
ATOM 3210 C C . LYS B 1 197 ? 6.492 -43.406 -13.578 1 95.81 197 LYS B C 1
ATOM 3212 O O . LYS B 1 197 ? 7.09 -44.25 -14.242 1 95.81 197 LYS B O 1
ATOM 3217 N N . GLN B 1 198 ? 5.742 -43.688 -12.602 1 95.31 198 GLN B N 1
ATOM 3218 C CA . GLN B 1 198 ? 5.547 -45.062 -12.195 1 95.31 198 GLN B CA 1
ATOM 3219 C C . GLN B 1 198 ? 4.848 -45.875 -13.289 1 95.31 198 GLN B C 1
ATOM 3221 O O . GLN B 1 198 ? 5.219 -47 -13.562 1 95.31 198 GLN B O 1
ATOM 3226 N N . GLU B 1 199 ? 3.844 -45.312 -13.867 1 94.81 199 GLU B N 1
ATOM 3227 C CA . GLU B 1 199 ? 3.127 -45.969 -14.945 1 94.81 199 GLU B CA 1
ATOM 3228 C C . GLU B 1 199 ? 4.051 -46.25 -16.125 1 94.81 199 GLU B C 1
ATOM 3230 O O . GLU B 1 199 ? 3.957 -47.312 -16.766 1 94.81 199 GLU B O 1
ATOM 3235 N N . ILE B 1 200 ? 4.875 -45.344 -16.406 1 94.62 200 ILE B N 1
ATOM 3236 C CA . ILE B 1 200 ? 5.816 -45.5 -17.5 1 94.62 200 ILE B CA 1
ATOM 3237 C C . ILE B 1 200 ? 6.785 -46.625 -17.219 1 94.62 200 ILE B C 1
ATOM 3239 O O . ILE B 1 200 ? 7.078 -47.438 -18.094 1 94.62 200 ILE B O 1
ATOM 3243 N N . GLU B 1 201 ? 7.223 -46.719 -16.016 1 94.12 201 GLU B N 1
ATOM 3244 C CA . GLU B 1 201 ? 8.133 -47.781 -15.641 1 94.12 201 GLU B CA 1
ATOM 3245 C C . GLU B 1 201 ? 7.461 -49.156 -15.758 1 94.12 201 GLU B C 1
ATOM 3247 O O . GLU B 1 201 ? 8.07 -50.125 -16.234 1 94.12 201 GLU B O 1
ATOM 3252 N N . ASP B 1 202 ? 6.25 -49.188 -15.297 1 93.12 202 ASP B N 1
ATOM 3253 C CA . ASP B 1 202 ? 5.484 -50.438 -15.414 1 93.12 202 ASP B CA 1
ATOM 3254 C C . ASP B 1 202 ? 5.316 -50.844 -16.875 1 93.12 202 ASP B C 1
ATOM 3256 O O . ASP B 1 202 ? 5.457 -52 -17.219 1 93.12 202 ASP B O 1
ATOM 3260 N N . LEU B 1 203 ? 5.062 -49.906 -17.781 1 92.62 203 LEU B N 1
ATOM 3261 C CA . LEU B 1 203 ? 4.871 -50.156 -19.203 1 92.62 203 LEU B CA 1
ATOM 3262 C C . LEU B 1 203 ? 6.172 -50.625 -19.844 1 92.62 203 LEU B C 1
ATOM 3264 O O . LEU B 1 203 ? 6.16 -51.531 -20.688 1 92.62 203 LEU B O 1
ATOM 3268 N N . LYS B 1 204 ? 7.227 -50.031 -19.469 1 92.56 204 LYS B N 1
ATOM 3269 C CA . LYS B 1 204 ? 8.531 -50.438 -19.984 1 92.56 204 LYS B CA 1
ATOM 3270 C C . LYS B 1 204 ? 8.844 -51.906 -19.625 1 92.56 204 LYS B C 1
ATOM 3272 O O . LYS B 1 204 ? 9.367 -52.656 -20.438 1 92.56 204 LYS B O 1
ATOM 3277 N N . SER B 1 205 ? 8.461 -52.219 -18.422 1 91.88 205 SER B N 1
ATOM 3278 C CA . SER B 1 205 ? 8.695 -53.594 -17.953 1 91.88 20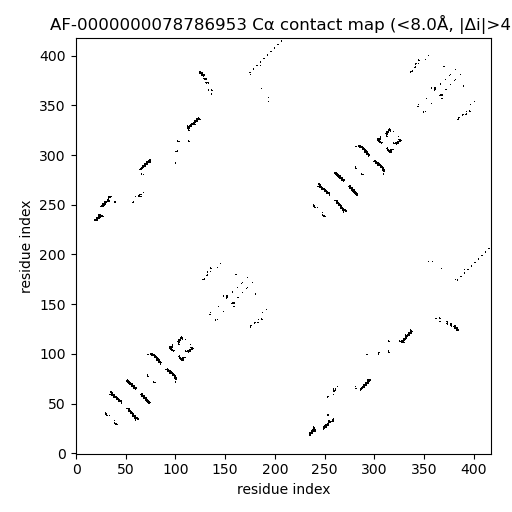5 SER B CA 1
ATOM 3279 C C . SER B 1 205 ? 7.852 -54.594 -18.734 1 91.88 205 SER B C 1
ATOM 3281 O O . SER B 1 205 ? 8.305 -55.719 -19.016 1 91.88 205 SER B O 1
ATOM 3283 N N . GLN B 1 206 ? 6.664 -54.281 -19.141 1 89.38 206 GLN B N 1
ATOM 3284 C CA . GLN B 1 206 ? 5.754 -55.156 -19.875 1 89.38 206 GLN B CA 1
ATOM 3285 C C . GLN B 1 206 ? 6.215 -55.344 -21.328 1 89.38 206 GLN B C 1
ATOM 3287 O O . GLN B 1 206 ? 6.031 -56.406 -21.906 1 89.38 206 GLN B O 1
ATOM 3292 N N . VAL B 1 207 ? 6.781 -54.344 -21.906 1 88.62 207 VAL B N 1
ATOM 3293 C CA . VAL B 1 207 ? 7.219 -54.406 -23.297 1 88.62 207 VAL B CA 1
ATOM 3294 C C . VAL B 1 207 ? 8.531 -55.188 -23.391 1 88.62 207 VAL B C 1
ATOM 3296 O O . VAL B 1 207 ? 8.773 -55.875 -24.391 1 88.62 207 VAL B O 1
ATOM 3299 N N . ASN B 1 208 ? 9.391 -55.062 -22.438 1 87.12 208 ASN B N 1
ATOM 3300 C CA . ASN B 1 208 ? 10.672 -55.75 -22.453 1 87.12 208 ASN B CA 1
ATOM 3301 C C . ASN B 1 208 ? 10.531 -57.219 -22.031 1 87.12 208 ASN B C 1
ATOM 3303 O O . ASN B 1 208 ? 11.453 -58 -22.219 1 87.12 208 ASN B O 1
ATOM 3307 N N . ASN B 1 209 ? 9.461 -57.562 -21.422 1 73.81 209 ASN B N 1
ATOM 3308 C CA . ASN B 1 209 ? 9.203 -58.969 -21.141 1 73.81 209 ASN B CA 1
ATOM 3309 C C . ASN B 1 209 ? 8.297 -59.594 -22.203 1 73.81 209 ASN B C 1
ATOM 3311 O O . ASN B 1 209 ? 8.375 -60.812 -22.453 1 73.81 209 ASN B O 1
#

Solvent-accessible surface area (backbone atoms only — not comparable to full-atom values): 24104 Å² total; per-residue (Å²): 135,83,82,78,77,75,75,77,75,74,72,71,73,69,72,73,78,57,82,50,62,46,71,40,74,44,69,42,64,42,48,60,73,48,58,63,44,72,60,43,67,55,60,59,69,46,97,70,73,60,88,41,51,33,32,39,33,38,32,25,77,40,82,61,22,41,34,42,34,39,39,38,26,38,54,63,82,40,69,52,73,43,64,52,59,53,93,88,47,93,57,78,42,60,44,34,27,37,34,44,69,35,25,26,12,39,57,32,81,76,43,89,33,41,33,24,35,70,42,75,46,74,39,73,72,50,72,39,81,41,82,55,69,56,53,77,64,37,90,83,51,81,76,75,51,70,67,57,48,51,52,40,31,72,74,70,72,36,60,88,92,51,78,51,70,70,55,38,74,74,71,49,81,57,65,59,60,49,52,28,50,53,49,49,52,51,51,52,49,50,52,52,51,52,52,51,49,52,52,50,52,52,50,50,53,60,73,75,102,135,84,82,76,76,74,76,75,73,74,73,71,74,72,72,70,81,53,89,71,75,81,83,73,96,41,47,77,35,70,25,68,96,73,75,62,45,72,61,30,38,47,27,42,33,41,84,82,30,31,80,31,53,32,31,38,33,42,32,23,77,40,86,98,35,76,44,81,43,77,43,59,43,86,55,62,65,18,33,44,32,36,26,28,38,37,81,89,46,95,54,76,42,63,25,34,28,40,36,52,71,62,25,25,11,38,53,31,80,76,44,90,41,64,68,31,65,70,62,50,74,46,57,76,37,80,46,59,53,69,90,68,71,83,54,76,86,38,89,84,50,82,75,74,50,68,69,55,49,53,52,42,28,74,74,71,40,37,61,91,93,51,80,52,39,70,56,28,60,74,71,27,42,46,53,53,60,48,52,30,50,52,49,49,51,51,50,50,48,51,52,51,51,53,52,50,52,51,52,50,51,54,50,53,53,59,71,77,99

Nearest PDB structures (foldseek):
  8ond-assembly1_A  TM=3.510E-01  e=4.655E-04  Bdellovibrio bacteriovorus HD100
  8ond-assembly2_B  TM=2.998E-01  e=1.580E-03  Bdellovibrio bacteriovorus HD100
  8onc-assembly2_F  TM=4.405E-01  e=6.550E-02  Bdellovibrio bacteriovorus HD100
  8on4-assembly1_A  TM=5.215E-01  e=1.106E-01  Bdellovibrio bacteriovorus HD100
  8ol4-assembly1_A  TM=3.246E-01  e=2.436E-02  Bdellovibrio bacteriovorus HD100

Foldseek 3Di:
DPPPPPPPPPPPPVPPPPVDDDDDPDDDDQADDDQAAKGHWPWPDDPPDPQFTWTWIWGHHHGPDIDIDTGTGDDFATKDFDFDDDPPHPDTDGQWIATPVQAIEGRDHDDPDNYHYPDDDDDPDDDDDAPAAPPCPDPPRDQDDPVRQVVCCVVPVDGPPDDDPVVCVVPNDDPRVVVRVVVNVVSSVVVVVVVVVVVVVVVVVVVVD/DPPPPPPPPPPPVVPPVPVDDDDDPDDDDQADDDQAAKGGWPWDDDPPPPQFTWTWIKGHHHGPDIDIDTGTGDDFATKDFDFDDDPPHPDTDTQWIATSVQAIEGNDHDDPDNYHYPDDDDDPDDDDDAPAAPPCPPPPRDQDDPVRQVVCCVVPVDGPPDDDPVVCVVPNDDPRVVVRVVVNVVSSVVVVVVVVVVVVVVVVVVVVD

Secondary structure (DSSP, 8-state):
--------------------EEEE-S-EEES---SSEE---EE-S-SSSSS--EEEEEEEEETTEEEEEEEE-SSSS-EEEEEE--TT-SSPEEEEEEETTS-EEES-SS--SSEEEEEEEEES--EE-------TTSTT--PPPHHHHHHHHHHHSS-TTPPPHHHHHHH---HHHHHHHHHHHHHHHHHHHHHHHHHHHHHHHHHH-/-------------------------SEEEES---SSEEEEEEEES-SSSSS--EEEEEEEEETTEEEEEEEE-SSSS-EEEEEE--TT-SSPEEEEEEETTS-EEES-SS--SSEEESS-EEEEEEEE-------TTSTT--PPPHHHHHHHHHHHSS-TTPPPHHHHHHH-EEHHHHHHHHHHHHHHHHHHHHHHHHHHHHHHHHHH-

Radius of gyration: 35.08 Å; Cα contacts (8 Å, |Δi|>4): 707; chains: 2; bounding box: 59×141×64 Å

Sequence (418 aa):
MKKVLIGLFLGLFCCSAYSQTEVIDKDVQIGGLITEGYGKKLQFGSPKGNSDDVYFIRNNIESDRTDLILSLGDDDKDKFVIGRKFWNEAEFTQQFVFQTNGNMGIGIANPKNKLDVNGTIRAKEVKVESEWADFVFKKGYNLPTLEEVEQHIEEKGTLPGVPSEKEVKANGVNLAETDVLLLQKIEELTLYIIELKQEIEDLKSQVNNMKKVLIGLFLGLFCCSAYSQTEVIDKDVQIGGLITEGYGKKLQFGSPKGNSDDVYFIRNNIESDRTDLILSLGDDDKDKFVIGRKFWNEAEFTQQFVFQTNGNMGIGIANPKNKLDVNGTIRAKEVKVESEWADFVFKKGYNLPTLEEVEQHIEEKGTLPGVPSEKEVKANGVNLAETDVLLLQKIEELTLYIIELKQEIEDLKSQVNN